Protein 3HTK (pdb70)

Organism: Saccharomyces cerevisiae (s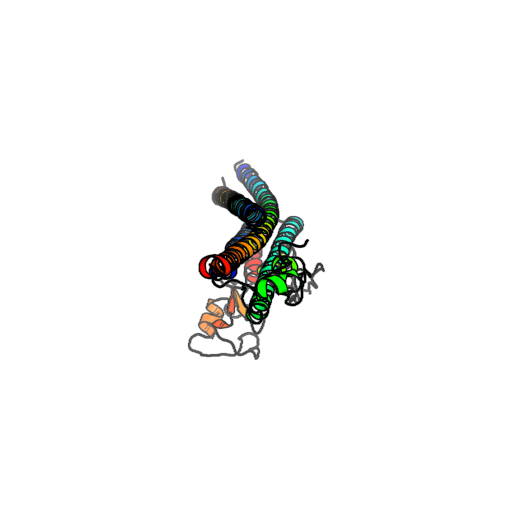train ATCC 204508 / S288c) (NCBI:txid559292)

CATH classification: 1.20.5.170

Radius of gyration: 30.71 Å; Cα contacts (8 Å, |Δi|>4): 413; chains: 3; bounding box: 50×65×96 Å

Secondary structure (DSSP, 8-state):
--SHHHHHHHHHHHHHHHHHHHHHHHHHHHHHHHHHHHHHHHHHHHHHHHHHHHHHHTT-/-TTTHHHHHHHHHHHHHHHHHHHHHHHHHHHHHHHHHHHHHHHHHHHHHHHHHHHHHHHHHHHHHHHHHHTT-/---S-S-----GGGHHHHHH--PPP-HHHHHHHHHHHHHHHHHHHHH----SS-SHHHHHHHHHHHHHHHHHHHHHHHHHHHHHHHHHHHHHHHHTSPPP-TTHHHHHHHTSS----HHHHHHT----S--S-----HHHHHHHHHHHHHH-TTB-----SSTT-SS-----SSB--SB-TTTSSB-SSEEEESSS--EEEHHHHHHHSTT-S-EEPSGGG-S-EE-GGGEEE-HHHHHHHHHHHHHHHHHH--

Solvent-accessible surface area: 22305 Å² total; per-residue (Å²): 95,98,31,60,126,47,17,125,79,9,67,82,84,17,46,110,45,69,110,108,18,62,119,37,34,67,79,1,79,105,14,51,102,103,0,56,89,23,6,100,111,0,62,72,21,15,78,83,2,80,120,46,54,66,75,19,120,163,147,39,129,86,93,99,107,62,124,70,18,40,70,72,6,42,95,19,3,71,123,0,21,108,32,0,54,134,1,1,64,17,0,108,60,0,17,64,14,7,91,69,3,2,28,13,43,8,79,22,5,31,17,24,6,18,20,25,2,3,73,42,3,38,34,77,64,77,100,141,71,84,111,131,204,173,94,67,70,5,148,13,11,10,28,18,100,148,0,27,173,114,15,139,103,14,96,5,76,93,6,72,82,2,10,85,59,0,43,114,15,0,52,85,1,11,74,16,5,12,59,11,16,32,75,35,132,123,16,0,120,145,34,12,58,48,3,26,67,6,4,68,79,1,37,66,28,50,23,89,10,88,22,18,41,96,31,6,120,69,18,28,134,91,5,76,107,54,4,92,88,26,65,138,14,57,38,66,10,4,71,77,6,81,89,36,122,45,105,10,21,62,0,9,64,74,12,137,121,27,100,114,72,131,76,73,76,123,97,79,62,44,75,20,11,33,18,1,42,2,3,21,57,0,14,96,54,15,28,8,25,29,13,109,41,125,78,5,23,65,151,105,124,23,98,70,102,68,64,154,53,126,26,40,0,63,58,50,111,144,83,7,144,34,8,11,42,3,147,95,15,114,47,22,0,11,103,96,2,0,60,85,48,9,119,82,127,129,67,75,70,0,31,79,103,62,34,99,66,74,1,20,60,198,8,17,77,118,5,14,29,17,74,14,16,10,72,2,15,71,44,66,126,70,56,146,173,107,121

Nearest PDB structures (foldseek):
  3htk-assembly1_C  TM=1.004E+00  e=2.007E-47  Saccharomyces cerevisiae
  8i4x-assembly1_C  TM=8.923E-01  e=4.813E-34  Saccharomyces cerevisiae S288C
  8i21-assembly1_C  TM=8.784E-01  e=2.564E-32  Saccharomyces cerevisiae S288C
  7p47-assembly1_A  TM=8.506E-01  e=2.942E-20  Saccharomyces cerevisiae
  7ylm-assembly1_C  TM=6.979E-01  e=1.745E-15  Saccharomyces cerevisiae

Foldseek 3Di:
DVCVVVVVVVVVVVVVVVVVVVVVVVVVVVVVVVVVVVVVVVVVVVVVVVVVVVVCVVPD/DVVVVCVVVVVVVVVVVVVVVVVVVVVVVVVVVVVVVVVVVVVVVVVVVVVVVVVVVVVVVVVVVVVCPVVVD/DLPAFPDAFDDPVCVVVLVPDFDDDCVVVLVVVVVVLVVVVVCCLVPPDDDPPQCLPVLVVSLVVVVVSVQVVLVVVVLRVQLVVLSVVLNVQRVVFDHDDPVSRVCSSVVVTDHDDSVVSNVPTDDDPSPDDLDPDPVQVCSLCVSVCLVPLFFAFDDDPRGVPPDHTPGDDDGHDQAFPQPRHGEDFWWAFQVDGDIGHCVRVVVVCVPHDWAQDPPVSHRDTDDPVRIDTDPSSCSSSVSVVVVVVVVVPD

InterPro domains:
  IPR003395 RecF/RecN/SMC, N-terminal [PF02463] (42-1048)
  IPR027417 P-loop containing nucleoside triphosphate hydrolase [G3DSA:3.40.50.300] (41-247)
  IPR027417 P-loop containing nucleoside triphosphate hydrolase [G3DSA:3.40.50.300] (891-1062)
  IPR027417 P-loop containing nucleoside triphosphate hydrolase [SSF52540] (42-355)
  IPR027417 P-loop containing nucleoside triphosphate hydrolase [SSF52540] (795-1057)

GO terms:
  GO:0005634 nucleus (C, IDA)
  GO:0003684 damaged DNA binding (F, IDA)
  GO:0003697 single-stranded DNA binding (F, IDA)
  GO:0016887 ATP hydrolysis activity (F, IDA)
  GO:0030915 Smc5-Smc6 complex (C, IDA)
  GO:0006281 DNA repair (P, IDA)
  GO:0019789 SUMO transferase activity (F, IDA)
  GO:0051304 chromosome separation (P, IMP)
  GO:0006281 DNA repair (P, IMP)
  GO:0071139 resolution of DNA recombination intermediates (P, IMP)
  GO:0000725 recombinational repair (P, IPI)
  GO:0005515 protein binding (F, IPI)

B-factor: mean 59.6, std 31.64, range [8.42, 195.71]

Sequence (387 aa):
KPFANTKKTLENQVEELTEKCSLKTDEFLKAKEKINEIFEKLNTIRDEVIKKKNQNEYYRDVSQKIKDIDDQIQQLLLKQRHLLSKMASSMKSLKNCQKELISTQILQFEAQNMDVSMNDVIGFFNEREADLKDNPIPKSVPLHPKSGKYFHNLHARDLSNIYQQCYKQIDETINQLVDSTSPSTIGIEEQVADITSTYKLLSTYESESNSFDEHIKDLKKNFKQSSDACPQIDLSTWDKYRTGELTAPKLSELYLNMPTPEPATMVNNTDTLKILKVLPYIWNDPTCVIPDLQNPADEDDLQIEGGKIELTCPITCKPYEAPLISRKCNHVFDRDGIQNYLQGYTTRDCPQAACSQVVSMRDFVRDPIMELRCKIAKMKESQEQDK

Structure (mmCIF, N/CA/C/O backbone):
data_3HTK
#
_entry.id   3HTK
#
_cell.length_a   47.465
_cell.length_b   91.574
_cell.length_c   249.215
_cell.angle_alpha   90.000
_cell.angle_beta   90.000
_cell.angle_gamma   90.000
#
_symmetry.space_group_name_H-M   'C 2 2 21'
#
loop_
_entity.id
_entity.type
_entity.pdbx_description
1 polymer 'Structural maintenance of chromosomes protein 5'
2 polymer 'Structural maintenance of chromosomes protein 5'
3 polymer 'E3 SUMO-protein ligase MMS21'
4 non-polymer 'ZINC ION'
5 water water
#
loop_
_atom_site.group_PDB
_atom_site.id
_atom_site.type_symbol
_atom_site.label_atom_id
_atom_site.label_alt_id
_atom_site.label_comp_id
_atom_site.label_asym_id
_atom_site.label_entity_id
_atom_site.label_seq_id
_atom_site.pdbx_PDB_ins_code
_atom_site.Cartn_x
_atom_site.Cartn_y
_atom_site.Cartn_z
_atom_site.occupancy
_atom_site.B_iso_or_equiv
_atom_site.auth_seq_id
_atom_site.auth_comp_id
_atom_site.auth_asym_id
_atom_site.auth_atom_id
_atom_site.pdbx_PDB_model_num
ATOM 1 N N . LYS A 1 1 ? 6.725 23.125 27.979 1.00 60.28 304 LYS A N 1
ATOM 2 C CA . LYS A 1 1 ? 5.253 23.319 27.819 1.00 61.87 304 LYS A CA 1
ATOM 3 C C . LYS A 1 1 ? 4.566 22.038 27.359 1.00 61.96 304 LYS A C 1
ATOM 4 O O . LYS A 1 1 ? 5.212 21.001 27.191 1.00 62.18 304 LYS A O 1
ATOM 6 N N . PRO A 1 2 ? 3.256 22.125 27.146 1.00 58.95 305 PRO A N 1
ATOM 7 C CA . PRO A 1 2 ? 2.450 20.975 26.737 1.00 59.76 305 PRO A CA 1
ATOM 8 C C . PRO A 1 2 ? 2.765 20.394 25.357 1.00 59.73 305 PRO A C 1
ATOM 9 O O . PRO A 1 2 ? 2.154 19.408 24.946 1.00 60.76 305 PRO A O 1
ATOM 11 N N . PHE A 1 3 ? 3.716 20.990 24.646 1.00 64.91 306 PHE A N 1
ATOM 12 C CA . PHE A 1 3 ? 4.067 20.503 23.319 1.00 65.04 306 PHE A CA 1
ATOM 13 C C . PHE A 1 3 ? 5.376 19.718 23.276 1.00 64.01 306 PHE A C 1
ATOM 14 O O . PHE A 1 3 ? 5.480 18.705 22.584 1.00 64.91 306 PHE A O 1
ATOM 22 N N . ALA A 1 4 ? 6.363 20.198 24.026 1.00 60.32 307 ALA A N 1
ATOM 23 C CA . ALA A 1 4 ? 7.698 19.604 24.104 1.00 58.23 307 ALA A CA 1
ATOM 24 C C . ALA A 1 4 ? 7.857 18.135 23.689 1.00 56.58 307 ALA A C 1
ATOM 25 O O . ALA A 1 4 ? 8.732 17.813 22.879 1.00 52.65 307 ALA A O 1
ATOM 27 N N . ASN A 1 5 ? 7.022 17.256 24.240 1.00 57.19 308 ASN A N 1
ATOM 28 C CA . ASN A 1 5 ? 7.109 15.826 23.945 1.00 55.85 308 ASN A CA 1
ATOM 29 C C . ASN A 1 5 ? 6.619 15.382 22.570 1.00 55.73 308 ASN A C 1
ATOM 30 O O . ASN A 1 5 ? 7.276 14.573 21.910 1.00 54.17 308 ASN A O 1
ATOM 35 N N . THR A 1 6 ? 5.470 15.890 22.139 1.00 65.04 309 THR A N 1
ATOM 36 C CA . THR A 1 6 ? 4.946 15.527 20.823 1.00 64.11 309 THR A CA 1
ATOM 37 C C . THR A 1 6 ? 5.903 16.056 19.765 1.00 62.40 309 THR A C 1
ATOM 38 O O . THR A 1 6 ? 6.330 15.322 18.872 1.00 63.49 309 THR A O 1
ATOM 42 N N . LYS A 1 7 ? 6.241 17.335 19.883 1.00 57.98 310 LYS A N 1
ATOM 43 C CA . LYS A 1 7 ? 7.139 17.974 18.933 1.00 55.55 310 LYS A CA 1
ATOM 44 C C . LYS A 1 7 ? 8.424 17.169 18.778 1.00 54.67 310 LYS A C 1
ATOM 45 O O . LYS A 1 7 ? 8.977 17.065 17.682 1.00 57.34 310 LYS A O 1
ATOM 51 N N . LYS A 1 8 ? 8.899 16.596 19.876 1.00 40.92 311 LYS A N 1
ATOM 52 C CA . LYS A 1 8 ? 10.119 15.809 19.820 1.00 40.64 311 LYS A CA 1
ATOM 53 C C . LYS A 1 8 ? 9.864 14.584 18.940 1.00 36.89 311 LYS A C 1
ATOM 54 O O . LYS A 1 8 ? 10.662 14.261 18.070 1.00 29.58 311 LYS A O 1
ATOM 60 N N . THR A 1 9 ? 8.746 13.908 19.171 1.00 42.64 312 THR A N 1
ATOM 61 C CA . THR A 1 9 ? 8.418 12.734 18.387 1.00 44.70 312 THR A CA 1
ATOM 62 C C . THR A 1 9 ? 8.252 13.114 16.920 1.00 43.96 312 THR A C 1
ATOM 63 O O . THR A 1 9 ? 8.612 12.344 16.039 1.00 45.23 312 THR A O 1
ATOM 67 N N . LEU A 1 10 ? 7.751 14.321 16.668 1.00 43.99 313 LEU A N 1
ATOM 68 C CA . LEU A 1 10 ? 7.547 14.821 15.305 1.00 43.84 313 LEU A CA 1
ATOM 69 C C . LEU A 1 10 ? 8.866 15.087 14.578 1.00 42.62 313 LEU A C 1
ATOM 70 O O . LEU A 1 10 ? 9.021 14.747 13.407 1.00 42.75 313 LEU A O 1
ATOM 75 N N . GLU A 1 11 ? 9.797 15.730 15.273 1.00 42.16 314 GLU A N 1
ATOM 76 C CA . GLU A 1 11 ? 11.107 16.058 14.711 1.00 42.25 314 GLU A CA 1
ATOM 77 C C . GLU A 1 11 ? 11.881 14.803 14.331 1.00 39.63 314 GLU A C 1
ATOM 78 O O . GLU A 1 11 ? 12.680 14.822 13.401 1.00 40.32 314 GLU A O 1
ATOM 84 N N . ASN A 1 12 ? 11.656 13.722 15.067 1.00 36.64 315 ASN A N 1
ATOM 85 C CA . ASN A 1 12 ? 12.362 12.488 14.805 1.00 37.11 315 ASN A CA 1
ATOM 86 C C . ASN A 1 12 ? 11.793 11.778 13.603 1.00 37.83 315 ASN A C 1
ATOM 87 O O . ASN A 1 12 ? 12.545 11.245 12.791 1.00 39.06 315 ASN A O 1
ATOM 92 N N . GLN A 1 13 ? 10.468 11.764 13.491 1.00 41.90 316 GLN A N 1
ATOM 93 C CA . GLN A 1 13 ? 9.812 11.119 12.363 1.00 42.46 316 GLN A CA 1
ATOM 94 C C . GLN A 1 13 ? 10.281 11.791 11.085 1.00 41.35 316 GLN A C 1
ATOM 95 O O . GLN A 1 13 ? 10.563 11.129 10.093 1.00 43.95 316 GLN A O 1
ATOM 101 N N . VAL A 1 14 ? 10.385 13.111 11.115 1.00 40.51 317 VAL A N 1
ATOM 102 C CA . VAL A 1 14 ? 10.839 13.840 9.944 1.00 38.74 317 VAL A CA 1
ATOM 103 C C . VAL A 1 14 ? 12.279 13.438 9.643 1.00 37.09 317 VAL A C 1
ATOM 104 O O . VAL A 1 14 ? 12.673 13.332 8.480 1.00 39.66 317 VAL A O 1
ATOM 108 N N . GLU A 1 15 ? 13.062 13.205 10.692 1.00 30.95 318 GLU A N 1
ATOM 109 C CA . GLU A 1 15 ? 14.454 12.808 10.514 1.00 30.84 318 GLU A CA 1
ATOM 110 C C . GLU A 1 15 ? 14.509 11.428 9.868 1.00 30.72 318 GLU A C 1
ATOM 111 O O . GLU A 1 15 ? 15.320 11.181 8.970 1.00 28.86 318 GLU A O 1
ATOM 113 N N . GLU A 1 16 ? 13.642 10.533 10.331 1.00 30.29 319 GLU A N 1
ATOM 114 C CA . GLU A 1 16 ? 13.585 9.182 9.801 1.00 31.74 319 GLU A CA 1
ATOM 115 C C . GLU A 1 16 ? 13.128 9.178 8.332 1.00 30.52 319 GLU A C 1
ATOM 116 O O . GLU A 1 16 ? 13.705 8.474 7.501 1.00 27.27 319 GLU A O 1
ATOM 122 N N . LEU A 1 17 ? 12.109 9.974 8.014 1.00 29.38 320 LEU A N 1
ATOM 123 C CA . LEU A 1 17 ? 11.624 10.059 6.638 1.00 27.17 320 LEU A CA 1
ATOM 124 C C . LEU A 1 17 ? 12.687 10.649 5.716 1.00 24.13 320 LEU A C 1
ATOM 125 O O . LEU A 1 17 ? 12.791 10.273 4.550 1.00 25.56 320 LEU A O 1
ATOM 130 N N . THR A 1 18 ? 13.500 11.551 6.250 1.00 28.95 321 THR A N 1
ATOM 131 C CA . THR A 1 18 ? 14.541 12.184 5.458 1.00 27.35 321 THR A CA 1
ATOM 132 C C . THR A 1 18 ? 15.620 11.182 5.028 1.00 29.26 321 THR A C 1
ATOM 133 O O . THR A 1 18 ? 16.097 11.224 3.886 1.00 31.78 321 THR A O 1
ATOM 137 N N . GLU A 1 19 ? 15.976 10.270 5.934 1.00 24.06 322 GLU A N 1
ATOM 138 C CA . GLU A 1 19 ? 16.962 9.251 5.651 1.00 28.35 322 GLU A CA 1
ATOM 139 C C . GLU A 1 19 ? 16.339 8.241 4.695 1.00 27.78 322 GLU A C 1
ATOM 140 O O . GLU A 1 19 ? 17.015 7.716 3.816 1.00 28.57 322 GLU A O 1
ATOM 146 N N . LYS A 1 20 ? 15.0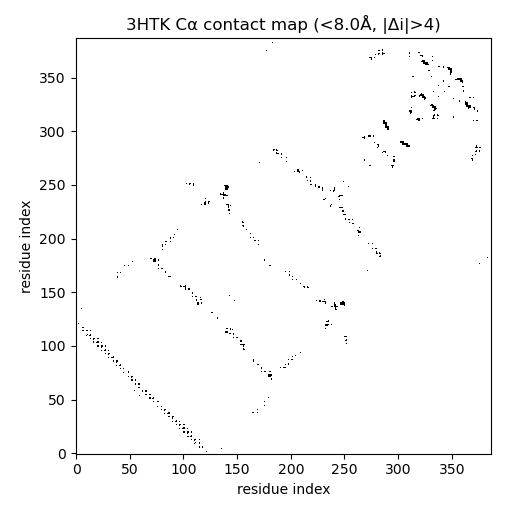44 7.985 4.867 1.00 33.97 323 LYS A N 1
ATOM 147 C CA . LYS A 1 20 ? 14.307 7.069 4.006 1.00 31.13 323 LYS A CA 1
ATOM 148 C C . LYS A 1 20 ? 14.353 7.603 2.571 1.00 32.24 323 LYS A C 1
ATOM 149 O O . LYS A 1 20 ? 14.713 6.870 1.650 1.00 31.88 323 LYS A O 1
ATOM 155 N N . CYS A 1 21 ? 13.993 8.874 2.370 1.00 32.15 324 CYS A N 1
ATOM 156 C CA . CYS A 1 21 ? 14.031 9.457 1.021 1.00 31.36 324 CYS A CA 1
ATOM 157 C C . CYS A 1 21 ? 15.424 9.329 0.403 1.00 31.39 324 CYS A C 1
ATOM 158 O O . CYS A 1 21 ? 15.571 9.049 -0.795 1.00 32.42 324 CYS A O 1
ATOM 161 N N . SER A 1 22 ? 16.441 9.530 1.233 1.00 29.22 325 SER A N 1
ATOM 162 C CA . SER A 1 22 ? 17.828 9.430 0.792 1.00 31.14 325 SER A CA 1
ATOM 163 C C . SER A 1 22 ? 18.112 8.010 0.294 1.00 29.04 325 SER A C 1
ATOM 164 O O . SER A 1 22 ? 18.752 7.825 -0.734 1.00 23.79 325 SER A O 1
ATOM 167 N N . LEU A 1 23 ? 17.614 7.014 1.017 1.00 31.53 326 LEU A N 1
ATOM 168 C CA . LEU A 1 23 ? 17.801 5.621 0.633 1.00 32.91 326 LEU A CA 1
ATOM 169 C C . LEU A 1 23 ? 17.085 5.271 -0.685 1.00 33.76 326 LEU A C 1
ATOM 170 O O . LEU A 1 23 ? 17.666 4.642 -1.573 1.00 33.93 326 LEU A O 1
ATOM 175 N N . LYS A 1 24 ? 15.823 5.665 -0.793 1.00 34.26 327 LYS A N 1
ATOM 176 C CA . LYS A 1 24 ? 15.029 5.411 -1.999 1.00 31.74 327 LYS A CA 1
ATOM 177 C C . LYS A 1 24 ? 15.640 6.146 -3.185 1.00 30.74 327 LYS A C 1
ATOM 178 O O . LYS A 1 24 ? 15.469 5.743 -4.327 1.00 35.90 327 LYS A O 1
ATOM 184 N N . THR A 1 25 ? 16.342 7.239 -2.934 1.00 29.77 328 THR A N 1
ATOM 185 C CA . THR A 1 25 ? 16.939 7.950 -4.055 1.00 26.96 328 THR A CA 1
ATOM 186 C C . THR A 1 25 ? 18.091 7.103 -4.593 1.00 28.97 328 THR A C 1
ATOM 187 O O . THR A 1 25 ? 18.189 6.862 -5.804 1.00 28.43 328 THR A O 1
ATOM 191 N N . ASP A 1 26 ? 18.956 6.643 -3.690 1.00 29.43 329 ASP A N 1
ATOM 192 C CA . ASP A 1 26 ? 20.089 5.814 -4.087 1.00 34.12 329 ASP A CA 1
ATOM 193 C C . ASP A 1 26 ? 19.600 4.498 -4.679 1.00 31.82 329 ASP A C 1
ATOM 194 O O . ASP A 1 26 ? 20.241 3.925 -5.557 1.00 34.19 329 ASP A O 1
ATOM 199 N N . GLU A 1 27 ? 18.474 4.006 -4.187 1.00 27.17 330 GLU A N 1
ATOM 200 C CA . GLU A 1 27 ? 17.936 2.761 -4.698 1.00 26.54 330 GLU A CA 1
ATOM 201 C C . GLU A 1 27 ? 17.450 2.999 -6.138 1.00 27.03 330 GLU A C 1
ATOM 202 O O . GLU A 1 27 ? 17.681 2.177 -7.025 1.00 28.26 330 GLU A O 1
ATOM 208 N N . PHE A 1 28 ? 16.805 4.139 -6.361 1.00 28.90 331 PHE A N 1
ATOM 209 C CA . PHE A 1 28 ? 16.312 4.506 -7.681 1.00 28.61 331 PHE A CA 1
ATOM 210 C C . PHE A 1 28 ? 17.456 4.745 -8.670 1.00 28.79 331 PHE A C 1
ATOM 211 O O . PHE A 1 28 ? 17.390 4.309 -9.813 1.00 32.78 331 PHE A O 1
ATOM 219 N N . LEU A 1 29 ? 18.492 5.457 -8.243 1.00 30.65 332 LEU A N 1
ATOM 220 C CA . LEU A 1 29 ? 19.612 5.716 -9.130 1.00 29.50 332 LEU A CA 1
ATOM 221 C C . LEU A 1 29 ? 20.336 4.414 -9.426 1.00 28.59 332 LEU A C 1
ATOM 222 O O . LEU A 1 29 ? 20.927 4.255 -10.492 1.00 28.23 332 LEU A O 1
ATOM 227 N N . LYS A 1 30 ? 20.281 3.479 -8.481 1.00 33.31 333 LYS A N 1
ATOM 228 C CA . LYS A 1 30 ? 20.926 2.177 -8.658 1.00 33.90 333 LYS A CA 1
ATOM 229 C C . LYS A 1 30 ? 20.197 1.426 -9.771 1.00 32.09 333 LYS A C 1
ATOM 230 O O . LYS A 1 30 ? 20.822 0.870 -10.671 1.00 33.48 333 LYS A O 1
ATOM 236 N N . ALA A 1 31 ? 18.870 1.414 -9.709 1.00 27.11 334 ALA A N 1
ATOM 237 C CA . ALA A 1 31 ? 18.086 0.713 -10.714 1.00 23.08 334 ALA A CA 1
ATOM 238 C C . ALA A 1 31 ? 18.348 1.309 -12.101 1.00 24.46 334 ALA A C 1
ATOM 239 O O . ALA A 1 31 ? 18.446 0.579 -13.082 1.00 27.34 334 ALA A O 1
ATOM 241 N N . LYS A 1 32 ? 18.472 2.631 -12.173 1.00 28.79 335 LYS A N 1
ATOM 242 C CA . LYS A 1 32 ? 18.731 3.318 -13.438 1.00 29.94 335 LYS A CA 1
ATOM 243 C C . LYS A 1 32 ? 20.037 2.768 -14.009 1.00 31.97 335 LYS A C 1
ATOM 244 O O . LYS A 1 32 ? 20.152 2.507 -15.213 1.00 31.01 335 LYS A O 1
ATOM 250 N N . GLU A 1 33 ? 21.020 2.603 -13.131 1.00 30.03 336 GLU A N 1
ATOM 251 C CA . GLU A 1 33 ? 22.308 2.081 -13.530 1.00 34.75 336 GLU A CA 1
ATOM 252 C C . GLU A 1 33 ? 22.227 0.640 -14.026 1.00 33.82 336 GLU A C 1
ATOM 253 O O . GLU A 1 33 ? 22.951 0.260 -14.943 1.00 31.77 336 GLU A O 1
ATOM 259 N N . LYS A 1 34 ? 21.345 -0.158 -13.436 1.00 34.40 337 LYS A N 1
ATOM 260 C CA . LYS A 1 34 ? 21.197 -1.546 -13.854 1.00 33.82 337 LYS A CA 1
ATOM 261 C C . LYS A 1 34 ? 20.717 -1.636 -15.309 1.00 34.14 337 LYS A C 1
ATOM 262 O O . LYS A 1 34 ? 21.240 -2.421 -16.111 1.00 35.15 337 LYS A O 1
ATOM 268 N N . ILE A 1 35 ? 19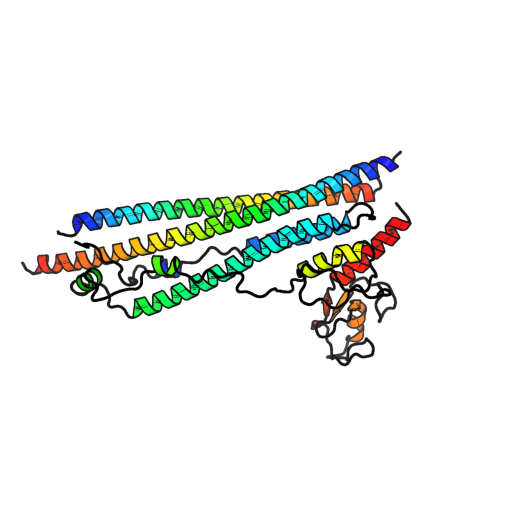.712 -0.835 -15.645 1.00 32.97 338 ILE A N 1
ATOM 269 C CA . ILE A 1 35 ? 19.163 -0.865 -16.985 1.00 31.49 338 ILE A CA 1
ATOM 270 C C . ILE A 1 35 ? 20.199 -0.335 -17.979 1.00 32.20 338 ILE A C 1
ATOM 271 O O . ILE A 1 35 ? 20.296 -0.841 -19.094 1.00 32.45 338 ILE A O 1
ATOM 276 N N . ASN A 1 36 ? 21.001 0.654 -17.577 1.00 38.99 339 ASN A N 1
ATOM 277 C CA . ASN A 1 36 ? 22.031 1.169 -18.478 1.00 38.20 339 ASN A CA 1
ATOM 278 C C . ASN A 1 36 ? 23.076 0.081 -18.752 1.00 38.20 339 ASN A C 1
ATOM 279 O O . ASN A 1 36 ? 23.708 0.068 -19.810 1.00 39.02 339 ASN A O 1
ATOM 284 N N . GLU A 1 37 ? 23.262 -0.839 -17.811 1.00 34.06 340 GLU A N 1
ATOM 285 C CA . GLU A 1 37 ? 24.223 -1.912 -18.034 1.00 34.97 340 GLU A CA 1
ATOM 286 C C . GLU A 1 37 ? 23.667 -2.817 -19.133 1.00 33.85 340 GLU A C 1
ATOM 287 O O . GLU A 1 37 ? 24.421 -3.408 -19.910 1.00 36.54 340 GLU A O 1
ATOM 293 N N . ILE A 1 38 ? 22.342 -2.933 -19.186 1.00 28.09 341 ILE A N 1
ATOM 294 C CA . ILE A 1 38 ? 21.694 -3.761 -20.188 1.00 24.24 341 ILE A CA 1
ATOM 295 C C . ILE A 1 38 ? 21.756 -3.077 -21.570 1.00 25.88 341 ILE A C 1
ATOM 296 O O . ILE A 1 38 ? 21.943 -3.742 -22.586 1.00 24.17 341 ILE A O 1
ATOM 301 N N . PHE A 1 39 ? 21.609 -1.758 -21.614 1.00 30.46 342 PHE A N 1
ATOM 302 C CA . PHE A 1 39 ? 21.731 -1.058 -22.887 1.00 31.55 342 PHE A CA 1
ATOM 303 C C . PHE A 1 39 ? 23.159 -1.350 -23.379 1.00 35.91 342 PHE A C 1
ATOM 304 O O . PHE A 1 39 ? 23.408 -1.555 -24.572 1.00 36.20 342 PHE A O 1
ATOM 312 N N . GLU A 1 40 ? 24.096 -1.368 -22.436 1.00 39.28 343 GLU A N 1
ATOM 313 C CA . GLU A 1 40 ? 25.487 -1.608 -22.767 1.00 42.23 343 GLU A CA 1
ATOM 314 C C . GLU A 1 40 ? 25.746 -3.003 -23.310 1.00 41.13 343 GLU A C 1
ATOM 315 O O . GLU A 1 40 ? 26.458 -3.145 -24.293 1.00 40.70 343 GLU A O 1
ATOM 321 N N . LYS A 1 41 ? 25.189 -4.027 -22.670 1.00 43.59 344 LYS A N 1
ATOM 322 C CA . LYS A 1 41 ? 25.384 -5.394 -23.139 1.00 41.52 344 LYS A CA 1
ATOM 323 C C . LYS A 1 41 ? 24.740 -5.572 -24.510 1.00 42.02 344 LYS A C 1
ATOM 324 O O . LYS A 1 41 ? 25.292 -6.257 -25.371 1.00 42.17 344 LYS A O 1
ATOM 330 N N . LEU A 1 42 ? 23.579 -4.953 -24.714 1.00 36.84 345 LEU A N 1
ATOM 331 C CA . LEU A 1 42 ? 22.896 -5.022 -26.003 1.00 36.28 345 LEU A CA 1
ATOM 332 C C . LEU A 1 42 ? 23.786 -4.402 -27.093 1.00 38.61 345 LEU A C 1
ATOM 333 O O . LEU A 1 42 ? 23.958 -4.979 -28.171 1.00 38.47 345 LEU A O 1
ATOM 338 N N . ASN A 1 43 ? 24.358 -3.233 -26.801 1.00 42.35 346 ASN A N 1
ATOM 339 C CA . ASN A 1 43 ? 25.222 -2.530 -27.746 1.00 42.70 346 ASN A CA 1
ATOM 340 C C . ASN A 1 43 ? 26.459 -3.317 -28.158 1.00 44.45 346 ASN A C 1
ATOM 341 O O . ASN A 1 43 ? 26.803 -3.380 -29.338 1.00 45.45 346 ASN A O 1
ATOM 346 N N . THR A 1 44 ? 27.147 -3.896 -27.187 1.00 43.82 347 THR A N 1
ATOM 347 C CA . THR A 1 44 ? 28.347 -4.647 -27.506 1.00 45.03 347 THR A CA 1
ATOM 348 C C . THR A 1 44 ? 27.990 -5.872 -28.347 1.00 45.46 347 THR A C 1
ATOM 349 O O . THR A 1 44 ? 28.648 -6.139 -29.356 1.00 46.50 347 THR A O 1
ATOM 353 N N . ILE A 1 45 ? 26.953 -6.614 -27.951 1.00 45.66 348 ILE A N 1
ATOM 354 C CA . ILE A 1 45 ? 26.548 -7.783 -28.731 1.00 44.46 348 ILE A CA 1
ATOM 355 C C . ILE A 1 45 ? 26.334 -7.381 -30.200 1.00 43.72 348 ILE A C 1
ATOM 356 O O . ILE A 1 45 ? 26.769 -8.088 -31.108 1.00 43.97 348 ILE A O 1
ATOM 361 N N . ARG A 1 46 ? 25.668 -6.250 -30.429 1.00 39.56 349 ARG A N 1
ATOM 362 C CA . ARG A 1 46 ? 25.415 -5.792 -31.789 1.00 40.87 349 ARG A CA 1
ATOM 363 C C . ARG A 1 46 ? 26.719 -5.586 -32.554 1.00 41.61 349 ARG A C 1
ATOM 364 O O . ARG A 1 46 ? 26.799 -5.875 -33.750 1.00 37.62 349 ARG A O 1
ATOM 372 N N . ASP A 1 47 ? 27.735 -5.080 -31.858 1.00 49.95 350 ASP A N 1
ATOM 373 C CA . ASP A 1 47 ? 29.029 -4.852 -32.474 1.00 50.78 350 ASP A CA 1
ATOM 374 C C . ASP A 1 47 ? 29.619 -6.174 -32.911 1.00 50.25 350 ASP A C 1
ATOM 375 O O . ASP A 1 47 ? 30.223 -6.260 -33.977 1.00 50.68 350 ASP A O 1
ATOM 380 N N . GLU A 1 48 ? 29.444 -7.201 -32.087 1.00 43.45 351 GLU A N 1
ATOM 381 C CA . GLU A 1 48 ? 29.955 -8.521 -32.414 1.00 44.11 351 GLU A CA 1
ATOM 382 C C . GLU A 1 48 ? 29.301 -9.006 -33.696 1.00 45.36 351 GLU A C 1
ATOM 383 O O . GLU A 1 48 ? 29.980 -9.483 -34.599 1.00 45.01 351 GLU A O 1
ATOM 389 N N . VAL A 1 49 ? 27.979 -8.880 -33.775 1.00 51.82 352 VAL A N 1
ATOM 390 C CA . VAL A 1 49 ? 27.251 -9.312 -34.960 1.00 50.68 352 VAL A CA 1
ATOM 391 C C . VAL A 1 49 ? 27.791 -8.594 -36.189 1.00 49.26 352 VAL A C 1
ATOM 392 O O . VAL A 1 49 ? 28.119 -9.222 -37.192 1.00 50.52 352 VAL A O 1
ATOM 396 N N . ILE A 1 50 ? 27.883 -7.275 -36.105 1.00 46.14 353 ILE A N 1
ATOM 397 C CA . ILE A 1 50 ? 28.395 -6.482 -37.210 1.00 45.86 353 ILE A CA 1
ATOM 398 C C . ILE A 1 50 ? 29.767 -6.995 -37.670 1.00 47.05 353 ILE A C 1
ATOM 399 O O . ILE A 1 50 ? 30.059 -7.017 -38.873 1.00 46.13 353 ILE A O 1
ATOM 404 N N . LYS A 1 51 ? 30.601 -7.417 -36.720 1.00 43.56 354 LYS A N 1
ATOM 405 C CA . LYS A 1 51 ? 31.923 -7.911 -37.067 1.00 45.73 354 LYS A CA 1
ATOM 406 C C . LYS A 1 51 ? 31.915 -9.319 -37.634 1.00 46.42 354 LYS A C 1
ATOM 407 O O . LYS A 1 51 ? 32.598 -9.584 -38.625 1.00 47.24 354 LYS A O 1
ATOM 413 N N . LYS A 1 52 ? 31.162 -10.225 -37.018 1.00 49.55 355 LYS A N 1
ATOM 414 C CA . LYS A 1 52 ? 31.089 -11.592 -37.531 1.00 49.74 355 LYS A CA 1
ATOM 415 C C . LYS A 1 52 ? 30.565 -11.516 -38.961 1.00 51.08 355 LYS A C 1
ATOM 416 O O . LYS A 1 52 ? 30.936 -12.314 -39.822 1.00 50.83 355 LYS A O 1
ATOM 422 N N . LYS A 1 53 ? 29.687 -10.545 -39.192 1.00 53.51 356 LYS A N 1
ATOM 423 C CA . LYS A 1 53 ? 29.101 -10.325 -40.501 1.00 55.50 356 LYS A CA 1
ATOM 424 C C . LYS A 1 53 ? 30.221 -9.983 -41.483 1.00 56.61 356 LYS A C 1
ATOM 425 O O . LYS A 1 53 ? 30.532 -10.770 -42.379 1.00 55.95 356 LYS A O 1
ATOM 431 N N . ASN A 1 54 ? 30.825 -8.809 -41.298 1.00 76.73 357 ASN A N 1
ATOM 432 C CA . ASN A 1 54 ? 31.916 -8.345 -42.151 1.00 77.94 357 ASN A CA 1
ATOM 433 C C . ASN A 1 54 ? 32.915 -9.452 -42.464 1.00 78.26 357 ASN A C 1
ATOM 434 O O . ASN A 1 54 ? 33.540 -9.443 -43.525 1.00 78.77 357 ASN A O 1
ATOM 439 N N . GLN A 1 55 ? 33.067 -10.397 -41.540 1.00 48.87 358 GLN A N 1
ATOM 440 C CA . GLN A 1 55 ? 33.975 -11.515 -41.748 1.00 50.30 358 GLN A CA 1
ATOM 441 C C . GLN A 1 55 ? 33.474 -12.402 -42.891 1.00 51.84 358 GLN A C 1
ATOM 442 O O . GLN A 1 55 ? 34.234 -12.758 -43.793 1.00 49.33 358 GLN A O 1
ATOM 448 N N . ASN A 1 56 ? 32.192 -12.754 -42.845 1.00 81.56 359 ASN A N 1
ATOM 449 C CA . ASN A 1 56 ? 31.573 -13.584 -43.877 1.00 82.70 359 ASN A CA 1
ATOM 450 C C . ASN A 1 56 ? 31.451 -12.812 -45.177 1.00 82.66 359 ASN A C 1
ATOM 451 O O . ASN A 1 56 ? 31.438 -13.394 -46.259 1.00 83.40 359 ASN A O 1
ATOM 456 N N . GLU A 1 57 ? 31.340 -11.495 -45.055 1.00 67.02 360 GLU A N 1
ATOM 457 C CA . GLU A 1 57 ? 31.246 -10.618 -46.212 1.00 68.43 360 GLU A CA 1
ATOM 458 C C . GLU A 1 57 ? 32.522 -10.899 -47.010 1.00 68.85 360 GLU A C 1
ATOM 459 O O . GLU A 1 57 ? 32.523 -10.911 -48.244 1.00 68.55 360 GLU A O 1
ATOM 465 N N . TYR A 1 58 ? 33.597 -11.154 -46.269 1.00 60.13 361 TYR A N 1
ATOM 466 C CA . TYR A 1 58 ? 34.911 -11.458 -46.818 1.00 61.60 361 TYR A CA 1
ATOM 467 C C . TYR A 1 58 ? 35.021 -12.951 -47.181 1.00 62.25 361 TYR A C 1
ATOM 468 O O . TYR A 1 58 ? 36.018 -13.388 -47.754 1.00 61.36 361 TYR A O 1
ATOM 477 N N . TYR A 1 59 ? 33.984 -13.716 -46.845 1.00 74.11 362 TYR A N 1
ATOM 478 C CA . TYR A 1 59 ? 33.892 -15.157 -47.125 1.00 76.37 362 TYR A CA 1
ATOM 479 C C . TYR A 1 59 ? 34.697 -16.076 -46.197 1.00 77.02 362 TYR A C 1
ATOM 480 O O . TYR A 1 59 ? 34.883 -17.252 -46.511 1.00 77.82 362 TYR A O 1
ATOM 489 N N . ARG A 1 60 ? 35.165 -15.566 -45.061 1.00 117.69 363 ARG A N 1
ATOM 490 C CA . ARG A 1 60 ? 35.941 -16.399 -44.141 1.00 118.62 363 ARG A CA 1
ATOM 491 C C . ARG A 1 60 ? 36.128 -15.795 -42.749 1.00 119.50 363 ARG A C 1
ATOM 492 O O . ARG A 1 60 ? 35.452 -14.791 -42.435 1.00 100.67 363 ARG A O 1
ATOM 495 N N . ASP B 2 1 ? 36.731 -26.263 -48.530 1.00 108.90 739 ASP B N 1
ATOM 496 C CA . ASP B 2 1 ? 36.228 -26.436 -47.137 1.00 108.80 739 ASP B CA 1
ATOM 497 C C . ASP B 2 1 ? 35.877 -25.086 -46.517 1.00 108.58 739 ASP B C 1
ATOM 498 O O . ASP B 2 1 ? 35.191 -25.021 -45.495 1.00 108.54 739 ASP B O 1
ATOM 500 N N . VAL B 2 2 ? 36.354 -24.013 -47.144 1.00 103.45 740 VAL B N 1
ATOM 501 C CA . VAL B 2 2 ? 36.098 -22.653 -46.672 1.00 102.35 740 VAL B CA 1
ATOM 502 C C . VAL B 2 2 ? 34.593 -22.385 -46.620 1.00 101.33 740 VAL B C 1
ATOM 503 O O . VAL B 2 2 ? 34.146 -21.351 -46.123 1.00 172.91 740 VAL B O 1
ATOM 507 N N . SER B 2 3 ? 33.821 -23.333 -47.142 1.00 110.38 741 SER B N 1
ATOM 508 C CA . SER B 2 3 ? 32.368 -23.237 -47.164 1.00 108.19 741 SER B CA 1
ATOM 509 C C . SER B 2 3 ? 31.798 -23.487 -45.768 1.00 107.22 741 SER B C 1
ATOM 510 O O . SER B 2 3 ? 30.607 -23.285 -45.529 1.00 195.71 741 SER B O 1
ATOM 513 N N . GLN B 2 4 ? 32.659 -23.924 -44.851 1.00 111.50 742 GLN B N 1
ATOM 514 C CA . GLN B 2 4 ? 32.248 -24.212 -43.480 1.00 111.50 742 GLN B CA 1
ATOM 515 C C . GLN B 2 4 ? 32.316 -22.989 -42.564 1.00 111.50 742 GLN B C 1
ATOM 516 O O . GLN B 2 4 ? 31.436 -22.786 -41.726 1.00 184.41 742 GLN B O 1
ATOM 522 N N . LYS B 2 5 ? 33.362 -22.181 -42.718 1.00 78.01 743 LYS B N 1
ATOM 523 C CA . LYS B 2 5 ? 33.523 -20.987 -41.897 1.00 77.63 743 LYS B CA 1
ATOM 524 C C . LYS B 2 5 ? 32.312 -20.070 -42.040 1.00 76.79 743 LYS B C 1
ATOM 525 O O . LYS B 2 5 ? 31.906 -19.409 -41.084 1.00 120.91 743 LYS B O 1
ATOM 531 N N . ILE B 2 6 ? 31.735 -20.039 -43.237 1.00 89.34 744 ILE B N 1
ATOM 532 C CA . ILE B 2 6 ? 30.571 -19.200 -43.501 1.00 88.77 744 ILE B CA 1
ATOM 533 C C . ILE B 2 6 ? 29.327 -19.720 -42.776 1.00 88.05 744 ILE B C 1
ATOM 534 O O . ILE B 2 6 ? 28.334 -19.007 -42.644 1.00 113.76 744 ILE B O 1
ATOM 539 N N . LYS B 2 7 ? 29.391 -20.957 -42.292 1.00 84.62 745 LYS B N 1
ATOM 540 C CA . LYS B 2 7 ? 28.257 -21.550 -41.590 1.00 83.51 745 LYS B CA 1
ATOM 541 C C . LYS B 2 7 ? 28.379 -21.417 -40.072 1.00 82.97 745 LYS B C 1
ATOM 542 O O . LYS B 2 7 ? 27.378 -21.213 -39.380 1.00 119.47 745 LYS B O 1
ATOM 548 N N . ASP B 2 8 ? 29.601 -21.539 -39.553 1.00 79.75 746 ASP B N 1
ATOM 549 C CA . ASP B 2 8 ? 29.830 -21.419 -38.111 1.00 78.34 746 ASP B CA 1
ATOM 550 C C . ASP B 2 8 ? 29.605 -19.976 -37.675 1.00 75.72 746 ASP B C 1
ATOM 551 O O . ASP B 2 8 ? 28.924 -19.707 -36.684 1.00 140.20 746 ASP B O 1
ATOM 556 N N . ILE B 2 9 ? 30.189 -19.056 -38.435 1.00 87.18 747 ILE B N 1
ATOM 557 C CA . ILE B 2 9 ? 30.066 -17.634 -38.169 1.00 84.56 747 ILE B CA 1
ATOM 558 C C . ILE B 2 9 ? 28.624 -17.195 -38.434 1.00 84.47 747 ILE B C 1
ATOM 559 O O . ILE B 2 9 ? 28.159 -16.207 -37.872 1.00 146.21 747 ILE B O 1
ATOM 564 N N . ASP B 2 10 ? 27.922 -17.940 -39.288 1.00 71.43 748 ASP B N 1
ATOM 565 C CA . ASP B 2 10 ? 26.527 -17.641 -39.606 1.00 69.71 748 ASP B CA 1
ATOM 566 C C . ASP B 2 10 ? 25.640 -18.157 -38.467 1.00 69.68 748 ASP B C 1
ATOM 567 O O . ASP B 2 10 ? 24.532 -17.660 -38.253 1.00 95.67 748 ASP B O 1
ATOM 572 N N . ASP B 2 11 ? 26.137 -19.156 -37.743 1.00 79.99 749 ASP B N 1
ATOM 573 C CA . ASP B 2 11 ? 25.413 -19.717 -36.608 1.00 79.67 749 ASP B CA 1
ATOM 574 C C . ASP B 2 11 ? 25.656 -18.835 -35.388 1.00 77.66 749 ASP B C 1
ATOM 575 O O . ASP B 2 11 ? 24.733 -18.540 -34.622 1.00 78.96 749 ASP B O 1
ATOM 580 N N . GLN B 2 12 ? 26.908 -18.425 -35.205 1.00 62.36 750 GLN B N 1
ATOM 581 C CA . GLN B 2 12 ? 27.260 -17.565 -34.084 1.00 58.84 750 GLN B CA 1
ATOM 582 C C . GLN B 2 12 ? 26.381 -16.321 -34.165 1.00 55.42 750 GLN B C 1
ATOM 583 O O . GLN B 2 12 ? 25.861 -15.858 -33.153 1.00 93.34 750 GLN B O 1
ATOM 589 N N . ILE B 2 13 ? 26.207 -15.795 -35.375 1.00 40.73 751 ILE B N 1
ATOM 590 C CA . ILE B 2 13 ? 25.373 -14.616 -35.587 1.00 39.94 751 ILE B CA 1
ATOM 591 C C . ILE B 2 13 ? 23.982 -14.924 -35.045 1.00 38.58 751 ILE B C 1
ATOM 592 O O . ILE B 2 13 ? 23.347 -14.072 -34.436 1.00 36.01 751 ILE B O 1
ATOM 597 N N . GLN B 2 14 ? 23.512 -16.146 -35.283 1.00 46.47 752 GLN B N 1
ATOM 598 C CA . GLN B 2 14 ? 22.182 -16.547 -34.835 1.00 47.23 752 GLN B CA 1
ATOM 599 C C . GLN B 2 14 ? 22.100 -16.674 -33.317 1.00 47.18 752 GLN B C 1
ATOM 600 O O . GLN B 2 14 ? 21.081 -16.326 -32.722 1.00 46.99 752 GLN B O 1
ATOM 606 N N . GLN B 2 15 ? 23.164 -17.171 -32.690 1.00 46.10 753 GLN B N 1
ATOM 607 C CA . GLN B 2 15 ? 23.168 -17.293 -31.234 1.00 46.99 753 GLN B CA 1
ATOM 608 C C . GLN B 2 15 ? 23.167 -15.904 -30.606 1.00 45.21 753 GLN B C 1
ATOM 609 O O . GLN B 2 15 ? 22.572 -15.693 -29.552 1.00 46.02 753 GLN B O 1
ATOM 615 N N . LEU B 2 16 ? 23.841 -14.960 -31.260 1.00 47.10 754 LEU B N 1
ATOM 616 C CA . LEU B 2 16 ? 23.902 -13.589 -30.762 1.00 44.85 754 LEU B CA 1
ATOM 617 C C . LEU B 2 16 ? 22.578 -12.871 -30.952 1.00 45.17 754 LEU B C 1
ATOM 618 O O . LEU B 2 16 ? 22.201 -12.029 -30.138 1.00 45.10 754 LEU B O 1
ATOM 623 N N . LEU B 2 17 ? 21.888 -13.191 -32.042 1.00 47.27 755 LEU B N 1
ATOM 624 C CA . LEU B 2 17 ? 20.605 -12.571 -32.321 1.00 47.91 755 LEU B CA 1
ATOM 625 C C . LEU B 2 17 ? 19.615 -13.055 -31.273 1.00 48.24 755 LEU B C 1
ATOM 626 O O . LEU B 2 17 ? 18.713 -12.321 -30.886 1.00 49.65 755 LEU B O 1
ATOM 631 N N . LEU B 2 18 ? 19.787 -14.294 -30.817 1.00 44.89 756 LEU B N 1
ATOM 632 C CA . LEU B 2 18 ? 18.910 -14.836 -29.789 1.00 42.14 756 LEU B CA 1
ATOM 633 C C . LEU B 2 18 ? 19.199 -14.092 -28.490 1.00 41.34 756 LEU B C 1
ATOM 634 O O . LEU B 2 18 ? 18.280 -13.548 -27.876 1.00 39.79 756 LEU B O 1
ATOM 639 N N . LYS B 2 19 ? 20.474 -14.059 -28.085 1.00 36.55 757 LYS B N 1
ATOM 640 C CA . LYS B 2 19 ? 20.870 -13.364 -26.856 1.00 36.56 757 LYS B CA 1
ATOM 641 C C . LYS B 2 19 ? 20.292 -11.955 -26.791 1.00 33.56 757 LYS B C 1
ATOM 642 O O . LYS B 2 19 ? 19.924 -11.477 -25.727 1.00 31.53 757 LYS B O 1
ATOM 648 N N . GLN B 2 20 ? 20.218 -11.285 -27.931 1.00 33.64 758 GLN B N 1
ATOM 649 C CA . GLN B 2 20 ? 19.652 -9.953 -27.957 1.00 35.45 758 GLN B CA 1
ATOM 650 C C . GLN B 2 20 ? 18.200 -10.009 -27.514 1.00 35.50 758 GLN B C 1
ATOM 651 O O . GLN B 2 20 ? 17.750 -9.191 -26.718 1.00 39.09 758 GLN B O 1
ATOM 657 N N . ARG B 2 21 ? 17.463 -10.978 -28.033 1.00 39.93 759 ARG B N 1
ATOM 658 C CA . ARG B 2 21 ? 16.060 -11.083 -27.681 1.00 38.70 759 ARG B CA 1
ATOM 659 C C . ARG B 2 21 ? 15.883 -11.349 -26.189 1.00 38.45 759 ARG B C 1
ATOM 660 O O . ARG B 2 21 ? 14.953 -10.827 -25.574 1.00 37.96 759 ARG B O 1
ATOM 668 N N . HIS B 2 22 ? 16.790 -12.131 -25.601 1.00 34.46 760 HIS B N 1
ATOM 669 C CA . HIS B 2 22 ? 16.724 -12.423 -24.167 1.00 35.54 760 HIS B CA 1
ATOM 670 C C . HIS B 2 22 ? 16.992 -11.154 -23.338 1.00 32.97 760 HIS B C 1
ATOM 671 O O . HIS B 2 22 ? 16.214 -10.813 -22.450 1.00 31.90 760 HIS B O 1
ATOM 678 N N . LEU B 2 23 ? 18.095 -10.467 -23.634 1.00 40.27 761 LEU B N 1
ATOM 679 C CA . LEU B 2 23 ? 18.466 -9.228 -22.940 1.00 40.26 761 LEU B CA 1
ATOM 680 C C . LEU B 2 23 ? 17.399 -8.144 -23.086 1.00 39.73 761 LEU B C 1
ATOM 681 O O . LEU B 2 23 ? 17.248 -7.273 -22.223 1.00 40.46 761 LEU B O 1
ATOM 686 N N . LEU B 2 24 ? 16.671 -8.189 -24.196 1.00 38.59 762 LEU B N 1
ATOM 687 C CA . LEU B 2 24 ? 15.625 -7.207 -24.450 1.00 35.90 762 LEU B CA 1
ATOM 688 C C . LEU B 2 24 ? 14.504 -7.484 -23.435 1.00 36.14 762 LEU B C 1
ATOM 689 O O . LEU B 2 24 ? 13.852 -6.562 -22.925 1.00 36.45 762 LEU B O 1
ATOM 694 N N . SER B 2 25 ? 14.304 -8.764 -23.140 1.00 25.97 763 SER B N 1
ATOM 695 C CA . SER B 2 25 ? 13.311 -9.179 -22.161 1.00 27.02 763 SER B CA 1
ATOM 696 C C . SER B 2 25 ? 13.743 -8.689 -20.770 1.00 26.76 763 SER B C 1
ATOM 697 O O . SER B 2 25 ? 12.926 -8.174 -20.009 1.00 25.60 763 SER B O 1
ATOM 700 N N . LYS B 2 26 ? 15.026 -8.848 -20.448 1.00 34.82 764 LYS B N 1
ATOM 701 C CA . LYS B 2 26 ? 15.570 -8.394 -19.162 1.00 35.52 764 LYS B CA 1
ATOM 702 C C . LYS B 2 26 ? 15.397 -6.876 -19.034 1.00 33.61 764 LYS B C 1
ATOM 703 O O . LYS B 2 26 ? 14.994 -6.361 -17.992 1.00 32.57 764 LYS B O 1
ATOM 709 N N . MET B 2 27 ? 15.712 -6.172 -20.112 1.00 27.68 765 MET B N 1
ATOM 710 C CA . MET B 2 27 ? 15.590 -4.726 -20.171 1.00 26.28 765 MET B CA 1
ATOM 711 C C . MET B 2 27 ? 14.185 -4.256 -19.761 1.00 26.52 765 MET B C 1
ATOM 712 O O . MET B 2 27 ? 14.039 -3.316 -18.983 1.00 25.65 765 MET B O 1
ATOM 717 N N . ALA B 2 28 ? 13.156 -4.901 -20.302 1.00 25.41 766 ALA B N 1
ATOM 718 C CA . ALA B 2 28 ? 11.770 -4.556 -19.979 1.00 25.38 766 ALA B CA 1
ATOM 719 C C . ALA B 2 28 ? 11.468 -4.848 -18.505 1.00 26.46 766 ALA B C 1
ATOM 720 O O . ALA B 2 28 ? 10.754 -4.093 -17.843 1.00 24.16 766 ALA B O 1
ATOM 722 N N . SER B 2 29 ? 12.008 -5.958 -18.011 1.00 31.06 767 SER B N 1
ATOM 723 C CA . SER B 2 29 ? 11.823 -6.363 -16.624 1.00 31.11 767 SER B CA 1
ATOM 724 C C . SER B 2 29 ? 12.486 -5.310 -15.741 1.00 32.42 767 SER B C 1
ATOM 725 O O . SER B 2 29 ? 11.944 -4.904 -14.708 1.00 32.94 767 SER B O 1
ATOM 728 N N . SER B 2 30 ? 13.668 -4.885 -16.176 1.00 32.03 768 SER B N 1
ATOM 729 C CA . SER B 2 30 ? 14.464 -3.889 -15.482 1.00 30.54 768 SER B CA 1
ATOM 730 C C . SER B 2 30 ? 13.723 -2.566 -15.439 1.00 27.92 768 SER B C 1
ATOM 731 O O . SER B 2 30 ? 13.801 -1.830 -14.454 1.00 30.12 768 SER B O 1
ATOM 734 N N . MET B 2 31 ? 13.014 -2.258 -16.515 1.00 24.83 769 MET B N 1
ATOM 735 C CA . MET B 2 31 ? 12.247 -1.031 -16.582 1.00 27.80 769 MET B CA 1
ATOM 736 C C . MET B 2 31 ? 11.166 -1.065 -15.491 1.00 29.75 769 MET B C 1
ATOM 737 O O . MET B 2 31 ? 11.030 -0.121 -14.697 1.00 27.39 769 MET B O 1
ATOM 742 N N . LYS B 2 32 ? 10.412 -2.163 -15.454 1.00 32.26 770 LYS B N 1
ATOM 743 C CA . LYS B 2 32 ? 9.359 -2.340 -14.466 1.00 30.16 770 LYS B CA 1
ATOM 744 C C . LYS B 2 32 ? 9.888 -2.107 -13.049 1.00 29.93 770 LYS B C 1
ATOM 745 O O . LYS B 2 32 ? 9.229 -1.467 -12.244 1.00 28.63 770 LYS B O 1
ATOM 751 N N . SER B 2 33 ? 11.067 -2.638 -12.749 1.00 31.86 771 SER B N 1
ATOM 752 C CA . SER B 2 33 ? 11.657 -2.460 -11.425 1.00 32.51 771 SER B CA 1
ATOM 753 C C . SER B 2 33 ? 12.005 -0.995 -11.196 1.00 31.28 771 SER B C 1
ATOM 754 O O . SER B 2 33 ? 11.938 -0.498 -10.072 1.00 30.69 771 SER B O 1
ATOM 757 N N . LEU B 2 34 ? 12.382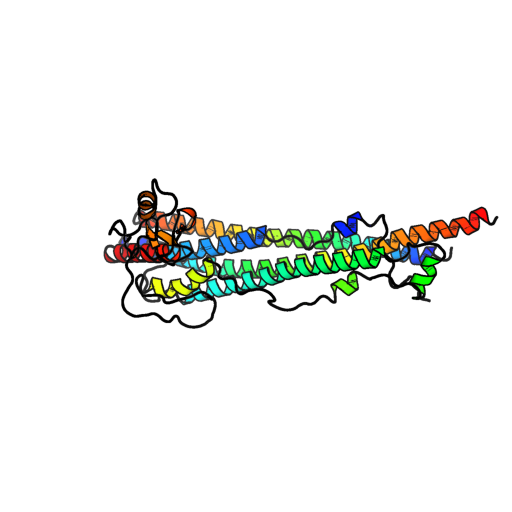 -0.320 -12.274 1.00 32.91 772 LEU B N 1
ATOM 758 C CA . LEU B 2 34 ? 12.747 1.079 -12.200 1.00 33.49 772 LEU B CA 1
ATOM 759 C C . LEU B 2 34 ? 11.485 1.894 -11.886 1.00 33.73 772 LEU B C 1
ATOM 760 O O . LEU B 2 34 ? 11.511 2.763 -11.020 1.00 34.27 772 LEU B O 1
ATOM 765 N N . LYS B 2 35 ? 10.390 1.605 -12.584 1.00 32.71 773 LYS B N 1
ATOM 766 C CA . LYS B 2 35 ? 9.124 2.289 -12.346 1.00 31.90 773 LYS B CA 1
ATOM 767 C C . LYS B 2 35 ? 8.708 2.113 -10.890 1.00 31.38 773 LYS B C 1
ATOM 768 O O . LYS B 2 35 ? 8.146 3.030 -10.303 1.00 37.05 773 LYS B O 1
ATOM 774 N N . ASN B 2 36 ? 8.967 0.938 -10.314 1.00 32.00 774 ASN B N 1
ATOM 775 C CA . ASN B 2 36 ? 8.616 0.690 -8.916 1.00 31.97 774 ASN B CA 1
ATOM 776 C C . ASN B 2 36 ? 9.424 1.564 -7.981 1.00 31.89 774 ASN B C 1
ATOM 777 O O . ASN B 2 36 ? 8.873 2.100 -7.032 1.00 34.27 774 ASN B O 1
ATOM 782 N N . CYS B 2 37 ? 10.726 1.685 -8.230 1.00 29.85 775 CYS B N 1
ATOM 783 C CA . CYS B 2 37 ? 11.578 2.534 -7.403 1.00 28.05 775 CYS B CA 1
ATOM 784 C C . CYS B 2 37 ? 11.109 3.969 -7.533 1.00 26.20 775 CYS B C 1
ATOM 785 O O . CYS B 2 37 ? 11.044 4.701 -6.538 1.00 26.70 775 CYS B O 1
ATOM 788 N N . GLN B 2 38 ? 10.798 4.375 -8.766 1.00 24.21 776 GLN B N 1
ATOM 789 C CA . GLN B 2 38 ? 10.354 5.739 -8.998 1.00 28.47 776 GLN B CA 1
ATOM 790 C C . GLN B 2 38 ? 9.071 5.980 -8.212 1.00 31.67 776 GLN B C 1
ATOM 791 O O . GLN B 2 38 ? 8.919 7.008 -7.569 1.00 33.30 776 GLN B O 1
ATOM 797 N N . LYS B 2 39 ? 8.157 5.019 -8.251 1.00 32.39 777 LYS B N 1
ATOM 798 C CA . LYS B 2 39 ? 6.893 5.150 -7.541 1.00 34.25 777 LYS B CA 1
ATOM 799 C C . LYS B 2 39 ? 7.093 5.212 -6.022 1.00 33.94 777 LYS B C 1
ATOM 800 O O . LYS B 2 39 ? 6.497 6.047 -5.346 1.00 34.60 777 LYS B O 1
ATOM 806 N N . GLU B 2 40 ? 7.941 4.336 -5.498 1.00 33.95 778 GLU B N 1
ATOM 807 C CA . GLU B 2 40 ? 8.236 4.286 -4.072 1.00 34.82 778 GLU B CA 1
ATOM 808 C C . GLU B 2 40 ? 8.954 5.545 -3.566 1.00 32.16 778 GLU B C 1
ATOM 809 O O . GLU B 2 40 ? 8.787 5.941 -2.402 1.00 32.65 778 GLU B O 1
ATOM 815 N N . LEU B 2 41 ? 9.750 6.157 -4.438 1.00 26.02 779 LEU B N 1
ATOM 816 C CA . LEU B 2 41 ? 10.486 7.363 -4.092 1.00 26.97 779 LEU B CA 1
ATOM 817 C C . LEU B 2 41 ? 9.541 8.542 -3.922 1.00 24.26 779 LEU B C 1
ATOM 818 O O . LEU B 2 41 ? 9.639 9.267 -2.928 1.00 25.84 779 LEU B O 1
ATOM 823 N N . ILE B 2 42 ? 8.640 8.743 -4.886 1.00 21.62 780 ILE B N 1
ATOM 824 C CA . ILE B 2 42 ? 7.684 9.842 -4.794 1.00 24.07 780 ILE B CA 1
ATOM 825 C C . ILE B 2 42 ? 6.745 9.671 -3.595 1.00 23.93 780 ILE B C 1
ATOM 826 O O . ILE B 2 42 ? 6.362 10.657 -2.960 1.00 24.35 780 ILE B O 1
ATOM 831 N N . SER B 2 43 ? 6.388 8.427 -3.278 1.00 32.03 781 SER B N 1
ATOM 832 C CA . SER B 2 43 ? 5.516 8.140 -2.134 1.00 32.93 781 SER B CA 1
ATOM 833 C C . SER B 2 43 ? 6.194 8.543 -0.834 1.00 33.27 781 SER B C 1
ATOM 834 O O . SER B 2 43 ? 5.627 9.257 -0.019 1.00 37.57 781 SER B O 1
ATOM 837 N N . THR B 2 44 ? 7.409 8.054 -0.635 1.00 30.97 782 THR B N 1
ATOM 838 C CA . THR B 2 44 ? 8.123 8.351 0.583 1.00 31.83 782 THR B CA 1
ATOM 839 C C . THR B 2 44 ? 8.327 9.863 0.694 1.00 29.51 782 THR B C 1
ATOM 840 O O . THR B 2 44 ? 8.191 10.434 1.778 1.00 30.16 782 THR B O 1
ATOM 844 N N . GLN B 2 45 ? 8.590 10.517 -0.431 1.00 23.37 783 GLN B N 1
ATOM 845 C CA . GLN B 2 45 ? 8.800 11.952 -0.416 1.00 24.04 783 GLN B CA 1
ATOM 846 C C . GLN B 2 45 ? 7.565 12.744 -0.023 1.00 26.39 783 GLN B C 1
ATOM 847 O O . GLN B 2 45 ? 7.694 13.820 0.571 1.00 25.09 783 GLN B O 1
ATOM 853 N N . ILE B 2 46 ? 6.376 12.245 -0.362 1.00 29.84 784 ILE B N 1
ATOM 854 C CA . ILE B 2 46 ? 5.172 12.970 0.010 1.00 29.56 784 ILE B CA 1
ATOM 855 C C . ILE B 2 46 ? 4.931 12.864 1.508 1.00 28.44 784 ILE B C 1
ATOM 856 O O . ILE B 2 46 ? 4.472 13.819 2.127 1.00 27.70 784 ILE B O 1
ATOM 861 N N . LEU B 2 47 ? 5.261 11.720 2.091 1.00 29.66 785 LEU B N 1
ATOM 862 C CA . LEU B 2 47 ? 5.109 11.528 3.536 1.00 30.86 785 LEU B CA 1
ATOM 863 C C . LEU B 2 47 ? 6.047 12.490 4.259 1.00 31.35 785 LEU B C 1
ATOM 864 O O . LEU B 2 47 ? 5.673 13.163 5.213 1.00 34.70 785 LEU B O 1
ATOM 869 N N . GLN B 2 48 ? 7.282 12.524 3.787 1.00 35.99 786 GLN B N 1
ATOM 870 C CA . GLN B 2 48 ? 8.310 13.373 4.350 1.00 33.60 786 GLN B CA 1
ATOM 871 C C . GLN B 2 48 ? 7.865 14.818 4.261 1.00 33.18 786 GLN B C 1
ATOM 872 O O . GLN B 2 48 ? 8.054 15.586 5.202 1.00 36.37 786 GLN B O 1
ATOM 878 N N . PHE B 2 49 ? 7.268 15.191 3.129 1.00 26.09 787 PHE B N 1
ATOM 879 C CA . PHE B 2 49 ? 6.835 16.569 2.949 1.00 23.91 787 PHE B CA 1
ATOM 880 C C . PHE B 2 49 ? 5.750 16.916 3.943 1.00 24.63 787 PHE B C 1
ATOM 881 O O . PHE B 2 49 ? 5.719 18.027 4.472 1.00 24.33 787 PHE B O 1
ATOM 889 N N . GLU B 2 50 ? 4.858 15.968 4.197 1.00 26.60 788 GLU B N 1
ATOM 890 C CA . GLU B 2 50 ? 3.761 16.183 5.134 1.00 28.75 788 GLU B CA 1
ATOM 891 C C . GLU B 2 50 ? 4.331 16.392 6.544 1.00 29.28 788 GLU B C 1
ATOM 892 O O . GLU B 2 50 ? 4.168 17.463 7.153 1.00 31.25 788 GLU B O 1
ATOM 898 N N . ALA B 2 51 ? 5.013 15.367 7.044 1.00 29.56 789 ALA B N 1
ATOM 899 C CA . ALA B 2 51 ? 5.629 15.406 8.370 1.00 29.68 789 ALA B CA 1
ATOM 900 C C . ALA B 2 51 ? 6.445 16.678 8.553 1.00 27.81 789 ALA B C 1
ATOM 901 O O . ALA B 2 51 ? 6.340 17.358 9.563 1.00 28.39 789 ALA B O 1
ATOM 903 N N . GLN B 2 52 ? 7.256 17.007 7.562 1.00 23.66 790 GLN B N 1
ATOM 904 C CA . GLN B 2 52 ? 8.083 18.197 7.641 1.00 25.65 790 GLN B CA 1
ATOM 905 C C . GLN B 2 52 ? 7.242 19.477 7.580 1.00 27.16 790 GLN B C 1
ATOM 906 O O . GLN B 2 52 ? 7.615 20.498 8.157 1.00 23.15 790 GLN B O 1
ATOM 912 N N . ASN B 2 53 ? 6.108 19.433 6.884 1.00 33.61 791 ASN B N 1
ATOM 913 C CA . ASN B 2 53 ? 5.252 20.623 6.791 1.00 31.94 791 ASN B CA 1
ATOM 914 C C . ASN B 2 53 ? 4.516 20.815 8.119 1.00 30.75 791 ASN B C 1
ATOM 915 O O . ASN B 2 53 ? 4.279 21.937 8.542 1.00 34.23 791 ASN B O 1
ATOM 920 N N . MET B 2 54 ? 4.179 19.710 8.774 1.00 23.65 792 MET B N 1
ATOM 921 C CA . MET B 2 54 ? 3.498 19.724 10.068 1.00 26.22 792 MET B CA 1
ATOM 922 C C . MET B 2 54 ? 4.460 20.229 11.150 1.00 30.88 792 MET B C 1
ATOM 923 O O . MET B 2 54 ? 4.050 20.897 12.106 1.00 30.53 792 MET B O 1
ATOM 928 N N . ASP B 2 55 ? 5.736 19.889 10.979 1.00 35.48 793 ASP B N 1
ATOM 929 C CA . ASP B 2 55 ? 6.815 20.275 11.878 1.00 35.08 793 ASP B CA 1
ATOM 930 C C . ASP B 2 55 ? 6.994 21.803 11.959 1.00 33.40 793 ASP B C 1
ATOM 931 O O . ASP B 2 55 ? 7.002 22.370 13.045 1.00 35.73 793 ASP B O 1
ATOM 936 N N . VAL B 2 56 ? 7.147 22.461 10.815 1.00 30.25 794 VAL B N 1
ATOM 937 C CA . VAL B 2 56 ? 7.349 23.900 10.796 1.00 31.28 794 VAL B CA 1
ATOM 938 C C . VAL B 2 56 ? 6.119 24.642 11.275 1.00 33.53 794 VAL B C 1
ATOM 939 O O . VAL B 2 56 ? 6.217 25.790 11.713 1.00 33.94 794 VAL B O 1
ATOM 943 N N . SER B 2 57 ? 4.966 23.981 11.183 1.00 32.99 795 SER B N 1
ATOM 944 C CA . SER B 2 57 ? 3.712 24.546 11.647 1.00 32.34 795 SER B CA 1
ATOM 945 C C . SER B 2 57 ? 3.719 24.473 13.175 1.00 34.99 795 SER B C 1
ATOM 946 O O . SER B 2 57 ? 3.340 25.416 13.869 1.00 38.79 795 SER B O 1
ATOM 949 N N . MET B 2 58 ? 4.151 23.330 13.684 1.00 30.75 796 MET B N 1
ATOM 950 C CA . MET B 2 58 ? 4.250 23.094 15.113 1.00 34.29 796 MET B CA 1
ATOM 951 C C . MET B 2 58 ? 5.189 24.163 15.678 1.00 33.56 796 MET B C 1
ATOM 952 O O . MET B 2 58 ? 4.909 24.755 16.716 1.00 32.62 796 MET B O 1
ATOM 957 N N . ASN B 2 59 ? 6.305 24.409 14.988 1.00 42.38 797 ASN B N 1
ATOM 958 C CA . ASN B 2 59 ? 7.250 25.419 15.443 1.00 44.38 797 ASN B CA 1
ATOM 959 C C . ASN B 2 59 ? 6.535 26.757 15.585 1.00 45.00 797 ASN B C 1
ATOM 960 O O . ASN B 2 59 ? 6.645 27.414 16.625 1.00 45.56 797 ASN B O 1
ATOM 965 N N . ASP B 2 60 ? 5.786 27.147 14.555 1.00 42.73 798 ASP B N 1
ATOM 966 C CA . ASP B 2 60 ? 5.041 28.398 14.600 1.00 42.66 798 ASP B CA 1
ATOM 967 C C . ASP B 2 60 ? 4.147 28.492 15.823 1.00 42.46 798 ASP B C 1
ATOM 968 O O . ASP B 2 60 ? 4.305 29.400 16.638 1.00 44.43 798 ASP B O 1
ATOM 973 N N . VAL B 2 61 ? 3.209 27.557 15.952 1.00 40.92 799 VAL B N 1
ATOM 974 C CA . VAL B 2 61 ? 2.283 27.573 17.081 1.00 39.98 799 VAL B CA 1
ATOM 975 C C . VAL B 2 61 ? 2.986 27.633 18.428 1.00 41.19 799 VAL B C 1
ATOM 976 O O . VAL B 2 61 ? 2.597 28.409 19.295 1.00 42.67 799 VAL B O 1
ATOM 980 N N . ILE B 2 62 ? 4.010 26.807 18.607 1.00 42.74 800 ILE B N 1
ATOM 981 C CA . ILE B 2 62 ? 4.786 26.801 19.843 1.00 41.61 800 ILE B CA 1
ATOM 982 C C . ILE B 2 62 ? 5.356 28.210 20.052 1.00 43.55 800 ILE B C 1
ATOM 983 O O . ILE B 2 62 ? 5.330 28.741 21.161 1.00 42.26 800 ILE B O 1
ATOM 988 N N . GLY B 2 63 ? 5.878 28.805 18.983 1.00 46.56 801 GLY B N 1
ATOM 989 C CA . GLY B 2 63 ? 6.428 30.146 19.090 1.00 49.15 801 GLY B CA 1
ATOM 990 C C . GLY B 2 63 ? 5.373 31.117 19.603 1.00 51.17 801 GLY B C 1
ATOM 991 O O . GLY B 2 63 ? 5.649 31.961 20.454 1.00 52.90 801 GLY B O 1
ATOM 992 N N . PHE B 2 64 ? 4.152 30.994 19.095 1.00 46.78 802 PHE B N 1
ATOM 993 C CA . PHE B 2 64 ? 3.081 31.880 19.523 1.00 49.17 802 PHE B CA 1
ATOM 994 C C . PHE B 2 64 ? 2.675 31.580 20.956 1.00 50.66 802 PHE B C 1
ATOM 995 O O . PHE B 2 64 ? 2.417 32.493 21.738 1.00 49.62 802 PHE B O 1
ATOM 1003 N N . PHE B 2 65 ? 2.624 30.300 21.300 1.00 55.75 803 PHE B N 1
ATOM 1004 C CA . PHE B 2 65 ? 2.261 29.904 22.651 1.00 59.37 803 PHE B CA 1
ATOM 1005 C C . PHE B 2 65 ? 3.183 30.570 23.670 1.00 61.59 803 PHE B C 1
ATOM 1006 O O . PHE B 2 65 ? 2.712 31.164 24.639 1.00 62.57 803 PHE B O 1
ATOM 1014 N N . ASN B 2 66 ? 4.493 30.469 23.444 1.00 85.99 804 ASN B N 1
ATOM 1015 C CA . ASN B 2 66 ? 5.479 31.050 24.356 1.00 87.93 804 ASN B CA 1
ATOM 1016 C C . ASN B 2 66 ? 5.384 32.565 24.496 1.00 89.27 804 ASN B C 1
ATOM 1017 O O . ASN B 2 66 ? 5.978 33.145 25.409 1.00 89.68 804 ASN B O 1
ATOM 1022 N N . GLU B 2 67 ? 4.655 33.208 23.591 1.00 59.57 805 GLU B N 1
ATOM 1023 C CA . GLU B 2 67 ? 4.505 34.653 23.661 1.00 60.43 805 GLU B CA 1
ATOM 1024 C C . GLU B 2 67 ? 3.454 34.985 24.701 1.00 60.71 805 GLU B C 1
ATOM 1025 O O . GLU B 2 67 ? 3.701 35.781 25.602 1.00 58.52 805 GLU B O 1
ATOM 1031 N N . ARG B 2 68 ? 2.288 34.356 24.583 1.00 81.22 806 ARG B N 1
ATOM 1032 C CA . ARG B 2 68 ? 1.196 34.577 25.525 1.00 83.69 806 ARG B CA 1
ATOM 1033 C C . ARG B 2 68 ? 1.633 34.403 26.972 1.00 84.91 806 ARG B C 1
ATOM 1034 O O . ARG B 2 68 ? 0.907 34.783 27.888 1.00 85.96 806 ARG B O 1
ATOM 1042 N N . GLU B 2 69 ? 2.812 33.820 27.174 1.00 108.68 807 GLU B N 1
ATOM 1043 C CA . GLU B 2 69 ? 3.334 33.596 28.518 1.00 110.92 807 GLU B CA 1
ATOM 1044 C C . GLU B 2 69 ? 4.380 34.640 28.903 1.00 111.28 807 GLU B C 1
ATOM 1045 O O . GLU B 2 69 ? 4.269 35.284 29.946 1.00 111.59 807 GLU B O 1
ATOM 1051 N N . ALA B 2 70 ? 5.390 34.804 28.054 1.00 91.34 808 ALA B N 1
ATOM 1052 C CA . ALA B 2 70 ? 6.467 35.757 28.306 1.00 92.16 808 ALA B CA 1
ATOM 1053 C C . ALA B 2 70 ? 6.002 37.212 28.370 1.00 93.42 808 ALA B C 1
ATOM 1054 O O . ALA B 2 70 ? 6.745 38.084 28.827 1.00 93.08 808 ALA B O 1
ATOM 1056 N N . ASP B 2 71 ? 4.783 37.478 27.909 1.00 155.53 809 ASP B N 1
ATOM 1057 C CA . ASP B 2 71 ? 4.252 38.838 27.935 1.00 155.53 809 ASP B CA 1
ATOM 1058 C C . ASP B 2 71 ? 3.182 38.947 29.018 1.00 155.53 809 ASP B C 1
ATOM 1059 O O . ASP B 2 71 ? 2.987 40.009 29.610 1.00 156.42 809 ASP B O 1
ATOM 1064 N N . LEU B 2 72 ? 2.492 37.837 29.265 1.00 115.15 810 LEU B N 1
ATOM 1065 C CA . LEU B 2 72 ? 1.436 37.776 30.270 1.00 113.73 810 LEU B CA 1
ATOM 1066 C C . LEU B 2 72 ? 1.980 38.185 31.633 1.00 114.26 810 LEU B C 1
ATOM 1067 O O . LEU B 2 72 ? 1.239 38.660 32.495 1.00 113.29 810 LEU B O 1
ATOM 1072 N N . LYS B 2 73 ? 3.281 38.001 31.818 1.00 158.14 811 LYS B N 1
ATOM 1073 C CA . LYS B 2 73 ? 3.926 38.342 33.076 1.00 158.66 811 LYS B CA 1
ATOM 1074 C C . LYS B 2 73 ? 4.880 39.526 32.919 1.00 159.29 811 LYS B C 1
ATOM 1075 O O . LYS B 2 73 ? 4.641 40.556 33.587 1.00 130.30 811 LYS B O 1
ATOM 1082 N N . ASP C 3 5 ? -5.865 14.117 24.089 1.00 132.58 5 ASP C N 1
ATOM 1083 C CA . ASP C 3 5 ? -6.356 13.302 22.939 1.00 132.77 5 ASP C CA 1
ATOM 1084 C C . ASP C 3 5 ? -6.125 14.067 21.639 1.00 131.57 5 ASP C C 1
ATOM 1085 O O . ASP C 3 5 ? -6.252 15.292 21.606 1.00 131.28 5 ASP C O 1
ATOM 1090 N N . ASN C 3 6 ? -5.793 13.341 20.572 1.00 98.42 6 ASN C N 1
ATOM 1091 C CA . ASN C 3 6 ? -5.534 13.955 19.270 1.00 98.42 6 ASN C CA 1
ATOM 1092 C C . ASN C 3 6 ? -4.667 15.199 19.433 1.00 98.42 6 ASN C C 1
ATOM 1093 O O . ASN C 3 6 ? -5.051 16.284 19.008 1.00 169.14 6 ASN C O 1
ATOM 1098 N N . PRO C 3 7 ? -3.483 15.056 20.052 1.00 85.64 7 PRO C N 1
ATOM 1099 C CA . PRO C 3 7 ? -2.584 16.200 20.256 1.00 82.54 7 PRO C CA 1
ATOM 1100 C C . PRO C 3 7 ? -2.153 16.884 18.959 1.00 79.32 7 PRO C C 1
ATOM 1101 O O . PRO C 3 7 ? -1.841 18.077 18.951 1.00 80.05 7 PRO C O 1
ATOM 1105 N N . ILE C 3 8 ? -2.138 16.120 17.871 1.00 64.45 8 ILE C N 1
ATOM 1106 C CA . ILE C 3 8 ? -1.748 16.630 16.559 1.00 59.63 8 ILE C CA 1
ATOM 1107 C C . ILE C 3 8 ? -2.912 16.521 15.570 1.00 55.76 8 ILE C C 1
ATOM 1108 O O . ILE C 3 8 ? -3.545 15.463 15.452 1.00 55.35 8 ILE C O 1
ATOM 1113 N N . PRO C 3 9 ? -3.200 17.612 14.835 1.00 40.70 9 PRO C N 1
ATOM 1114 C CA . PRO C 3 9 ? -4.297 17.600 13.865 1.00 37.80 9 PRO C CA 1
ATOM 1115 C C . PRO C 3 9 ? -4.123 16.563 12.750 1.00 36.35 9 PRO C C 1
ATOM 1116 O O . PRO C 3 9 ? -3.002 16.138 12.451 1.00 31.40 9 PRO C O 1
ATOM 1120 N N . LYS C 3 10 ? -5.243 16.161 12.146 1.00 39.93 10 LYS C N 1
ATOM 1121 C CA . LYS C 3 10 ? -5.230 15.182 11.057 1.00 42.30 10 LYS C CA 1
ATOM 1122 C C . LYS C 3 10 ? -4.424 15.732 9.876 1.00 40.99 10 LYS C C 1
ATOM 1123 O O . LYS C 3 10 ? -3.805 14.976 9.113 1.00 40.85 10 LYS C O 1
ATOM 1129 N N . SER C 3 11 ? -4.442 17.057 9.742 1.00 35.16 11 SER C N 1
ATOM 1130 C CA . SER C 3 11 ? -3.723 17.747 8.681 1.00 32.44 11 SER C CA 1
ATOM 1131 C C . SER C 3 11 ? -3.735 19.259 8.910 1.00 30.62 11 SER C C 1
ATOM 1132 O O . SER C 3 11 ? -4.519 19.790 9.707 1.00 28.08 11 SER C O 1
ATOM 1135 N N . VAL C 3 12 ? -2.826 19.938 8.233 1.00 30.14 12 VAL C N 1
ATOM 1136 C CA . VAL C 3 12 ? -2.729 21.380 8.302 1.00 25.26 12 VAL C CA 1
ATOM 1137 C C . VAL C 3 12 ? -2.445 21.806 6.876 1.00 22.55 12 VAL C C 1
ATOM 1138 O O . VAL C 3 12 ? -2.044 20.980 6.050 1.00 18.68 12 VAL C O 1
ATOM 1142 N N . PRO C 3 13 ? -2.684 23.082 6.551 1.00 26.07 13 PRO C N 1
ATOM 1143 C CA . PRO C 3 13 ? -2.435 23.569 5.190 1.00 26.98 13 PRO C CA 1
ATOM 1144 C C . PRO C 3 13 ? -0.965 23.662 4.827 1.00 26.91 13 PRO C C 1
ATOM 1145 O O . PRO C 3 13 ? -0.096 23.444 5.671 1.00 31.14 13 PRO C O 1
ATOM 1149 N N . LEU C 3 14 ? -0.696 23.991 3.566 1.00 26.76 14 LEU C N 1
ATOM 1150 C CA . LEU C 3 14 ? 0.674 24.143 3.077 1.00 30.74 14 LEU C CA 1
ATOM 1151 C C . LEU C 3 14 ? 1.304 25.387 3.686 1.00 32.05 14 LEU C C 1
ATOM 1152 O O . LEU C 3 14 ? 0.844 26.503 3.459 1.00 34.32 14 LEU C O 1
ATOM 1157 N N . HIS C 3 15 ? 2.366 25.186 4.452 1.00 37.41 15 HIS C N 1
ATOM 1158 C CA . HIS C 3 15 ? 3.067 26.281 5.101 1.00 36.83 15 HIS C CA 1
ATOM 1159 C C . HIS C 3 15 ? 3.978 26.972 4.096 1.00 36.44 15 HIS C C 1
ATOM 1160 O O . HIS C 3 15 ? 4.581 26.321 3.248 1.00 37.45 15 HIS C O 1
ATOM 1167 N N . PRO C 3 16 ? 4.077 28.309 4.176 1.00 40.97 16 PRO C N 1
ATOM 1168 C CA . PRO C 3 16 ? 4.908 29.141 3.296 1.00 41.37 16 PRO C CA 1
ATOM 1169 C C . PRO C 3 16 ? 6.357 28.667 3.177 1.00 41.78 16 PRO C C 1
ATOM 1170 O O . PRO C 3 16 ? 6.991 28.858 2.135 1.00 44.45 16 PRO C O 1
ATOM 1174 N N . LYS C 3 17 ? 6.885 28.060 4.240 1.00 35.95 17 LYS C N 1
ATOM 1175 C CA . LYS C 3 17 ? 8.267 27.585 4.225 1.00 37.73 17 LYS C CA 1
ATOM 1176 C C . LYS C 3 17 ? 8.417 26.243 3.527 1.00 37.17 17 LYS C C 1
ATOM 1177 O O . LYS C 3 17 ? 9.524 25.824 3.192 1.00 35.42 17 LYS C O 1
ATOM 1183 N N . SER C 3 18 ? 7.293 25.573 3.315 1.00 30.37 18 SER C N 1
ATOM 1184 C CA . SER C 3 18 ? 7.274 24.278 2.656 1.00 27.79 18 SER C CA 1
ATOM 1185 C C . SER C 3 18 ? 6.954 24.462 1.179 1.00 24.67 18 SER C C 1
ATOM 1186 O O . SER C 3 18 ? 6.760 23.492 0.470 1.00 26.01 18 SER C O 1
ATOM 1189 N N . GLY C 3 19 ? 6.903 25.712 0.727 1.00 26.66 19 GLY C N 1
ATOM 1190 C CA . GLY C 3 19 ? 6.577 25.995 -0.663 1.00 27.75 19 GLY C CA 1
ATOM 1191 C C . GLY C 3 19 ? 7.486 25.332 -1.679 1.00 33.15 19 GLY C C 1
ATOM 1192 O O . GLY C 3 19 ? 7.016 24.762 -2.672 1.00 33.40 19 GLY C O 1
ATOM 1193 N N . LYS C 3 20 ? 8.793 25.402 -1.443 1.00 37.84 20 LYS C N 1
ATOM 1194 C CA . LYS C 3 20 ? 9.736 24.801 -2.366 1.00 38.59 20 LYS C CA 1
ATOM 1195 C C . LYS C 3 20 ? 9.693 23.281 -2.371 1.00 35.21 20 LYS C C 1
ATOM 1196 O O . LYS C 3 20 ? 9.848 22.669 -3.426 1.00 35.72 20 LYS C O 1
ATOM 1202 N N . TYR C 3 21 ? 9.483 22.664 -1.212 1.00 33.56 21 TYR C N 1
ATOM 1203 C CA . TYR C 3 21 ? 9.426 21.206 -1.149 1.00 32.33 21 TYR C CA 1
ATOM 1204 C C . TYR C 3 21 ? 8.232 20.690 -1.959 1.00 31.96 21 TYR C C 1
ATOM 1205 O O . TYR C 3 21 ? 8.349 19.740 -2.744 1.00 33.43 21 TYR C O 1
ATOM 1214 N N . PHE C 3 22 ? 7.076 21.307 -1.746 1.00 30.49 22 PHE C N 1
ATOM 1215 C CA . PHE C 3 22 ? 5.863 20.920 -2.453 1.00 27.70 22 PHE C CA 1
ATOM 1216 C C . PHE C 3 22 ? 6.054 21.069 -3.968 1.00 28.23 22 PHE C C 1
ATOM 1217 O O . PHE C 3 22 ? 5.694 20.192 -4.746 1.00 26.89 22 PHE C O 1
ATOM 1225 N N . HIS C 3 23 ? 6.623 22.201 -4.357 1.00 25.93 23 HIS C N 1
ATOM 1226 C CA . HIS C 3 23 ? 6.859 22.535 -5.747 1.00 25.88 23 HIS C CA 1
ATOM 1227 C C . HIS C 3 23 ? 7.687 21.471 -6.462 1.00 28.36 23 HIS C C 1
ATOM 1228 O O . HIS C 3 23 ? 7.371 21.079 -7.587 1.00 29.58 23 HIS C O 1
ATOM 1235 N N . ASN C 3 24 ? 8.739 21.003 -5.796 1.00 26.46 24 ASN C N 1
ATOM 1236 C CA . ASN C 3 24 ? 9.631 20.002 -6.353 1.00 25.83 24 ASN C CA 1
ATOM 1237 C C . ASN C 3 24 ? 9.081 18.574 -6.430 1.00 23.62 24 ASN C C 1
ATOM 1238 O O . ASN C 3 24 ? 9.696 17.710 -7.053 1.00 23.24 24 ASN C O 1
ATOM 1243 N N . LEU C 3 25 ? 7.929 18.318 -5.825 1.00 22.39 25 LEU C N 1
ATOM 1244 C CA . LEU C 3 25 ? 7.361 16.972 -5.873 1.00 22.55 25 LEU C CA 1
ATOM 1245 C C . LEU C 3 25 ? 6.959 16.583 -7.296 1.00 25.38 25 LEU C C 1
ATOM 1246 O O . LEU C 3 25 ? 6.189 17.282 -7.969 1.00 21.80 25 LEU C O 1
ATOM 1251 N N . HIS C 3 26 ? 7.507 15.468 -7.762 1.00 31.06 26 HIS C N 1
ATOM 1252 C CA . HIS C 3 26 ? 7.214 14.972 -9.102 1.00 34.95 26 HIS C CA 1
ATOM 1253 C C . HIS C 3 26 ? 7.775 13.576 -9.199 1.00 35.90 26 HIS C C 1
ATOM 1254 O O . HIS C 3 26 ? 8.683 13.210 -8.446 1.00 40.49 26 HIS C O 1
ATOM 1261 N N . ALA C 3 27 ? 7.215 12.783 -10.104 1.00 31.07 27 ALA C N 1
ATOM 1262 C CA . ALA C 3 27 ? 7.702 11.434 -10.305 1.00 32.81 27 ALA C CA 1
ATOM 1263 C C . ALA C 3 27 ? 8.895 11.585 -11.239 1.00 31.51 27 ALA C C 1
ATOM 1264 O O . ALA C 3 27 ? 8.852 12.340 -12.202 1.00 32.43 27 ALA C O 1
ATOM 1266 N N . ARG C 3 28 ? 9.967 10.880 -10.935 1.00 40.46 28 ARG C N 1
ATOM 1267 C CA . ARG C 3 28 ? 11.191 10.941 -11.723 1.00 42.05 28 ARG C CA 1
ATOM 1268 C C . ARG C 3 28 ? 10.976 10.684 -13.222 1.00 41.91 28 ARG C C 1
ATOM 1269 O O . ARG C 3 28 ? 10.436 9.646 -13.618 1.00 41.83 28 ARG C O 1
ATOM 1277 N N . ASP C 3 29 ? 11.411 11.628 -14.053 1.00 41.70 29 ASP C N 1
ATOM 1278 C CA . ASP C 3 29 ? 11.267 11.511 -15.506 1.00 40.63 29 ASP C CA 1
ATOM 1279 C C . ASP C 3 29 ? 11.949 10.238 -16.033 1.00 40.01 29 ASP C C 1
ATOM 1280 O O . ASP C 3 29 ? 13.080 9.931 -15.666 1.00 39.63 29 ASP C O 1
ATOM 1285 N N . LEU C 3 30 ? 11.256 9.497 -16.891 1.00 40.10 30 LEU C N 1
ATOM 1286 C CA . LEU C 3 30 ? 11.835 8.286 -17.460 1.00 40.21 30 LEU C CA 1
ATOM 1287 C C . LEU C 3 30 ? 11.854 8.355 -18.987 1.00 40.82 30 LEU C C 1
ATOM 1288 O O . LEU C 3 30 ? 12.236 7.400 -19.656 1.00 45.02 30 LEU C O 1
ATOM 1293 N N . SER C 3 31 ? 11.449 9.503 -19.522 1.00 46.85 31 SER C N 1
ATOM 1294 C CA . SER C 3 31 ? 11.398 9.740 -20.967 1.00 46.27 31 SER C CA 1
ATOM 1295 C C . SER C 3 31 ? 12.666 9.337 -21.699 1.00 46.41 31 SER C C 1
ATOM 1296 O O . SER C 3 31 ? 12.615 8.740 -22.781 1.00 47.48 31 SER C O 1
ATOM 1299 N N . ASN C 3 32 ? 13.806 9.680 -21.113 1.00 38.41 32 ASN C N 1
ATOM 1300 C CA . ASN C 3 32 ? 15.083 9.369 -21.724 1.00 35.61 32 ASN C CA 1
ATOM 1301 C C . ASN C 3 32 ? 15.364 7.870 -21.740 1.00 33.09 32 ASN C C 1
ATOM 1302 O O . ASN C 3 32 ? 15.963 7.351 -22.685 1.00 32.06 32 ASN C O 1
ATOM 1307 N N . ILE C 3 33 ? 14.946 7.175 -20.689 1.00 26.08 33 ILE C N 1
ATOM 1308 C CA . ILE C 3 33 ? 15.182 5.745 -20.608 1.00 26.25 33 ILE C CA 1
ATOM 1309 C C . ILE C 3 33 ? 14.249 4.971 -21.532 1.00 27.48 33 ILE C C 1
ATOM 1310 O O . ILE C 3 33 ? 14.675 4.045 -22.217 1.00 26.22 33 ILE C O 1
ATOM 1315 N N . TYR C 3 34 ? 12.979 5.366 -21.559 1.00 35.98 34 TYR C N 1
ATOM 1316 C CA . TYR C 3 34 ? 11.994 4.728 -22.430 1.00 34.81 34 TYR C CA 1
ATOM 1317 C C . TYR C 3 34 ? 12.455 4.859 -23.878 1.00 35.94 34 TYR C C 1
ATOM 1318 O O . TYR C 3 34 ? 12.358 3.919 -24.669 1.00 38.01 34 TYR C O 1
ATOM 1327 N N . GLN C 3 35 ? 12.964 6.044 -24.202 1.00 40.42 35 GLN C N 1
ATOM 1328 C CA . GLN C 3 35 ? 13.462 6.370 -25.535 1.00 40.76 35 GLN C CA 1
ATOM 1329 C C . GLN C 3 35 ? 14.543 5.391 -25.963 1.00 40.61 35 GLN C C 1
ATOM 1330 O O . GLN C 3 35 ? 14.506 4.870 -27.081 1.00 43.16 35 GLN C O 1
ATOM 1336 N N . GLN C 3 36 ? 15.503 5.150 -25.075 1.00 31.17 36 GLN C N 1
ATOM 1337 C CA . GLN C 3 36 ? 16.590 4.220 -25.341 1.00 32.12 36 GLN C CA 1
ATOM 1338 C C . GLN C 3 36 ? 16.070 2.787 -25.432 1.00 30.09 36 GLN C C 1
ATOM 1339 O O . GLN C 3 36 ? 16.616 1.966 -26.181 1.00 30.77 36 GLN C O 1
ATOM 1345 N N . CYS C 3 37 ? 15.033 2.472 -24.654 1.00 24.52 37 CYS C N 1
ATOM 1346 C CA . CYS C 3 37 ? 14.475 1.127 -24.704 1.00 25.27 37 CYS C CA 1
ATOM 1347 C C . CYS C 3 37 ? 13.895 0.892 -26.091 1.00 21.42 37 CYS C C 1
ATOM 1348 O O . CYS C 3 37 ? 14.071 -0.168 -26.669 1.00 17.84 37 CYS C O 1
ATOM 1351 N N . TYR C 3 38 ? 13.187 1.885 -26.614 1.00 29.46 38 TYR C N 1
ATOM 1352 C CA . TYR C 3 38 ? 12.592 1.754 -27.938 1.00 32.46 38 TYR C CA 1
ATOM 1353 C C . TYR C 3 38 ? 13.682 1.703 -29.008 1.00 34.07 38 TYR C C 1
ATOM 1354 O O . TYR C 3 38 ? 13.578 0.939 -29.967 1.00 36.71 38 TYR C O 1
ATOM 1363 N N . LYS C 3 39 ? 14.728 2.508 -28.837 1.00 36.46 39 LYS C N 1
ATOM 1364 C CA . LYS C 3 39 ? 15.828 2.510 -29.790 1.00 35.94 39 LYS C CA 1
ATOM 1365 C C . LYS C 3 39 ? 16.511 1.155 -29.759 1.00 34.01 39 LYS C C 1
ATOM 1366 O O . LYS C 3 39 ? 16.874 0.619 -30.810 1.00 35.27 39 LYS C O 1
ATOM 1372 N N . GLN C 3 40 ? 16.688 0.599 -28.561 1.00 27.76 40 GLN C N 1
ATOM 1373 C CA . GLN C 3 40 ? 17.315 -0.709 -28.442 1.00 28.52 40 GLN C CA 1
ATOM 1374 C C . GLN C 3 40 ? 16.427 -1.724 -29.176 1.00 29.46 40 GLN C C 1
ATOM 1375 O O . GLN C 3 40 ? 16.919 -2.606 -29.888 1.00 27.11 40 GLN C O 1
ATOM 1381 N N . ILE C 3 41 ? 15.115 -1.585 -29.006 1.00 37.51 41 ILE C N 1
ATOM 1382 C CA . ILE C 3 41 ? 14.162 -2.462 -29.684 1.00 36.55 41 ILE C CA 1
ATOM 1383 C C . ILE C 3 41 ? 14.375 -2.379 -31.215 1.00 40.24 41 ILE C C 1
ATOM 1384 O O . ILE C 3 41 ? 14.549 -3.398 -31.894 1.00 40.93 41 ILE C O 1
ATOM 1389 N N . ASP C 3 42 ? 14.353 -1.159 -31.748 1.00 36.89 42 ASP C N 1
ATOM 1390 C CA . ASP C 3 42 ? 14.537 -0.955 -33.179 1.00 39.73 42 ASP C CA 1
ATOM 1391 C C . ASP C 3 42 ? 15.792 -1.621 -33.717 1.00 39.49 42 ASP C C 1
ATOM 1392 O O . ASP C 3 42 ? 15.721 -2.469 -34.605 1.00 41.51 42 ASP C O 1
ATOM 1397 N N . GLU C 3 43 ? 16.936 -1.234 -33.171 1.00 36.14 43 GLU C N 1
ATOM 1398 C CA . GLU C 3 43 ? 18.209 -1.797 -33.586 1.00 37.10 43 GLU C CA 1
ATOM 1399 C C . GLU C 3 43 ? 18.235 -3.317 -33.560 1.00 35.83 43 GLU C C 1
ATOM 1400 O O . GLU C 3 43 ? 19.128 -3.933 -34.144 1.00 34.46 43 GLU C O 1
ATOM 1406 N N . THR C 3 44 ? 17.264 -3.928 -32.887 1.00 41.43 44 THR C N 1
ATOM 1407 C CA . THR C 3 44 ? 17.216 -5.383 -32.810 1.00 42.99 44 THR C CA 1
ATOM 1408 C C . THR C 3 44 ? 16.488 -5.976 -34.011 1.00 42.61 44 THR C C 1
ATOM 1409 O O . THR C 3 44 ? 16.852 -7.055 -34.484 1.00 42.77 44 THR C O 1
ATOM 1413 N N . ILE C 3 45 ? 15.467 -5.287 -34.514 1.00 38.73 45 ILE C N 1
ATOM 1414 C CA . ILE C 3 45 ? 14.761 -5.801 -35.676 1.00 39.56 45 ILE C CA 1
ATOM 1415 C C . ILE C 3 45 ? 15.683 -5.620 -36.886 1.00 39.27 45 ILE C C 1
ATOM 1416 O O . ILE C 3 45 ? 15.743 -6.477 -37.770 1.00 34.79 45 ILE C O 1
ATOM 1421 N N . ASN C 3 46 ? 16.431 -4.519 -36.909 1.00 52.87 46 ASN C N 1
ATOM 1422 C CA . ASN C 3 46 ? 17.338 -4.275 -38.021 1.00 54.03 46 ASN C CA 1
ATOM 1423 C C . ASN C 3 46 ? 18.309 -5.437 -38.153 1.00 52.81 46 ASN C C 1
ATOM 1424 O O . ASN C 3 46 ? 18.336 -6.102 -39.185 1.00 56.66 46 ASN C O 1
ATOM 1429 N N . GLN C 3 47 ? 19.091 -5.702 -37.112 1.00 33.66 47 GLN C N 1
ATOM 1430 C CA . GLN C 3 47 ? 20.037 -6.807 -37.169 1.00 34.09 47 GLN C CA 1
ATOM 1431 C C . GLN C 3 47 ? 19.349 -8.143 -37.387 1.00 34.08 47 GLN C C 1
ATOM 1432 O O . GLN C 3 47 ? 19.930 -9.070 -37.956 1.00 31.50 47 GLN C O 1
ATOM 1438 N N . LEU C 3 48 ? 18.119 -8.252 -36.901 1.00 39.53 48 LEU C N 1
ATOM 1439 C CA . LEU C 3 48 ? 17.350 -9.477 -37.053 1.00 41.87 48 LEU C CA 1
ATOM 1440 C C . LEU C 3 48 ? 17.088 -9.665 -38.545 1.00 41.18 48 LEU C C 1
ATOM 1441 O O . LEU C 3 48 ? 17.431 -10.688 -39.120 1.00 41.82 48 LEU C O 1
ATOM 1446 N N . VAL C 3 49 ? 16.493 -8.654 -39.166 1.00 43.08 49 VAL C N 1
ATOM 1447 C CA . VAL C 3 49 ? 16.194 -8.692 -40.588 1.00 46.59 49 VAL C CA 1
ATOM 1448 C C . VAL C 3 49 ? 17.460 -8.843 -41.419 1.00 47.36 49 VAL C C 1
ATOM 1449 O O . VAL C 3 49 ? 17.531 -9.677 -42.321 1.00 48.88 49 VAL C O 1
ATOM 1453 N N . ASP C 3 50 ? 18.460 -8.042 -41.085 1.00 49.29 50 ASP C N 1
ATOM 1454 C CA . ASP C 3 50 ? 19.728 -8.026 -41.798 1.00 51.23 50 ASP C CA 1
ATOM 1455 C C . ASP C 3 50 ? 20.681 -9.205 -41.569 1.00 50.72 50 ASP C C 1
ATOM 1456 O O . ASP C 3 50 ? 21.593 -9.417 -42.367 1.00 52.18 50 ASP C O 1
ATOM 1461 N N . SER C 3 51 ? 20.469 -9.989 -40.514 1.00 45.53 51 SER C N 1
ATOM 1462 C CA . SER C 3 51 ? 21.367 -11.107 -40.235 1.00 43.17 51 SER C CA 1
ATOM 1463 C C . SER C 3 51 ? 20.722 -12.465 -39.940 1.00 44.26 51 SER C C 1
ATOM 1464 O O . SER C 3 51 ? 21.402 -13.398 -39.486 1.00 40.01 51 SER C O 1
ATOM 1467 N N . THR C 3 52 ? 19.424 -12.598 -40.191 1.00 50.19 52 THR C N 1
ATOM 1468 C CA . THR C 3 52 ? 18.784 -13.882 -39.947 1.00 51.81 52 THR C CA 1
ATOM 1469 C C . THR C 3 52 ? 19.147 -14.866 -41.054 1.00 56.18 52 THR C C 1
ATOM 1470 O O . THR C 3 52 ? 19.118 -14.527 -42.236 1.00 55.59 52 THR C O 1
ATOM 1474 N N . SER C 3 53 ? 19.506 -16.080 -40.644 1.00 63.17 53 SER C N 1
ATOM 1475 C CA . SER C 3 53 ? 19.883 -17.156 -41.553 1.00 67.99 53 SER C CA 1
ATOM 1476 C C . SER C 3 53 ? 18.728 -17.467 -42.512 1.00 71.14 53 SER C C 1
ATOM 1477 O O . SER C 3 53 ? 17.559 -17.380 -42.134 1.00 72.92 53 SER C O 1
ATOM 1480 N N . PRO C 3 54 ? 19.047 -17.847 -43.764 1.00 75.08 54 PRO C N 1
ATOM 1481 C CA . PRO C 3 54 ? 18.069 -18.178 -44.807 1.00 76.40 54 PRO C CA 1
ATOM 1482 C C . PRO C 3 54 ? 16.684 -18.604 -44.316 1.00 77.98 54 PRO C C 1
ATOM 1483 O O . PRO C 3 54 ? 16.548 -19.461 -43.441 1.00 77.84 54 PRO C O 1
ATOM 1487 N N . SER C 3 55 ? 15.669 -17.985 -44.914 1.00 115.10 55 SER C N 1
ATOM 1488 C CA . SER C 3 55 ? 14.256 -18.202 -44.598 1.00 117.28 55 SER C CA 1
ATOM 1489 C C . SER C 3 55 ? 13.845 -19.633 -44.964 1.00 118.43 55 SER C C 1
ATOM 1490 O O . SER C 3 55 ? 14.682 -20.481 -45.271 1.00 118.78 55 SER C O 1
ATOM 1493 N N . THR C 3 56 ? 12.536 -19.880 -44.906 1.00 106.46 56 THR C N 1
ATOM 1494 C CA . THR C 3 56 ? 11.865 -21.176 -44.812 1.00 107.34 56 THR C CA 1
ATOM 1495 C C . THR C 3 56 ? 11.560 -21.515 -43.353 1.00 106.96 56 THR C C 1
ATOM 1496 O O . THR C 3 56 ? 11.753 -22.643 -42.893 1.00 108.16 56 THR C O 1
ATOM 1500 N N . ILE C 3 57 ? 11.076 -20.517 -42.621 1.00 139.39 57 ILE C N 1
ATOM 1501 C CA . ILE C 3 57 ? 10.685 -20.707 -41.230 1.00 137.43 57 ILE C CA 1
ATOM 1502 C C . ILE C 3 57 ? 9.797 -19.566 -40.745 1.00 134.44 57 ILE C C 1
ATOM 1503 O O . ILE C 3 57 ? 9.528 -19.440 -39.551 1.00 135.43 57 ILE C O 1
ATOM 1508 N N . GLY C 3 58 ? 9.344 -18.737 -41.681 1.00 130.64 58 GLY C N 1
ATOM 1509 C CA . GLY C 3 58 ? 9.627 -17.315 -41.641 1.00 126.00 58 GLY C CA 1
ATOM 1510 C C . GLY C 3 58 ? 10.418 -16.915 -40.411 1.00 122.02 58 GLY C C 1
ATOM 1511 O O . GLY C 3 58 ? 11.367 -17.596 -40.022 1.00 122.28 58 GLY C O 1
ATOM 1512 N N . ILE C 3 59 ? 10.024 -15.805 -39.795 1.00 53.47 59 ILE C N 1
ATOM 1513 C CA . ILE C 3 59 ? 10.620 -15.374 -38.537 1.00 48.57 59 ILE C CA 1
ATOM 1514 C C . ILE C 3 59 ? 9.554 -15.151 -37.469 1.00 49.62 59 ILE C C 1
ATOM 1515 O O . ILE C 3 59 ? 9.712 -14.308 -36.587 1.00 50.30 59 ILE C O 1
ATOM 1520 N N . GLU C 3 60 ? 8.469 -15.914 -37.556 1.00 47.79 60 GLU C N 1
ATOM 1521 C CA . GLU C 3 60 ? 7.260 -15.616 -36.797 1.00 49.22 60 GLU C CA 1
ATOM 1522 C C . GLU C 3 60 ? 7.523 -15.675 -35.296 1.00 48.20 60 GLU C C 1
ATOM 1523 O O . GLU C 3 60 ? 6.911 -14.941 -34.519 1.00 47.12 60 GLU C O 1
ATOM 1529 N N . GLU C 3 61 ? 8.436 -16.553 -34.894 1.00 52.51 61 GLU C N 1
ATOM 1530 C CA . GLU C 3 61 ? 8.812 -16.679 -33.493 1.00 52.48 61 GLU C CA 1
ATOM 1531 C C . GLU C 3 61 ? 9.495 -15.401 -33.001 1.00 49.43 61 GLU C C 1
ATOM 1532 O O . GLU C 3 61 ? 8.976 -14.699 -32.128 1.00 51.84 61 GLU C O 1
ATOM 1538 N N . GLN C 3 62 ? 10.663 -15.118 -33.572 1.00 34.74 62 GLN C N 1
ATOM 1539 C CA . GLN C 3 62 ? 11.447 -13.930 -33.254 1.00 30.66 62 GLN C CA 1
ATOM 1540 C C . GLN C 3 62 ? 10.566 -12.694 -33.132 1.00 27.25 62 GLN C C 1
ATOM 1541 O O . GLN C 3 62 ? 10.677 -11.942 -32.174 1.00 26.69 62 GLN C O 1
ATOM 1547 N N . VAL C 3 63 ? 9.704 -12.482 -34.125 1.00 34.26 63 VAL C N 1
ATOM 1548 C CA . VAL C 3 63 ? 8.797 -11.340 -34.142 1.00 35.25 63 VAL C CA 1
ATOM 1549 C C . VAL C 3 63 ? 7.824 -11.393 -32.978 1.00 36.09 63 VAL C C 1
ATOM 1550 O O . VAL C 3 63 ? 7.506 -10.368 -32.389 1.00 38.53 63 VAL C O 1
ATOM 1554 N N . ALA C 3 64 ? 7.336 -12.583 -32.650 1.00 36.89 64 ALA C N 1
ATOM 1555 C CA . ALA C 3 64 ? 6.398 -12.722 -31.536 1.00 34.76 64 ALA C CA 1
ATOM 1556 C C . ALA C 3 64 ? 7.070 -12.288 -30.228 1.00 36.00 64 ALA C C 1
ATOM 1557 O O . ALA C 3 64 ? 6.482 -11.551 -29.442 1.00 37.66 64 ALA C O 1
ATOM 1559 N N . ASP C 3 65 ? 8.303 -12.739 -30.010 1.00 32.35 65 ASP C N 1
ATOM 1560 C CA . ASP C 3 65 ? 9.035 -12.398 -28.797 1.00 32.89 65 ASP C CA 1
ATOM 1561 C C . ASP C 3 65 ? 9.270 -10.890 -28.696 1.00 33.21 65 ASP C C 1
ATOM 1562 O O . ASP C 3 65 ? 8.943 -10.270 -27.692 1.00 31.07 65 ASP C O 1
ATOM 1567 N N . ILE C 3 66 ? 9.816 -10.301 -29.752 1.00 36.63 66 ILE C N 1
ATOM 1568 C CA . ILE C 3 66 ? 10.085 -8.875 -29.774 1.00 34.54 66 ILE C CA 1
ATOM 1569 C C . ILE C 3 66 ? 8.825 -8.051 -29.549 1.00 36.55 66 ILE C C 1
ATOM 1570 O O . ILE C 3 66 ? 8.838 -7.092 -28.789 1.00 37.00 66 ILE C O 1
ATOM 1575 N N . THR C 3 67 ? 7.738 -8.416 -30.214 1.00 39.72 67 THR C N 1
ATOM 1576 C CA . THR C 3 67 ? 6.485 -7.679 -30.069 1.00 42.10 67 THR C CA 1
ATOM 1577 C C . THR C 3 67 ? 5.938 -7.816 -28.653 1.00 41.30 67 THR C C 1
ATOM 1578 O O . THR C 3 67 ? 5.258 -6.919 -28.148 1.00 42.05 67 THR C O 1
ATOM 1582 N N . SER C 3 68 ? 6.240 -8.945 -28.022 1.00 38.43 68 SER C N 1
ATOM 1583 C CA . SER C 3 68 ? 5.800 -9.200 -26.658 1.00 39.92 68 SER C CA 1
ATOM 1584 C C . SER C 3 68 ? 6.466 -8.216 -25.691 1.00 40.21 68 SER C C 1
ATOM 1585 O O . SER C 3 68 ? 5.796 -7.667 -24.815 1.00 39.78 68 SER C O 1
ATOM 1588 N N . THR C 3 69 ? 7.771 -7.974 -25.846 1.00 38.07 69 THR C N 1
ATOM 1589 C CA . THR C 3 69 ? 8.426 -7.035 -24.942 1.00 37.17 69 THR C CA 1
ATOM 1590 C C . THR C 3 69 ? 8.121 -5.611 -25.382 1.00 35.96 69 THR C C 1
ATOM 1591 O O . THR C 3 69 ? 8.002 -4.715 -24.558 1.00 34.04 69 THR C O 1
ATOM 1595 N N . TYR C 3 70 ? 7.985 -5.395 -26.683 1.00 45.70 70 TYR C N 1
ATOM 1596 C CA . TYR C 3 70 ? 7.671 -4.059 -27.151 1.00 46.34 70 TYR C CA 1
ATOM 1597 C C . TYR C 3 70 ? 6.364 -3.591 -26.517 1.00 47.73 70 TYR C C 1
ATOM 1598 O O . TYR C 3 70 ? 6.279 -2.476 -26.006 1.00 50.63 70 TYR C O 1
ATOM 1607 N N . LYS C 3 71 ? 5.340 -4.434 -26.565 1.00 40.42 71 LYS C N 1
ATOM 1608 C CA . LYS C 3 71 ? 4.046 -4.074 -25.985 1.00 39.01 71 LYS C CA 1
ATOM 1609 C C . LYS C 3 71 ? 4.131 -3.895 -24.465 1.00 37.53 71 LYS C C 1
ATOM 1610 O O . LYS C 3 71 ? 3.437 -3.059 -23.891 1.00 34.50 71 LYS C O 1
ATOM 1616 N N . LEU C 3 72 ? 4.980 -4.693 -23.825 1.00 32.32 72 LEU C N 1
ATOM 1617 C CA . LEU C 3 72 ? 5.172 -4.618 -22.388 1.00 33.78 72 LEU C CA 1
ATOM 1618 C C . LEU C 3 72 ? 5.696 -3.203 -22.099 1.00 33.84 72 LEU C C 1
ATOM 1619 O O . LEU C 3 72 ? 5.064 -2.408 -21.395 1.00 36.84 72 LEU C O 1
ATOM 1624 N N . LEU C 3 73 ? 6.841 -2.883 -22.685 1.00 38.00 73 LEU C N 1
ATOM 1625 C CA . LEU C 3 73 ? 7.456 -1.577 -22.522 1.00 34.65 73 LEU C CA 1
ATOM 1626 C C . LEU C 3 73 ? 6.438 -0.476 -22.766 1.00 33.63 73 LEU C C 1
ATOM 1627 O O . LEU C 3 73 ? 6.372 0.492 -22.006 1.00 32.41 73 LEU C O 1
ATOM 1632 N N . SER C 3 74 ? 5.650 -0.623 -23.831 1.00 30.56 74 SER C N 1
ATOM 1633 C CA . SER C 3 74 ? 4.642 0.379 -24.175 1.00 31.30 74 SER C CA 1
ATOM 1634 C C . SER C 3 74 ? 3.533 0.452 -23.122 1.00 30.73 74 SER C C 1
ATOM 1635 O O . SER C 3 74 ? 2.976 1.513 -22.876 1.00 29.72 74 SER C O 1
ATOM 1638 N N . THR C 3 75 ? 3.212 -0.678 -22.507 1.00 36.46 75 THR C N 1
ATOM 1639 C CA . THR C 3 75 ? 2.204 -0.718 -21.448 1.00 39.42 75 THR C CA 1
ATOM 1640 C C . THR C 3 75 ? 2.767 0.069 -20.254 1.00 38.63 75 THR C C 1
ATOM 1641 O O . THR C 3 75 ? 2.057 0.852 -19.612 1.00 37.69 75 THR C O 1
ATOM 1645 N N . TYR C 3 76 ? 4.053 -0.154 -19.971 1.00 37.67 76 TYR C N 1
ATOM 1646 C CA . TYR C 3 76 ? 4.737 0.517 -18.874 1.00 33.68 76 TYR C CA 1
ATOM 1647 C C . TYR C 3 76 ? 4.747 2.006 -19.092 1.00 30.69 76 TYR C C 1
ATOM 1648 O O . TYR C 3 76 ? 4.437 2.776 -18.177 1.00 30.79 76 TYR C O 1
ATOM 1657 N N . GLU C 3 77 ? 5.108 2.416 -20.307 1.00 30.95 77 GLU C N 1
ATOM 1658 C CA . GLU C 3 77 ? 5.179 3.834 -20.612 1.00 32.65 77 GLU C CA 1
ATOM 1659 C C . GLU C 3 77 ? 3.863 4.549 -20.367 1.00 33.98 77 GLU C C 1
ATOM 1660 O O . GLU C 3 77 ? 3.839 5.600 -19.748 1.00 37.99 77 GLU C O 1
ATOM 1666 N N . SER C 3 78 ? 2.769 3.978 -20.854 1.00 38.40 78 SER C N 1
ATOM 1667 C CA . SER C 3 78 ? 1.450 4.584 -20.685 1.00 37.78 78 SER C CA 1
ATOM 1668 C C . SER C 3 78 ? 1.100 4.782 -19.221 1.00 35.74 78 SER C C 1
ATOM 1669 O O . SER C 3 78 ? 0.478 5.768 -18.866 1.00 34.15 78 SER C O 1
ATOM 1672 N N . GLU C 3 79 ? 1.495 3.832 -18.383 1.00 35.44 79 GLU C N 1
ATOM 1673 C CA . GLU C 3 79 ? 1.248 3.922 -16.949 1.00 37.57 79 GLU C CA 1
ATOM 1674 C C . GLU C 3 79 ? 2.058 5.089 -16.377 1.00 37.49 79 GLU C C 1
ATOM 1675 O O . GLU C 3 79 ? 1.570 5.842 -15.531 1.00 38.31 79 GLU C O 1
ATOM 1681 N N . SER C 3 80 ? 3.296 5.231 -16.849 1.00 40.70 80 SER C N 1
ATOM 1682 C CA . SER C 3 80 ? 4.159 6.309 -16.397 1.00 38.47 80 SER C CA 1
ATOM 1683 C C . SER C 3 80 ? 3.561 7.637 -16.787 1.00 37.52 80 SER C C 1
ATOM 1684 O O . SER C 3 80 ? 3.464 8.532 -15.957 1.00 38.28 80 SER C O 1
ATOM 1687 N N . ASN C 3 81 ? 3.156 7.774 -18.047 1.00 34.36 81 ASN C N 1
ATOM 1688 C CA . ASN C 3 81 ? 2.566 9.027 -18.490 1.00 35.84 81 ASN C CA 1
ATOM 1689 C C . ASN C 3 81 ? 1.323 9.327 -17.673 1.00 36.79 81 ASN C C 1
ATOM 1690 O O . ASN C 3 81 ? 1.077 10.468 -17.288 1.00 39.53 81 ASN C O 1
ATOM 1695 N N . SER C 3 82 ? 0.545 8.294 -17.393 1.00 37.31 82 SER C N 1
ATOM 1696 C CA . SER C 3 82 ? -0.668 8.464 -16.616 1.00 36.27 82 SER C CA 1
ATOM 1697 C C . SER C 3 82 ? -0.320 8.909 -15.194 1.00 35.44 82 SER C C 1
ATOM 1698 O O . SER C 3 82 ? -0.994 9.767 -14.617 1.00 34.69 82 SER C O 1
ATOM 1701 N N . PHE C 3 83 ? 0.755 8.335 -14.653 1.00 34.99 83 PHE C N 1
ATOM 1702 C CA . PHE C 3 83 ? 1.214 8.631 -13.297 1.00 34.25 83 PHE C CA 1
ATOM 1703 C C . PHE C 3 83 ? 1.514 10.116 -13.140 1.00 35.22 83 PHE C C 1
ATOM 1704 O O . PHE C 3 83 ? 1.068 10.739 -12.179 1.00 30.64 83 PHE C O 1
ATOM 1712 N N . ASP C 3 84 ? 2.259 10.681 -14.087 1.00 38.59 84 ASP C N 1
ATOM 1713 C CA . ASP C 3 84 ? 2.585 12.104 -14.056 1.00 40.95 84 ASP C CA 1
ATOM 1714 C C . ASP C 3 84 ? 1.319 12.954 -14.086 1.00 41.16 84 ASP C C 1
ATOM 1715 O O . ASP C 3 84 ? 1.150 13.861 -13.271 1.00 41.26 84 ASP C O 1
ATOM 1720 N N . GLU C 3 85 ? 0.440 12.661 -15.040 1.00 40.02 85 GLU C N 1
ATOM 1721 C CA . GLU C 3 85 ? -0.820 13.387 -15.170 1.00 38.75 85 GLU C CA 1
ATOM 1722 C C . GLU C 3 85 ? -1.562 13.418 -13.825 1.00 35.17 85 GLU C C 1
ATOM 1723 O O . GLU C 3 85 ? -2.017 14.468 -13.387 1.00 32.28 85 GLU C O 1
ATOM 1729 N N . HIS C 3 86 ? -1.669 12.267 -13.169 1.00 33.97 86 HIS C N 1
ATOM 1730 C CA . HIS C 3 86 ? -2.356 12.188 -11.885 1.00 33.66 86 HIS C CA 1
ATOM 1731 C C . HIS C 3 86 ? -1.645 12.976 -10.784 1.00 31.58 86 HIS C C 1
ATOM 1732 O O . HIS C 3 86 ? -2.298 13.668 -9.990 1.00 27.09 86 HIS C O 1
ATOM 1739 N N . ILE C 3 87 ? -0.316 12.866 -10.727 1.00 31.16 87 ILE C N 1
ATOM 1740 C CA . ILE C 3 87 ? 0.450 13.585 -9.716 1.00 30.49 87 ILE C CA 1
ATOM 1741 C C . ILE C 3 87 ? 0.191 15.078 -9.901 1.00 29.38 87 ILE C C 1
ATOM 1742 O O . ILE C 3 87 ? -0.215 15.762 -8.957 1.00 28.91 87 ILE C O 1
ATOM 1747 N N . LYS C 3 88 ? 0.404 15.576 -11.118 1.00 30.10 88 LYS C N 1
ATOM 1748 C CA . LYS C 3 88 ? 0.199 16.993 -11.419 1.00 34.88 88 LYS C CA 1
ATOM 1749 C C . LYS C 3 88 ? -1.191 17.498 -11.052 1.00 36.23 88 LYS C C 1
ATOM 1750 O O . LYS C 3 88 ? -1.319 18.559 -10.439 1.00 40.79 88 LYS C O 1
ATOM 1756 N N . ASP C 3 89 ? -2.228 16.751 -11.426 1.00 32.19 89 ASP C N 1
ATOM 1757 C CA . ASP C 3 89 ? -3.594 17.157 -11.107 1.00 32.00 89 ASP C CA 1
ATOM 1758 C C . ASP C 3 89 ? -3.825 17.204 -9.604 1.00 28.86 89 ASP C C 1
ATOM 1759 O O . ASP C 3 89 ? -4.280 18.224 -9.060 1.00 24.68 89 ASP C O 1
ATOM 1764 N N . LEU C 3 90 ? -3.510 16.089 -8.949 1.00 25.37 90 LEU C N 1
ATOM 1765 C CA . LEU C 3 90 ? -3.663 15.961 -7.511 1.00 28.53 90 LEU C CA 1
ATOM 1766 C C . LEU C 3 90 ? -2.929 17.081 -6.777 1.00 27.54 90 LEU C C 1
ATOM 1767 O O . LEU C 3 90 ? -3.403 17.566 -5.754 1.00 27.60 90 LEU C O 1
ATOM 1772 N N . LYS C 3 91 ? -1.778 17.490 -7.302 1.00 32.36 91 LYS C N 1
ATOM 1773 C CA . LYS C 3 91 ? -1.011 18.568 -6.689 1.00 31.71 91 LYS C CA 1
ATOM 1774 C C . LYS C 3 91 ? -1.706 19.904 -6.912 1.00 28.15 91 LYS C C 1
ATOM 1775 O O . LYS C 3 91 ? -1.844 20.693 -5.983 1.00 31.51 91 LYS C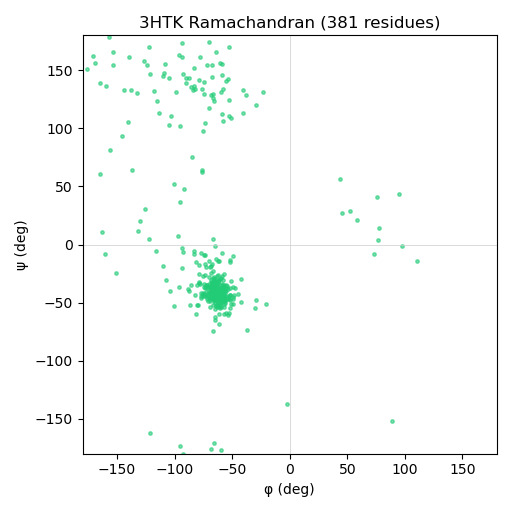 O 1
ATOM 1781 N N . LYS C 3 92 ? -2.136 20.158 -8.147 1.00 21.65 92 LYS C N 1
ATOM 1782 C CA . LYS C 3 92 ? -2.839 21.391 -8.467 1.00 25.32 92 LYS C CA 1
ATOM 1783 C C . LYS C 3 92 ? -4.095 21.522 -7.602 1.00 25.22 92 LYS C C 1
ATOM 1784 O O . LYS C 3 92 ? -4.405 22.610 -7.119 1.00 22.95 92 LYS C O 1
ATOM 1790 N N . ASN C 3 93 ? -4.809 20.418 -7.406 1.00 31.49 93 ASN C N 1
ATOM 1791 C CA . ASN C 3 93 ? -6.023 20.428 -6.583 1.00 34.34 93 ASN C CA 1
ATOM 1792 C C . ASN C 3 93 ? -5.700 20.683 -5.107 1.00 34.26 93 ASN C C 1
ATOM 1793 O O . ASN C 3 93 ? -6.447 21.371 -4.402 1.00 34.75 93 ASN C O 1
ATOM 1798 N N . PHE C 3 94 ? -4.587 20.106 -4.650 1.00 37.85 94 PHE C N 1
ATOM 1799 C CA . PHE C 3 94 ? -4.130 20.247 -3.271 1.00 34.11 94 PHE C CA 1
ATOM 1800 C C . PHE C 3 94 ? -3.806 21.708 -2.980 1.00 33.71 94 PHE C C 1
ATOM 1801 O O . PHE C 3 94 ? -4.290 22.290 -2.007 1.00 34.30 94 PHE C O 1
ATOM 1809 N N . LYS C 3 95 ? -2.977 22.288 -3.837 1.00 30.98 95 LYS C N 1
ATOM 1810 C CA . LYS C 3 95 ? -2.545 23.668 -3.676 1.00 31.11 95 LYS C CA 1
ATOM 1811 C C . LYS C 3 95 ? -3.718 24.642 -3.592 1.00 31.19 95 LYS C C 1
ATOM 1812 O O . LYS C 3 95 ? -3.732 25.530 -2.740 1.00 30.36 95 LYS C O 1
ATOM 1818 N N . GLN C 3 96 ? -4.706 24.472 -4.462 1.00 30.89 96 GLN C N 1
ATOM 1819 C CA . GLN C 3 96 ? -5.877 25.350 -4.453 1.00 33.33 96 GLN C CA 1
ATOM 1820 C C . GLN C 3 96 ? -6.708 25.151 -3.193 1.00 30.78 96 GLN C C 1
ATOM 1821 O O . GLN C 3 96 ? -7.237 26.098 -2.630 1.00 30.34 96 GLN C O 1
ATOM 1827 N N . SER C 3 97 ? -6.837 23.905 -2.777 1.00 25.38 97 SER C N 1
ATOM 1828 C CA . SER C 3 97 ? -7.592 23.571 -1.586 1.00 25.77 97 SER C CA 1
ATOM 1829 C C . SER C 3 97 ? -6.819 24.075 -0.358 1.00 26.41 97 SER C C 1
ATOM 1830 O O . SER C 3 97 ? -7.403 24.627 0.582 1.00 27.86 97 SER C O 1
ATOM 1833 N N . SER C 3 98 ? -5.497 23.891 -0.374 1.00 28.47 98 SER C N 1
ATOM 1834 C CA . SER C 3 98 ? -4.659 24.364 0.724 1.00 25.29 98 SER C CA 1
ATOM 1835 C C . SER C 3 98 ? -4.672 25.897 0.830 1.00 23.91 98 SER C C 1
ATOM 1836 O O . SER C 3 98 ? -4.686 26.448 1.929 1.00 22.58 98 SER C O 1
ATOM 1839 N N . ASP C 3 99 ? -4.689 26.584 -0.309 1.00 26.90 99 ASP C N 1
ATOM 1840 C CA . ASP C 3 99 ? -4.684 28.044 -0.304 1.00 31.88 99 ASP C CA 1
ATOM 1841 C C . ASP C 3 99 ? -5.935 28.723 0.244 1.00 31.88 99 ASP C C 1
ATOM 1842 O O . ASP C 3 99 ? -5.898 29.910 0.548 1.00 31.23 99 ASP C O 1
ATOM 1847 N N . ALA C 3 100 ? -7.037 27.987 0.358 1.00 37.40 100 ALA C N 1
ATOM 1848 C CA . ALA C 3 100 ? -8.282 28.546 0.885 1.00 36.41 100 ALA C CA 1
ATOM 1849 C C . ALA C 3 100 ? -8.382 28.288 2.390 1.00 37.76 100 ALA C C 1
ATOM 1850 O O . ALA C 3 100 ? -9.341 28.696 3.055 1.00 37.46 100 ALA C O 1
ATOM 1852 N N . CYS C 3 101 ? -7.399 27.584 2.927 1.00 32.64 101 CYS C N 1
ATOM 1853 C CA . CYS C 3 101 ? -7.402 27.278 4.345 1.00 28.59 101 CYS C CA 1
ATOM 1854 C C . CYS C 3 101 ? -6.676 28.361 5.128 1.00 27.26 101 CYS C C 1
ATOM 1855 O O . CYS C 3 101 ? -5.694 28.938 4.643 1.00 24.35 101 CYS C O 1
ATOM 1858 N N . PRO C 3 102 ? -7.174 28.677 6.337 1.00 27.29 102 PRO C N 1
ATOM 1859 C CA . PRO C 3 102 ? -6.548 29.695 7.180 1.00 25.85 102 PRO C CA 1
ATOM 1860 C C . PRO C 3 102 ? -5.180 29.206 7.648 1.00 29.46 102 PRO C C 1
ATOM 1861 O O . PRO C 3 102 ? -5.001 28.013 7.888 1.00 28.22 102 PRO C O 1
ATOM 1865 N N . GLN C 3 103 ? -4.216 30.118 7.755 1.00 31.12 103 GLN C N 1
ATOM 1866 C CA . GLN C 3 103 ? -2.876 29.757 8.207 1.00 34.62 103 GLN C CA 1
ATOM 1867 C C . GLN C 3 103 ? -2.987 29.273 9.635 1.00 37.36 103 GLN C C 1
ATOM 1868 O O . GLN C 3 103 ? -3.989 29.502 10.312 1.00 36.81 103 GLN C O 1
ATOM 1874 N N . ILE C 3 104 ? -1.926 28.633 10.099 1.00 39.95 104 ILE C N 1
ATOM 1875 C CA . ILE C 3 104 ? -1.893 28.107 11.443 1.00 42.31 104 ILE C CA 1
ATOM 1876 C C . ILE C 3 104 ? -1.513 29.191 12.449 1.00 42.57 104 ILE C C 1
ATOM 1877 O O . ILE C 3 104 ? -0.584 29.965 12.219 1.00 40.65 104 ILE C O 1
ATOM 1882 N N . ASP C 3 105 ? -2.260 29.262 13.546 1.00 42.39 105 ASP C N 1
ATOM 1883 C CA . ASP C 3 105 ? -1.976 30.211 14.617 1.00 45.35 105 ASP C CA 1
ATOM 1884 C C . ASP C 3 105 ? -2.592 29.685 15.916 1.00 47.50 105 ASP C C 1
ATOM 1885 O O . ASP C 3 105 ? -3.212 28.617 15.920 1.00 47.01 105 ASP C O 1
ATOM 1890 N N . LEU C 3 106 ? -2.417 30.409 17.016 1.00 58.55 106 LEU C N 1
ATOM 1891 C CA . LEU C 3 106 ? -2.942 29.958 18.305 1.00 60.81 106 LEU C CA 1
ATOM 1892 C C . LEU C 3 106 ? -4.398 29.488 18.307 1.00 62.14 106 LEU C C 1
ATOM 1893 O O . LEU C 3 106 ? -4.735 28.523 19.000 1.00 65.25 106 LEU C O 1
ATOM 1898 N N . SER C 3 107 ? -5.260 30.147 17.537 1.00 53.91 107 SER C N 1
ATOM 1899 C CA . SER C 3 107 ? -6.668 29.745 17.477 1.00 53.11 107 SER C CA 1
ATOM 1900 C C . SER C 3 107 ? -6.873 28.649 16.431 1.00 50.76 107 SER C C 1
ATOM 1901 O O . SER C 3 107 ? -7.456 27.603 16.704 1.00 50.38 107 SER C O 1
ATOM 1904 N N . THR C 3 108 ? -6.386 28.923 15.227 1.00 46.94 108 THR C N 1
ATOM 1905 C CA . THR C 3 108 ? -6.472 28.016 14.095 1.00 44.43 108 THR C CA 1
ATOM 1906 C C . THR C 3 108 ? -5.954 26.606 14.405 1.00 42.72 108 THR C C 1
ATOM 1907 O O . THR C 3 108 ? -6.575 25.618 14.020 1.00 41.26 108 THR C O 1
ATOM 1911 N N . TRP C 3 109 ? -4.827 26.506 15.104 1.00 46.48 109 TRP C N 1
ATOM 1912 C CA . TRP C 3 109 ? -4.272 25.194 15.430 1.00 45.28 109 TRP C CA 1
ATOM 1913 C C . TRP C 3 109 ? -5.232 24.263 16.168 1.00 42.82 109 TRP C C 1
ATOM 1914 O O . TRP C 3 109 ? -5.221 23.052 15.931 1.00 43.99 109 TRP C O 1
ATOM 1925 N N . ASP C 3 110 ? -6.047 24.806 17.071 1.00 37.74 110 ASP C N 1
ATOM 1926 C CA . ASP C 3 110 ? -7.002 23.970 17.802 1.00 37.07 110 ASP C CA 1
ATOM 1927 C C . ASP C 3 110 ? -8.121 23.520 16.883 1.00 34.18 110 ASP C C 1
ATOM 1928 O O . ASP C 3 110 ? -8.609 22.392 16.998 1.00 29.06 110 ASP C O 1
ATOM 1933 N N . LYS C 3 111 ? -8.534 24.413 15.985 1.00 34.81 111 LYS C N 1
ATOM 1934 C CA . LYS C 3 111 ? -9.590 24.095 15.030 1.00 37.12 111 LYS C CA 1
ATOM 1935 C C . LYS C 3 111 ? -9.156 22.960 14.087 1.00 34.96 111 LYS C C 1
ATOM 1936 O O . LYS C 3 111 ? -9.931 22.032 13.838 1.00 34.51 111 LYS C O 1
ATOM 1942 N N . TYR C 3 112 ? -7.927 23.018 13.569 1.00 31.72 112 TYR C N 1
ATOM 1943 C CA . TYR C 3 112 ? -7.468 21.944 12.689 1.00 32.75 112 TYR C CA 1
ATOM 1944 C C . TYR C 3 112 ? -7.371 20.620 13.445 1.00 34.45 112 TYR C C 1
ATOM 1945 O O . TYR C 3 112 ? -7.556 19.555 12.866 1.00 31.35 112 TYR C O 1
ATOM 1954 N N . ARG C 3 113 ? -7.100 20.698 14.745 1.00 36.56 113 ARG C N 1
ATOM 1955 C CA . ARG C 3 113 ? -6.985 19.507 15.574 1.00 42.17 113 ARG C CA 1
ATOM 1956 C C . ARG C 3 113 ? -8.351 18.910 15.893 1.00 43.77 113 ARG C C 1
ATOM 1957 O O . ARG C 3 113 ? -8.542 17.693 15.856 1.00 43.34 113 ARG C O 1
ATOM 1965 N N . THR C 3 114 ? -9.298 19.790 16.202 1.00 57.06 114 THR C N 1
ATOM 1966 C CA . THR C 3 114 ? -10.669 19.414 16.538 1.00 57.85 114 THR C CA 1
ATOM 1967 C C . THR C 3 114 ? -11.503 19.005 15.310 1.00 57.27 114 THR C C 1
ATOM 1968 O O . THR C 3 114 ? -12.451 18.221 15.417 1.00 59.63 114 THR C O 1
ATOM 1972 N N . GLY C 3 115 ? -11.149 19.535 14.143 1.00 46.60 115 GLY C N 1
ATOM 1973 C CA . GLY C 3 115 ? -11.896 19.220 12.935 1.00 44.84 115 GLY C CA 1
ATOM 1974 C C . GLY C 3 115 ? -12.696 20.396 12.390 1.00 44.81 115 GLY C C 1
ATOM 1975 O O . GLY C 3 115 ? -13.154 20.360 11.244 1.00 42.47 115 GLY C O 1
ATOM 1976 N N . GLU C 3 116 ? -12.868 21.440 13.198 1.00 54.75 116 GLU C N 1
ATOM 1977 C CA . GLU C 3 116 ? -13.624 22.616 12.763 1.00 57.50 116 GLU C CA 1
ATOM 1978 C C . GLU C 3 116 ? -13.089 23.030 11.411 1.00 56.49 116 GLU C C 1
ATOM 1979 O O . GLU C 3 116 ? -13.852 23.221 10.470 1.00 61.18 116 GLU C O 1
ATOM 1985 N N . LEU C 3 117 ? -11.774 23.180 11.318 1.00 49.22 117 LEU C N 1
ATOM 1986 C CA . LEU C 3 117 ? -11.147 23.510 10.047 1.00 44.36 117 LEU C CA 1
ATOM 1987 C C . LEU C 3 117 ? -10.517 22.204 9.589 1.00 43.37 117 LEU C C 1
ATOM 1988 O O . LEU C 3 117 ? -10.043 21.415 10.417 1.00 44.79 117 LEU C O 1
ATOM 1993 N N . THR C 3 118 ? -10.555 21.956 8.283 1.00 37.15 118 THR C N 1
ATOM 1994 C CA . THR C 3 118 ? -9.963 20.757 7.706 1.00 37.17 118 THR C CA 1
ATOM 1995 C C . THR C 3 118 ? -9.150 21.187 6.520 1.00 34.85 118 THR C C 1
ATOM 1996 O O . THR C 3 118 ? -9.623 21.930 5.662 1.00 37.01 118 THR C O 1
ATOM 2000 N N . ALA C 3 119 ? -7.916 20.713 6.487 1.00 37.05 119 ALA C N 1
ATOM 2001 C CA . ALA C 3 119 ? -6.997 21.016 5.410 1.00 33.76 119 ALA C CA 1
ATOM 2002 C C . ALA C 3 119 ? -6.835 19.739 4.583 1.00 31.91 119 ALA C C 1
ATOM 2003 O O . ALA C 3 119 ? -7.060 18.635 5.074 1.00 30.88 119 ALA C O 1
ATOM 2005 N N . PRO C 3 120 ? -6.463 19.882 3.308 1.00 28.47 120 PRO C N 1
ATOM 2006 C CA . PRO C 3 120 ? -6.294 18.683 2.484 1.00 29.15 120 PRO C CA 1
ATOM 2007 C C . PRO C 3 120 ? -5.010 17.916 2.837 1.00 31.96 120 PRO C C 1
ATOM 2008 O O . PRO C 3 120 ? -3.969 18.517 3.083 1.00 32.59 120 PRO C O 1
ATOM 2012 N N . LYS C 3 121 ? -5.098 16.588 2.855 1.00 33.90 121 LYS C N 1
ATOM 2013 C CA . LYS C 3 121 ? -3.962 15.719 3.178 1.00 32.54 121 LYS C CA 1
ATOM 2014 C C . LYS C 3 121 ? -3.427 15.067 1.883 1.00 33.52 121 LYS C C 1
ATOM 2015 O O . LYS C 3 121 ? -4.019 14.116 1.369 1.00 32.13 121 LYS C O 1
ATOM 2021 N N . LEU C 3 122 ? -2.308 15.580 1.366 1.00 33.95 122 LEU C N 1
ATOM 2022 C CA . LEU C 3 122 ? -1.723 15.084 0.116 1.00 34.11 122 LEU C CA 1
ATOM 2023 C C . LEU C 3 122 ? -1.426 13.580 0.072 1.00 36.11 122 LEU C C 1
ATOM 2024 O O . LEU C 3 122 ? -1.652 12.938 -0.954 1.00 36.09 122 LEU C O 1
ATOM 2029 N N . SER C 3 123 ? -0.933 13.012 1.171 1.00 33.49 123 SER C N 1
ATOM 2030 C CA . SER C 3 123 ? -0.626 11.588 1.194 1.00 35.50 123 SER C CA 1
ATOM 2031 C C . SER C 3 123 ? -1.863 10.728 0.902 1.00 37.51 123 SER C C 1
ATOM 2032 O O . SER C 3 123 ? -1.756 9.715 0.203 1.00 37.75 123 SER C O 1
ATOM 2035 N N . GLU C 3 124 ? -3.022 11.134 1.428 1.00 33.70 124 GLU C N 1
ATOM 2036 C CA . GLU C 3 124 ? -4.274 10.402 1.216 1.00 37.35 124 GLU C CA 1
ATOM 2037 C C . GLU C 3 124 ? -4.786 10.617 -0.200 1.00 35.02 124 GLU C C 1
ATOM 2038 O O . GLU C 3 124 ? -5.248 9.676 -0.856 1.00 35.70 124 GLU C O 1
ATOM 2044 N N . LEU C 3 125 ? -4.707 11.859 -0.665 1.00 34.14 125 LEU C N 1
ATOM 2045 C CA . LEU C 3 125 ? -5.135 12.196 -2.013 1.00 33.66 125 LEU C CA 1
ATOM 2046 C C . LEU C 3 125 ? -4.263 11.422 -3.003 1.00 35.03 125 LEU C C 1
ATOM 2047 O O . LEU C 3 125 ? -4.710 11.066 -4.085 1.00 35.87 125 LEU C O 1
ATOM 2052 N N . TYR C 3 126 ? -3.014 11.159 -2.620 1.00 44.84 126 TYR C N 1
ATOM 2053 C CA . TYR C 3 126 ? -2.075 10.413 -3.468 1.00 44.45 126 TYR C CA 1
ATOM 2054 C C . TYR C 3 126 ? -2.438 8.930 -3.540 1.00 44.13 126 TYR C C 1
ATOM 2055 O O . TYR C 3 126 ? -2.426 8.328 -4.618 1.00 45.55 126 TYR C O 1
ATOM 2064 N N . LEU C 3 127 ? -2.743 8.338 -2.390 1.00 40.48 127 LEU C N 1
ATOM 2065 C CA . LEU C 3 127 ? -3.113 6.927 -2.356 1.00 42.35 127 LEU C CA 1
ATOM 2066 C C . LEU C 3 127 ? -4.429 6.685 -3.086 1.00 46.01 127 LEU C C 1
ATOM 2067 O O . LEU C 3 127 ? -4.644 5.632 -3.678 1.00 48.17 127 LEU C O 1
ATOM 2072 N N . ASN C 3 128 ? -5.309 7.675 -3.045 1.00 43.27 128 ASN C N 1
ATOM 2073 C CA . ASN C 3 128 ? -6.617 7.541 -3.656 1.00 47.26 128 ASN C CA 1
ATOM 2074 C C . ASN C 3 128 ? -6.724 8.206 -5.010 1.00 51.01 128 ASN C C 1
ATOM 2075 O O . ASN C 3 128 ? -7.623 9.001 -5.252 1.00 53.61 128 ASN C O 1
ATOM 2080 N N . MET C 3 129 ? -5.789 7.884 -5.892 1.00 56.80 129 MET C N 1
ATOM 2081 C CA . MET C 3 129 ? -5.819 8.433 -7.233 1.00 62.20 129 MET C CA 1
ATOM 2082 C C . MET C 3 129 ? -6.565 7.425 -8.098 1.00 65.76 129 MET C C 1
ATOM 2083 O O . MET C 3 129 ? -6.699 6.262 -7.717 1.00 64.97 129 MET C O 1
ATOM 2088 N N . PRO C 3 130 ? -7.051 7.858 -9.275 1.00 80.29 130 PRO C N 1
ATOM 2089 C CA . PRO C 3 130 ? -7.796 7.027 -10.229 1.00 84.95 130 PRO C CA 1
ATOM 2090 C C . PRO C 3 130 ? -7.305 5.581 -10.350 1.00 87.34 130 PRO C C 1
ATOM 2091 O O . PRO C 3 130 ? -7.962 4.650 -9.878 1.00 88.58 130 PRO C O 1
ATOM 2095 N N . THR C 3 131 ? -6.156 5.407 -10.996 1.00 137.91 131 THR C N 1
ATOM 2096 C CA . THR C 3 131 ? -5.549 4.093 -11.192 1.00 139.02 131 THR C CA 1
ATOM 2097 C C . THR C 3 131 ? -6.216 3.221 -12.269 1.00 144.03 131 THR C C 1
ATOM 2098 O O . THR C 3 131 ? -6.396 2.018 -12.076 1.00 144.40 131 THR C O 1
ATOM 2102 N N . PRO C 3 132 ? -6.605 3.818 -13.412 1.00 173.86 132 PRO C N 1
ATOM 2103 C CA . PRO C 3 132 ? -7.236 3.015 -14.465 1.00 177.20 132 PRO C CA 1
ATOM 2104 C C . PRO C 3 132 ? -6.172 2.550 -15.463 1.00 178.69 132 PRO C C 1
ATOM 2105 O O . PRO C 3 132 ? -5.015 2.961 -15.374 1.00 179.08 132 PRO C O 1
ATOM 2109 N N . GLU C 3 133 ? -6.559 1.700 -16.411 1.00 151.73 133 GLU C N 1
ATOM 2110 C CA . GLU C 3 133 ? -5.611 1.198 -17.404 1.00 152.99 133 GLU C CA 1
ATOM 2111 C C . GLU C 3 133 ? -6.321 0.658 -18.644 1.00 155.45 133 GLU C C 1
ATOM 2112 O O . GLU C 3 133 ? -7.322 -0.049 -18.534 1.00 155.05 133 GLU C O 1
ATOM 2118 N N . PRO C 3 134 ? -5.807 0.985 -19.844 1.00 190.33 134 PRO C N 1
ATOM 2119 C CA . PRO C 3 134 ? -4.621 1.815 -20.093 1.00 190.33 134 PRO C CA 1
ATOM 2120 C C . PRO C 3 134 ? -4.880 3.314 -19.936 1.00 190.33 134 PRO C C 1
ATOM 2121 O O . PRO C 3 134 ? -3.999 4.063 -19.507 1.00 190.33 134 PRO C O 1
ATOM 2125 N N . ALA C 3 135 ? -6.091 3.738 -20.296 1.00 190.87 135 ALA C N 1
ATOM 2126 C CA . ALA C 3 135 ? -6.507 5.137 -20.208 1.00 190.87 135 ALA C CA 1
ATOM 2127 C C . ALA C 3 135 ? -5.935 6.005 -21.327 1.00 190.87 135 ALA C C 1
ATOM 2128 O O . ALA C 3 135 ? -6.140 7.219 -21.342 1.00 190.87 135 ALA C O 1
ATOM 2130 N N . THR C 3 136 ? -5.223 5.384 -22.265 1.00 194.29 136 THR C N 1
ATOM 2131 C CA . THR C 3 136 ? -4.631 6.116 -23.382 1.00 194.29 136 THR C CA 1
ATOM 2132 C C . THR C 3 136 ? -5.133 5.585 -24.725 1.00 194.29 136 THR C C 1
ATOM 2133 O O . THR C 3 136 ? -6.150 4.894 -24.790 1.00 194.29 136 THR C O 1
ATOM 2137 N N . MET C 3 137 ? -4.414 5.915 -25.794 1.00 186.93 137 MET C N 1
ATOM 2138 C CA . MET C 3 137 ? -4.786 5.480 -27.135 1.00 186.93 137 MET C CA 1
ATOM 2139 C C . MET C 3 137 ? -3.814 4.429 -27.668 1.00 186.93 137 MET C C 1
ATOM 2140 O O . MET C 3 137 ? -2.624 4.453 -27.350 1.00 186.93 137 MET C O 1
ATOM 2145 N N . VAL C 3 138 ? -4.330 3.508 -28.476 1.00 149.01 138 VAL C N 1
ATOM 2146 C CA . VAL C 3 138 ? -3.508 2.457 -29.065 1.00 147.12 138 VAL C CA 1
ATOM 2147 C C . VAL C 3 138 ? -2.691 3.064 -30.208 1.00 145.97 138 VAL C C 1
ATOM 2148 O O . VAL C 3 138 ? -2.830 2.682 -31.371 1.00 146.44 138 VAL C O 1
ATOM 2152 N N . ASN C 3 139 ? -1.840 4.023 -29.853 1.00 158.55 139 ASN C N 1
ATOM 2153 C CA . ASN C 3 139 ? -0.992 4.719 -30.814 1.00 155.83 139 ASN C CA 1
ATOM 2154 C C . ASN C 3 139 ? -0.399 3.793 -31.870 1.00 153.85 139 ASN C C 1
ATOM 2155 O O . ASN C 3 139 ? 0.121 2.720 -31.556 1.00 153.62 139 ASN C O 1
ATOM 2160 N N . ASN C 3 140 ? -0.487 4.221 -33.125 1.00 145.63 140 ASN C N 1
ATOM 2161 C CA . ASN C 3 140 ? 0.044 3.456 -34.246 1.00 141.88 140 ASN C CA 1
ATOM 2162 C C . ASN C 3 140 ? 1.526 3.779 -34.415 1.00 140.63 140 ASN C C 1
ATOM 2163 O O . ASN C 3 140 ? 1.919 4.509 -35.327 1.00 140.15 140 ASN C O 1
ATOM 2168 N N . THR C 3 141 ? 2.344 3.233 -33.521 1.00 107.91 141 THR C N 1
ATOM 2169 C CA . THR C 3 141 ? 3.783 3.461 -33.555 1.00 103.59 141 THR C CA 1
ATOM 2170 C C . THR C 3 141 ? 4.417 2.805 -34.771 1.00 99.00 141 THR C C 1
ATOM 2171 O O . THR C 3 141 ? 4.215 1.618 -35.028 1.00 99.49 141 THR C O 1
ATOM 2175 N N . ASP C 3 142 ? 5.190 3.590 -35.512 1.00 68.66 142 ASP C N 1
ATOM 2176 C CA . ASP C 3 142 ? 5.867 3.115 -36.714 1.00 63.24 142 ASP C CA 1
ATOM 2177 C C . ASP C 3 142 ? 6.531 1.748 -36.503 1.00 57.93 142 ASP C C 1
ATOM 2178 O O . ASP C 3 142 ? 6.446 0.865 -37.364 1.00 54.32 142 ASP C O 1
ATOM 2183 N N . THR C 3 143 ? 7.178 1.577 -35.351 1.00 58.27 143 THR C N 1
ATOM 2184 C CA . THR C 3 143 ? 7.864 0.328 -35.029 1.00 52.57 143 THR C CA 1
ATOM 2185 C C . THR C 3 143 ? 6.922 -0.857 -34.798 1.00 50.58 143 THR C C 1
ATOM 2186 O O . THR C 3 143 ? 7.341 -2.014 -34.873 1.00 50.18 143 THR C O 1
ATOM 2190 N N . LEU C 3 144 ? 5.648 -0.581 -34.540 1.00 50.33 144 LEU C N 1
ATOM 2191 C CA . LEU C 3 144 ? 4.680 -1.657 -34.327 1.00 48.31 144 LEU C CA 1
ATOM 2192 C C . LEU C 3 144 ? 4.195 -2.230 -35.674 1.00 50.43 144 LEU C C 1
ATOM 2193 O O . LEU C 3 144 ? 3.928 -3.430 -35.797 1.00 49.32 144 LEU C O 1
ATOM 2198 N N . LYS C 3 145 ? 4.080 -1.359 -36.675 1.00 59.19 145 LYS C N 1
ATOM 2199 C CA . LYS C 3 145 ? 3.635 -1.757 -38.009 1.00 60.48 145 LYS C CA 1
ATOM 2200 C C . LYS C 3 145 ? 4.660 -2.689 -38.653 1.00 59.88 145 LYS C C 1
ATOM 2201 O O . LYS C 3 145 ? 4.300 -3.690 -39.277 1.00 60.89 145 LYS C O 1
ATOM 2207 N N . ILE C 3 146 ? 5.937 -2.347 -38.495 1.00 47.47 146 ILE C N 1
ATOM 2208 C CA . ILE C 3 146 ? 7.028 -3.149 -39.026 1.00 45.62 146 ILE C CA 1
ATOM 2209 C C . ILE C 3 146 ? 6.969 -4.544 -38.425 1.00 43.56 146 ILE C C 1
ATOM 2210 O O . ILE C 3 146 ? 7.198 -5.530 -39.114 1.00 42.92 146 ILE C O 1
ATOM 2215 N N . LEU C 3 147 ? 6.665 -4.632 -37.135 1.00 47.45 147 LEU C N 1
ATOM 2216 C CA . LEU C 3 147 ? 6.588 -5.931 -36.472 1.00 47.00 147 LEU C CA 1
ATOM 2217 C C . LEU C 3 147 ? 5.408 -6.730 -37.005 1.00 46.63 147 LEU C C 1
ATOM 2218 O O . LEU C 3 147 ? 5.533 -7.916 -37.307 1.00 45.80 147 LEU C O 1
ATOM 2223 N N . LYS C 3 148 ? 4.265 -6.063 -37.127 1.00 41.57 148 LYS C N 1
ATOM 2224 C CA . LYS C 3 148 ? 3.048 -6.690 -37.621 1.00 42.30 148 LYS C CA 1
ATOM 2225 C C . LYS C 3 148 ? 3.249 -7.282 -39.015 1.00 41.93 148 LYS C C 1
ATOM 2226 O O . LYS C 3 148 ? 2.901 -8.430 -39.270 1.00 36.37 148 LYS C O 1
ATOM 2232 N N . VAL C 3 149 ? 3.826 -6.474 -39.899 1.00 52.28 149 VAL C N 1
ATOM 2233 C CA . VAL C 3 149 ? 4.066 -6.846 -41.278 1.00 52.74 149 VAL C CA 1
ATOM 2234 C C . VAL C 3 149 ? 5.248 -7.775 -41.499 1.00 54.03 149 VAL C C 1
ATOM 2235 O O . VAL C 3 149 ? 5.150 -8.759 -42.234 1.00 56.60 149 VAL C O 1
ATOM 2239 N N . LEU C 3 150 ? 6.362 -7.453 -40.857 1.00 49.48 150 LEU C N 1
ATOM 2240 C CA . LEU C 3 150 ? 7.597 -8.208 -40.998 1.00 47.40 150 LEU C CA 1
ATOM 2241 C C . LEU C 3 150 ? 7.511 -9.701 -41.290 1.00 48.31 150 LEU C C 1
ATOM 2242 O O . LEU C 3 150 ? 8.099 -10.186 -42.261 1.00 46.91 150 LEU C O 1
ATOM 2247 N N . PRO C 3 151 ? 6.788 -10.460 -40.468 1.00 44.61 151 PRO C N 1
ATOM 2248 C CA . PRO C 3 151 ? 6.757 -11.888 -40.802 1.00 44.84 151 PRO C CA 1
ATOM 2249 C C . PRO C 3 151 ? 6.184 -12.194 -42.189 1.00 46.92 151 PRO C C 1
ATOM 2250 O O . PRO C 3 151 ? 6.643 -13.113 -42.868 1.00 47.27 151 PRO C O 1
ATOM 2254 N N . TYR C 3 152 ? 5.204 -11.403 -42.614 1.00 56.89 152 TYR C N 1
ATOM 2255 C CA . TYR C 3 152 ? 4.556 -11.577 -43.911 1.00 58.81 152 TYR C CA 1
ATOM 2256 C C . TYR C 3 152 ? 5.449 -11.197 -45.094 1.00 57.71 152 TYR C C 1
ATOM 2257 O O . TYR C 3 152 ? 5.493 -11.905 -46.097 1.00 58.46 152 TYR C O 1
ATOM 2266 N N . ILE C 3 153 ? 6.151 -10.074 -44.976 1.00 46.95 153 ILE C N 1
ATOM 2267 C CA . ILE C 3 153 ? 7.037 -9.614 -46.034 1.00 44.40 153 ILE C CA 1
ATOM 2268 C C . ILE C 3 153 ? 8.314 -10.443 -46.117 1.00 44.04 153 ILE C C 1
ATOM 2269 O O . ILE C 3 153 ? 8.919 -10.551 -47.180 1.00 41.89 153 ILE C O 1
ATOM 2274 N N . TRP C 3 154 ? 8.723 -11.038 -45.002 1.00 54.23 154 TRP C N 1
ATOM 2275 C CA . TRP C 3 154 ? 9.923 -11.869 -44.992 1.00 55.33 154 TRP C CA 1
ATOM 2276 C C . TRP C 3 154 ? 9.737 -13.029 -45.966 1.00 58.93 154 TRP C C 1
ATOM 2277 O O . TRP C 3 154 ? 10.550 -13.230 -46.869 1.00 60.75 154 TRP C O 1
ATOM 2288 N N . ASN C 3 155 ? 8.659 -13.787 -45.793 1.00 63.80 155 ASN C N 1
ATOM 2289 C CA . ASN C 3 155 ? 8.410 -14.916 -46.671 1.00 65.35 155 ASN C CA 1
ATOM 2290 C C . ASN C 3 155 ? 7.954 -14.489 -48.071 1.00 64.38 155 ASN C C 1
ATOM 2291 O O . ASN C 3 155 ? 8.050 -15.275 -49.014 1.00 66.24 155 ASN C O 1
ATOM 2296 N N . ASP C 3 156 ? 7.474 -13.254 -48.214 1.00 52.82 156 ASP C N 1
ATOM 2297 C CA . ASP C 3 156 ? 7.034 -12.763 -49.522 1.00 51.94 156 ASP C CA 1
ATOM 2298 C C . ASP C 3 156 ? 7.082 -11.233 -49.613 1.00 49.08 156 ASP C C 1
ATOM 2299 O O . ASP C 3 156 ? 6.062 -10.559 -49.475 1.00 49.82 156 ASP C O 1
ATOM 2304 N N . PRO C 3 157 ? 8.268 -10.669 -49.876 1.00 43.17 157 PRO C N 1
ATOM 2305 C CA . PRO C 3 157 ? 8.438 -9.213 -49.979 1.00 43.84 157 PRO C CA 1
ATOM 2306 C C . PRO C 3 157 ? 7.464 -8.435 -50.860 1.00 43.83 157 PRO C C 1
ATOM 2307 O O . PRO C 3 157 ? 7.459 -7.204 -50.831 1.00 42.05 157 PRO C O 1
ATOM 2311 N N . THR C 3 158 ? 6.639 -9.135 -51.634 1.00 59.00 158 THR C N 1
ATOM 2312 C CA . THR C 3 158 ? 5.670 -8.460 -52.502 1.00 61.38 158 THR C CA 1
ATOM 2313 C C . THR C 3 158 ? 4.227 -8.631 -52.045 1.00 64.09 158 THR C C 1
ATOM 2314 O O . THR C 3 158 ? 3.359 -7.869 -52.463 1.00 66.07 158 THR C O 1
ATOM 2318 N N . CYS C 3 159 ? 3.970 -9.623 -51.195 1.00 58.55 159 CYS C N 1
ATOM 2319 C CA . CYS C 3 159 ? 2.611 -9.876 -50.721 1.00 60.73 159 CYS C CA 1
ATOM 2320 C C . CYS C 3 159 ? 1.870 -8.566 -50.491 1.00 62.33 159 CYS C C 1
ATOM 2321 O O . CYS C 3 159 ? 2.370 -7.659 -49.823 1.00 62.88 159 CYS C O 1
ATOM 2324 N N . VAL C 3 160 ? 0.676 -8.470 -51.063 1.00 84.80 160 VAL C N 1
ATOM 2325 C CA . VAL C 3 160 ? -0.141 -7.268 -50.948 1.00 86.40 160 VAL C CA 1
ATOM 2326 C C . VAL C 3 160 ? -0.756 -7.120 -49.557 1.00 88.91 160 VAL C C 1
ATOM 2327 O O . VAL C 3 160 ? -1.711 -7.820 -49.217 1.00 89.69 160 VAL C O 1
ATOM 2331 N N . ILE C 3 161 ? -0.207 -6.209 -48.757 1.00 80.93 161 ILE C N 1
ATOM 2332 C CA . ILE C 3 161 ? -0.727 -5.961 -47.416 1.00 83.50 161 ILE C CA 1
ATOM 2333 C C . ILE C 3 161 ? -1.894 -4.985 -47.552 1.00 86.13 161 ILE C C 1
ATOM 2334 O O . ILE C 3 161 ? -1.783 -3.969 -48.238 1.00 86.30 161 ILE C O 1
ATOM 2339 N N . PRO C 3 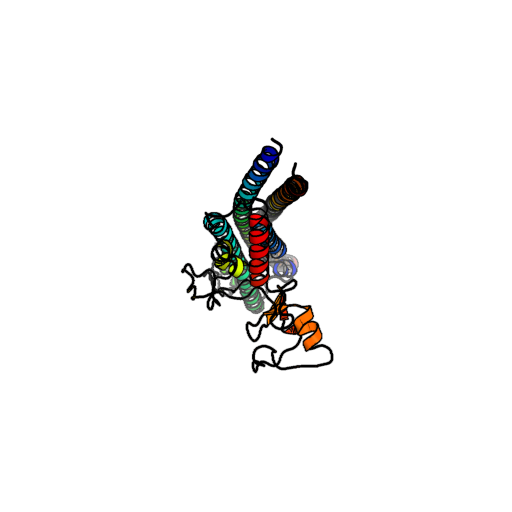162 ? -3.029 -5.282 -46.899 1.00 60.73 162 PRO C N 1
ATOM 2340 C CA . PRO C 3 162 ? -4.221 -4.429 -46.951 1.00 61.85 162 PRO C CA 1
ATOM 2341 C C . PRO C 3 162 ? -4.131 -3.545 -45.706 1.00 63.92 162 PRO C C 1
ATOM 2342 O O . PRO C 3 162 ? -3.135 -3.561 -44.980 1.00 60.94 162 PRO C O 1
ATOM 2346 N N . ASP C 3 163 ? -5.183 -2.769 -45.473 1.00 152.60 163 ASP C N 1
ATOM 2347 C CA . ASP C 3 163 ? -5.216 -1.557 -44.667 1.00 155.55 163 ASP C CA 1
ATOM 2348 C C . ASP C 3 163 ? -4.972 -1.884 -43.198 1.00 157.64 163 ASP C C 1
ATOM 2349 O O . ASP C 3 163 ? -5.612 -2.771 -42.633 1.00 158.19 163 ASP C O 1
ATOM 2354 N N . LEU C 3 164 ? -4.032 -1.173 -42.585 1.00 172.44 164 LEU C N 1
ATOM 2355 C CA . LEU C 3 164 ? -3.722 -1.388 -41.179 1.00 174.02 164 LEU C CA 1
ATOM 2356 C C . LEU C 3 164 ? -3.469 -0.051 -40.492 1.00 175.42 164 LEU C C 1
ATOM 2357 O O . LEU C 3 164 ? -2.435 0.587 -40.693 1.00 176.05 164 LEU C O 1
ATOM 2362 N N . GLN C 3 165 ? -4.441 0.377 -39.694 1.00 150.81 165 GLN C N 1
ATOM 2363 C CA . GLN C 3 165 ? -4.344 1.641 -38.977 1.00 152.39 165 GLN C CA 1
ATOM 2364 C C . GLN C 3 165 ? -4.331 1.392 -37.475 1.00 152.66 165 GLN C C 1
ATOM 2365 O O . GLN C 3 165 ? -4.157 2.317 -36.681 1.00 152.67 165 GLN C O 1
ATOM 2371 N N . ASN C 3 166 ? -4.521 0.13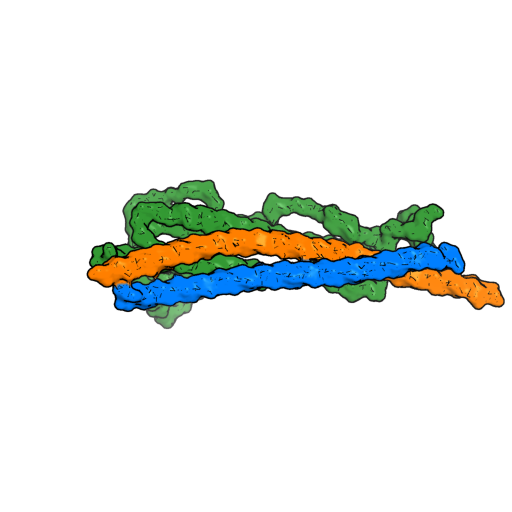3 -37.092 1.00 140.28 166 ASN C N 1
ATOM 2372 C CA . ASN C 3 166 ? -4.530 -0.251 -35.687 1.00 139.91 166 ASN C CA 1
ATOM 2373 C C . ASN C 3 166 ? -3.755 -1.546 -35.463 1.00 139.70 166 ASN C C 1
ATOM 2374 O O . ASN C 3 166 ? -4.325 -2.561 -35.061 1.00 139.60 166 ASN C O 1
ATOM 2379 N N . PRO C 3 167 ? -2.437 -1.528 -35.721 1.00 106.06 167 PRO C N 1
ATOM 2380 C CA . PRO C 3 167 ? -1.621 -2.729 -35.530 1.00 105.74 167 PRO C CA 1
ATOM 2381 C C . PRO C 3 167 ? -1.688 -3.194 -34.082 1.00 105.34 167 PRO C C 1
ATOM 2382 O O . PRO C 3 167 ? -2.414 -2.612 -33.275 1.00 105.19 167 PRO C O 1
ATOM 2386 N N . ALA C 3 168 ? -0.931 -4.237 -33.756 1.00 101.19 168 ALA C N 1
ATOM 2387 C CA . ALA C 3 168 ? -0.923 -4.792 -32.405 1.00 100.36 168 ALA C CA 1
ATOM 2388 C C . ALA C 3 168 ? -2.226 -5.545 -32.178 1.00 99.44 168 ALA C C 1
ATOM 2389 O O . ALA C 3 168 ? -2.405 -6.215 -31.159 1.00 98.94 168 ALA C O 1
ATOM 2391 N N . ASP C 3 169 ? -3.137 -5.415 -33.137 1.00 110.66 169 ASP C N 1
ATOM 2392 C CA . ASP C 3 169 ? -4.420 -6.094 -33.069 1.00 109.48 169 ASP C CA 1
ATOM 2393 C C . ASP C 3 169 ? -4.146 -7.553 -33.405 1.00 108.62 169 ASP C C 1
ATOM 2394 O O . ASP C 3 169 ? -4.041 -7.917 -34.575 1.00 108.98 169 ASP C O 1
ATOM 2399 N N . GLU C 3 170 ? -4.013 -8.377 -32.371 1.00 104.60 170 GLU C N 1
ATOM 2400 C CA . GLU C 3 170 ? -3.735 -9.799 -32.541 1.00 103.57 170 GLU C CA 1
ATOM 2401 C C . GLU C 3 170 ? -4.906 -10.020 -33.498 1.00 102.32 170 GLU C C 1
ATOM 2402 O O . GLU C 3 170 ? -6.072 -9.957 -33.103 1.00 102.85 170 GLU C O 1
ATOM 2408 N N . ASP C 3 171 ? -4.572 -10.277 -34.762 1.00 99.66 171 ASP C N 1
ATOM 2409 C CA . ASP C 3 171 ? -5.443 -10.831 -35.798 1.00 96.95 171 ASP C CA 1
ATOM 2410 C C . ASP C 3 171 ? -4.488 -10.982 -36.975 1.00 94.86 171 ASP C C 1
ATOM 2411 O O . ASP C 3 171 ? -3.527 -10.223 -37.102 1.00 124.66 171 ASP C O 1
ATOM 2416 N N . ASP C 3 172 ? -4.761 -11.959 -37.834 1.00 83.39 172 ASP C N 1
ATOM 2417 C CA . ASP C 3 172 ? -4.085 -12.108 -39.118 1.00 80.80 172 ASP C CA 1
ATOM 2418 C C . ASP C 3 172 ? -4.416 -10.985 -40.096 1.00 79.77 172 ASP C C 1
ATOM 2419 O O . ASP C 3 172 ? -5.472 -10.356 -40.004 1.00 79.44 172 ASP C O 1
ATOM 2424 N N . LEU C 3 173 ? -3.506 -10.736 -41.034 1.00 84.31 173 LEU C N 1
ATOM 2425 C CA . LEU C 3 173 ? -3.709 -9.687 -42.025 1.00 83.06 173 LEU C CA 1
ATOM 2426 C C . LEU C 3 173 ? -4.460 -10.174 -43.257 1.00 84.79 173 LEU C C 1
ATOM 2427 O O . LEU C 3 173 ? -4.268 -11.303 -43.720 1.00 84.87 173 LEU C O 1
ATOM 2432 N N . GLN C 3 174 ? -5.313 -9.300 -43.783 1.00 164.85 174 GLN C N 1
ATOM 2433 C CA . GLN C 3 174 ? -6.116 -9.599 -44.959 1.00 164.85 174 GLN C CA 1
ATOM 2434 C C . GLN C 3 174 ? -5.243 -9.520 -46.207 1.00 164.85 174 GLN C C 1
ATOM 2435 O O . GLN C 3 174 ? -5.457 -8.673 -47.074 1.00 164.85 174 GLN C O 1
ATOM 2441 N N . ILE C 3 175 ? -4.256 -10.406 -46.289 1.00 79.00 175 ILE C N 1
ATOM 2442 C CA . ILE C 3 175 ? -3.340 -10.442 -47.426 1.00 78.49 175 ILE C CA 1
ATOM 2443 C C . ILE C 3 175 ? -4.087 -10.643 -48.744 1.00 78.71 175 ILE C C 1
ATOM 2444 O O . ILE C 3 175 ? -4.564 -11.739 -49.042 1.00 79.40 175 ILE C O 1
ATOM 2449 N N . GLU C 3 176 ? -4.185 -9.576 -49.532 1.00 85.21 176 GLU C N 1
ATOM 2450 C CA . GLU C 3 176 ? -4.870 -9.634 -50.818 1.00 85.18 176 GLU C CA 1
ATOM 2451 C C . GLU C 3 176 ? -4.083 -10.494 -51.801 1.00 84.33 176 GLU C C 1
ATOM 2452 O O . GLU C 3 176 ? -3.061 -11.084 -51.448 1.00 85.24 176 GLU C O 1
ATOM 2458 N N . GLY C 3 177 ? -4.565 -10.563 -53.035 1.00 84.20 177 GLY C N 1
ATOM 2459 C CA . GLY C 3 177 ? -3.889 -11.358 -54.041 1.00 81.96 177 GLY C CA 1
ATOM 2460 C C . GLY C 3 177 ? -2.960 -10.527 -54.900 1.00 80.79 177 GLY C C 1
ATOM 2461 O O . GLY C 3 177 ? -3.060 -9.300 -54.937 1.00 80.01 177 GLY C O 1
ATOM 2462 N N . GLY C 3 178 ? -2.052 -11.202 -55.597 1.00 95.79 178 GLY C N 1
ATOM 2463 C CA . GLY C 3 178 ? -1.113 -10.503 -56.452 1.00 94.93 178 GLY C CA 1
ATOM 2464 C C . GLY C 3 178 ? 0.138 -10.095 -55.699 1.00 94.19 178 GLY C C 1
ATOM 2465 O O . GLY C 3 178 ? 0.532 -10.746 -54.728 1.00 94.65 178 GLY C O 1
ATOM 2466 N N . LYS C 3 179 ? 0.763 -9.011 -56.142 1.00 72.75 179 LYS C N 1
ATOM 2467 C CA . LYS C 3 179 ? 1.973 -8.532 -55.498 1.00 70.49 179 LYS C CA 1
ATOM 2468 C C . LYS C 3 179 ? 2.323 -7.106 -55.905 1.00 68.37 179 LYS C C 1
ATOM 2469 O O . LYS C 3 179 ? 2.193 -6.731 -57.071 1.00 68.17 179 LYS C O 1
ATOM 2475 N N . ILE C 3 180 ? 2.758 -6.316 -54.923 1.00 59.79 180 ILE C N 1
ATOM 2476 C CA . ILE C 3 180 ? 3.133 -4.924 -55.145 1.00 56.34 180 ILE C CA 1
ATOM 2477 C C . ILE C 3 180 ? 4.512 -4.827 -55.771 1.00 53.15 180 ILE C C 1
ATOM 2478 O O . ILE C 3 180 ? 5.300 -5.773 -55.719 1.00 51.86 180 ILE C O 1
ATOM 2483 N N . GLU C 3 181 ? 4.802 -3.676 -56.362 1.00 51.01 181 GLU C N 1
ATOM 2484 C CA . GLU C 3 181 ? 6.080 -3.477 -57.026 1.00 50.46 181 GLU C CA 1
ATOM 2485 C C . GLU C 3 181 ? 7.133 -2.729 -56.222 1.00 49.52 181 GLU C C 1
ATOM 2486 O O . GLU C 3 181 ? 6.882 -1.667 -55.646 1.00 45.33 181 GLU C O 1
ATOM 2492 N N . LEU C 3 182 ? 8.326 -3.306 -56.196 1.00 59.91 182 LEU C N 1
ATOM 2493 C CA . LEU C 3 182 ? 9.443 -2.718 -55.488 1.00 62.41 182 LEU C CA 1
ATOM 2494 C C . LEU C 3 182 ? 10.195 -1.840 -56.469 1.00 63.50 182 LEU C C 1
ATOM 2495 O O . LEU C 3 182 ? 11.421 -1.908 -56.582 1.00 63.81 182 LEU C O 1
ATOM 2500 N N . THR C 3 183 ? 9.437 -1.012 -57.181 1.00 58.59 183 THR C N 1
ATOM 2501 C CA . THR C 3 183 ? 10.000 -0.105 -58.166 1.00 59.07 183 THR C CA 1
ATOM 2502 C C . THR C 3 183 ? 9.241 1.219 -58.169 1.00 58.85 183 THR C C 1
ATOM 2503 O O . THR C 3 183 ? 8.010 1.247 -58.184 1.00 56.05 183 THR C O 1
ATOM 2507 N N . CYS C 3 184 ? 9.992 2.314 -58.151 1.00 66.91 184 CYS C N 1
ATOM 2508 C CA . CYS C 3 184 ? 9.408 3.647 -58.134 1.00 68.06 184 CYS C CA 1
ATOM 2509 C C . CYS C 3 184 ? 8.652 3.997 -59.413 1.00 69.90 184 CYS C C 1
ATOM 2510 O O . CYS C 3 184 ? 9.194 3.920 -60.514 1.00 71.12 184 CYS C O 1
ATOM 2513 N N . PRO C 3 185 ? 7.383 4.402 -59.276 1.00 73.95 185 PRO C N 1
ATOM 2514 C CA . PRO C 3 185 ? 6.529 4.770 -60.407 1.00 74.84 185 PRO C CA 1
ATOM 2515 C C . PRO C 3 185 ? 6.960 6.035 -61.150 1.00 75.61 185 PRO C C 1
ATOM 2516 O O . PRO C 3 185 ? 6.262 6.491 -62.058 1.00 75.77 185 PRO C O 1
ATOM 2520 N N . ILE C 3 186 ? 8.098 6.602 -60.7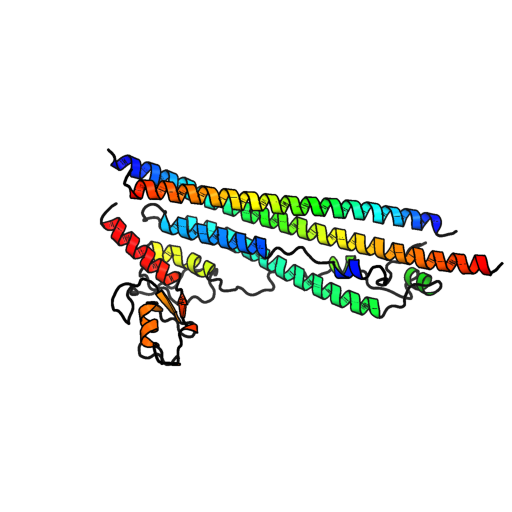62 1.00 120.91 186 ILE C N 1
ATOM 2521 C CA . ILE C 3 186 ? 8.607 7.806 -61.412 1.00 123.17 186 ILE C CA 1
ATOM 2522 C C . ILE C 3 186 ? 10.074 7.623 -61.790 1.00 125.09 186 ILE C C 1
ATOM 2523 O O . ILE C 3 186 ? 10.806 8.591 -61.990 1.00 127.13 186 ILE C O 1
ATOM 2528 N N . THR C 3 187 ? 10.501 6.369 -61.878 1.00 70.67 187 THR C N 1
ATOM 2529 C CA . THR C 3 187 ? 11.870 6.044 -62.251 1.00 71.98 187 THR C CA 1
ATOM 2530 C C . THR C 3 187 ? 11.832 4.693 -62.942 1.00 72.73 187 THR C C 1
ATOM 2531 O O . THR C 3 187 ? 12.700 4.367 -63.749 1.00 73.71 187 THR C O 1
ATOM 2535 N N . CYS C 3 188 ? 10.805 3.914 -62.617 1.00 80.84 188 CYS C N 1
ATOM 2536 C CA . CYS C 3 188 ? 10.621 2.589 -63.191 1.00 81.34 188 CYS C CA 1
ATOM 2537 C C . CYS C 3 188 ? 11.834 1.715 -62.903 1.00 81.50 188 CYS C C 1
ATOM 2538 O O . CYS C 3 188 ? 12.089 0.718 -63.586 1.00 81.80 188 CYS C O 1
ATOM 2541 N N . LYS C 3 189 ? 12.575 2.116 -61.873 1.00 87.16 189 LYS C N 1
ATOM 2542 C CA . LYS C 3 189 ? 13.758 1.403 -61.407 1.00 87.13 189 LYS C CA 1
ATOM 2543 C C . LYS C 3 189 ? 13.486 1.046 -59.948 1.00 86.10 189 LYS C C 1
ATOM 2544 O O . LYS C 3 189 ? 12.805 1.791 -59.240 1.00 86.16 189 LYS C O 1
ATOM 2550 N N . PRO C 3 190 ? 14.004 -0.100 -59.479 1.00 72.66 190 PRO C N 1
ATOM 2551 C CA . PRO C 3 190 ? 13.772 -0.487 -58.084 1.00 71.57 190 PRO C CA 1
ATOM 2552 C C . PRO C 3 190 ? 14.181 0.633 -57.132 1.00 70.83 190 PRO C C 1
ATOM 2553 O O . PRO C 3 190 ? 15.172 1.321 -57.372 1.00 70.68 190 PRO C O 1
ATOM 2557 N N . TYR C 3 191 ? 13.413 0.815 -56.060 1.00 83.58 191 TYR C N 1
ATOM 2558 C CA . TYR C 3 191 ? 13.681 1.868 -55.081 1.00 82.77 191 TYR C CA 1
ATOM 2559 C C . TYR C 3 191 ? 15.096 1.881 -54.526 1.00 83.56 191 TYR C C 1
ATOM 2560 O O . TYR C 3 191 ? 15.877 0.956 -54.738 1.00 83.79 191 TYR C O 1
ATOM 2569 N N . GLU C 3 192 ? 15.398 2.949 -53.795 1.00 99.12 192 GLU C N 1
ATOM 2570 C CA . GLU C 3 192 ? 16.692 3.136 -53.156 1.00 99.63 192 GLU C CA 1
ATOM 2571 C C . GLU C 3 192 ? 16.573 4.166 -52.038 1.00 98.48 192 GLU C C 1
ATOM 2572 O O . GLU C 3 192 ? 17.507 4.377 -51.263 1.00 98.85 192 GLU C O 1
ATOM 2578 N N . ALA C 3 193 ? 15.407 4.798 -51.964 1.00 59.15 193 ALA C N 1
ATOM 2579 C CA . ALA C 3 193 ? 15.121 5.800 -50.948 1.00 56.01 193 ALA C CA 1
ATOM 2580 C C . ALA C 3 193 ? 13.615 6.004 -50.949 1.00 54.07 193 ALA C C 1
ATOM 2581 O O . ALA C 3 193 ? 13.124 7.105 -51.197 1.00 50.73 193 ALA C O 1
ATOM 2583 N N . PRO C 3 194 ? 12.858 4.929 -50.670 1.00 73.63 194 PRO C N 1
ATOM 2584 C CA . PRO C 3 194 ? 11.396 5.010 -50.649 1.00 73.31 194 PRO C CA 1
ATOM 2585 C C . PRO C 3 194 ? 10.857 6.083 -49.717 1.00 72.88 194 PRO C C 1
ATOM 2586 O O . PRO C 3 194 ? 11.387 6.307 -48.627 1.00 74.70 194 PRO C O 1
ATOM 2590 N N . LEU C 3 195 ? 9.806 6.752 -50.170 1.00 48.69 195 LEU C N 1
ATOM 2591 C CA . LEU C 3 195 ? 9.162 7.803 -49.406 1.00 48.76 195 LEU C CA 1
ATOM 2592 C C . LEU C 3 195 ? 7.666 7.619 -49.569 1.00 48.64 195 LEU C C 1
ATOM 2593 O O . LEU C 3 195 ? 7.169 7.423 -50.674 1.00 47.42 195 LEU C O 1
ATOM 2598 N N . ILE C 3 196 ? 6.949 7.685 -48.460 1.00 53.79 196 ILE C N 1
ATOM 2599 C CA . ILE C 3 196 ? 5.515 7.500 -48.476 1.00 54.86 196 ILE C CA 1
ATOM 2600 C C . ILE C 3 196 ? 4.828 8.820 -48.172 1.00 57.34 196 ILE C C 1
ATOM 2601 O O . ILE C 3 196 ? 5.339 9.627 -47.396 1.00 57.32 196 ILE C O 1
ATOM 2606 N N . SER C 3 197 ? 3.683 9.048 -48.807 1.00 60.58 197 SER C N 1
ATOM 2607 C CA . SER C 3 197 ? 2.926 10.269 -48.578 1.00 63.27 197 SER C CA 1
ATOM 2608 C C . SER C 3 197 ? 2.071 10.087 -47.328 1.00 65.22 197 SER C C 1
ATOM 2609 O O . SER C 3 197 ? 1.690 8.962 -46.993 1.00 64.81 197 SER C O 1
ATOM 2612 N N . ARG C 3 198 ? 1.770 11.188 -46.643 1.00 74.70 198 ARG C N 1
ATOM 2613 C CA . ARG C 3 198 ? 0.972 11.136 -45.418 1.00 77.33 198 ARG C CA 1
ATOM 2614 C C . ARG C 3 198 ? -0.532 11.236 -45.665 1.00 77.62 198 ARG C C 1
ATOM 2615 O O . ARG C 3 198 ? -1.321 10.567 -44.995 1.00 77.91 198 ARG C O 1
ATOM 2623 N N . LYS C 3 199 ? -0.922 12.075 -46.621 1.00 96.22 199 LYS C N 1
ATOM 2624 C CA . LYS C 3 199 ? -2.333 12.271 -46.950 1.00 95.43 199 LYS C CA 1
ATOM 2625 C C . LYS C 3 199 ? -2.879 11.206 -47.906 1.00 94.53 199 LYS C C 1
ATOM 2626 O O . LYS C 3 199 ? -4.083 11.131 -48.157 1.00 95.12 199 LYS C O 1
ATOM 2632 N N . CYS C 3 200 ? -1.974 10.385 -48.427 1.00 90.34 200 CYS C N 1
ATOM 2633 C CA . CYS C 3 200 ? -2.308 9.284 -49.331 1.00 88.04 200 CYS C CA 1
ATOM 2634 C C . CYS C 3 200 ? -1.162 8.309 -49.093 1.00 86.35 200 CYS C C 1
ATOM 2635 O O . CYS C 3 200 ? -0.079 8.727 -48.693 1.00 85.75 200 CYS C O 1
ATOM 2638 N N . ASN C 3 201 ? -1.374 7.023 -49.325 1.00 57.79 201 ASN C N 1
ATOM 2639 C CA . ASN C 3 201 ? -0.302 6.076 -49.049 1.00 56.15 201 ASN C CA 1
ATOM 2640 C C . ASN C 3 201 ? 0.576 5.699 -50.234 1.00 53.93 201 ASN C C 1
ATOM 2641 O O . ASN C 3 201 ? 1.038 4.561 -50.350 1.00 50.66 201 ASN C O 1
ATOM 2646 N N . HIS C 3 202 ? 0.835 6.676 -51.094 1.00 60.01 202 HIS C N 1
ATOM 2647 C CA . HIS C 3 202 ? 1.653 6.450 -52.272 1.00 61.11 202 HIS C CA 1
ATOM 2648 C C . HIS C 3 202 ? 3.142 6.596 -51.964 1.00 62.47 202 HIS C C 1
ATOM 2649 O O . HIS C 3 202 ? 3.566 7.529 -51.271 1.00 63.44 202 HIS C O 1
ATOM 2656 N N . VAL C 3 203 ? 3.929 5.653 -52.475 1.00 55.14 203 VAL C N 1
ATOM 2657 C CA . VAL C 3 203 ? 5.369 5.626 -52.237 1.00 56.07 203 VAL C CA 1
ATOM 2658 C C . VAL C 3 203 ? 6.195 5.826 -53.506 1.00 56.85 203 VAL C C 1
ATOM 2659 O O . VAL C 3 203 ? 6.064 5.065 -54.469 1.00 55.67 203 VAL C O 1
ATOM 2663 N N . PHE C 3 204 ? 7.055 6.840 -53.494 1.00 69.87 204 PHE C N 1
ATOM 2664 C CA . PHE C 3 204 ? 7.917 7.135 -54.635 1.00 70.97 204 PHE C CA 1
ATOM 2665 C C . PHE C 3 204 ? 9.352 7.193 -54.132 1.00 71.88 204 PHE C C 1
ATOM 2666 O O . PHE C 3 204 ? 9.578 7.400 -52.945 1.00 73.21 204 PHE C O 1
ATOM 2674 N N . ASP C 3 205 ? 10.323 6.999 -55.018 1.00 62.70 205 ASP C N 1
ATOM 2675 C CA . ASP C 3 205 ? 11.716 7.059 -54.596 1.00 64.34 205 ASP C CA 1
ATOM 2676 C C . ASP C 3 205 ? 12.018 8.532 -54.325 1.00 64.89 205 ASP C C 1
ATOM 2677 O O . ASP C 3 205 ? 11.366 9.409 -54.886 1.00 63.49 205 ASP C O 1
ATOM 2682 N N . ARG C 3 206 ? 12.994 8.808 -53.466 1.00 69.04 206 ARG C N 1
ATOM 2683 C CA . ARG C 3 206 ? 13.308 10.192 -53.127 1.00 70.21 206 ARG C CA 1
ATOM 2684 C C . ARG C 3 206 ? 13.532 11.093 -54.330 1.00 69.85 206 ARG C C 1
ATOM 2685 O O . ARG C 3 206 ? 12.884 12.133 -54.455 1.00 69.66 206 ARG C O 1
ATOM 2693 N N . ASP C 3 207 ? 14.447 10.698 -55.213 1.00 67.05 207 ASP C N 1
ATOM 2694 C CA . ASP C 3 207 ? 14.739 11.488 -56.406 1.00 66.77 207 ASP C CA 1
ATOM 2695 C C . ASP C 3 207 ? 13.524 11.573 -57.325 1.00 65.20 207 ASP C C 1
ATOM 2696 O O . ASP C 3 207 ? 13.497 12.368 -58.264 1.00 64.66 207 ASP C O 1
ATOM 2701 N N . GLY C 3 208 ? 12.520 10.747 -57.047 1.00 60.97 208 GLY C N 1
ATOM 2702 C CA . GLY C 3 208 ? 11.304 10.772 -57.838 1.00 59.80 208 GLY C CA 1
ATOM 2703 C C . GLY C 3 208 ? 10.583 12.090 -57.618 1.00 59.24 208 GLY C C 1
ATOM 2704 O O . GLY C 3 208 ? 10.616 12.966 -58.485 1.00 56.87 208 GLY C O 1
ATOM 2705 N N . ILE C 3 209 ? 9.943 12.233 -56.454 1.00 72.54 209 ILE C N 1
ATOM 2706 C CA . ILE C 3 209 ? 9.212 13.453 -56.101 1.00 73.45 209 ILE C CA 1
ATOM 2707 C C . ILE C 3 209 ? 10.151 14.632 -55.856 1.00 75.16 209 ILE C C 1
ATOM 2708 O O . ILE C 3 209 ? 9.728 15.791 -55.890 1.00 74.45 209 ILE C O 1
ATOM 2713 N N . GLN C 3 210 ? 11.422 14.333 -55.605 1.00 76.53 210 GLN C N 1
ATOM 2714 C CA . GLN C 3 210 ? 12.417 15.376 -55.367 1.00 79.03 210 GLN C CA 1
ATOM 2715 C C . GLN C 3 210 ? 12.484 16.248 -56.616 1.00 80.32 210 GLN C C 1
ATOM 2716 O O . GLN C 3 210 ? 12.551 17.477 -56.532 1.00 80.92 210 GLN C O 1
ATOM 2722 N N . ASN C 3 211 ? 12.449 15.593 -57.775 1.00 92.19 211 ASN C N 1
ATOM 2723 C CA . ASN C 3 211 ? 12.516 16.276 -59.064 1.00 93.07 211 ASN C CA 1
ATOM 2724 C C . ASN C 3 211 ? 11.137 16.570 -59.637 1.00 92.53 211 ASN C C 1
ATOM 2725 O O . ASN C 3 211 ? 10.987 17.436 -60.498 1.00 92.48 211 ASN C O 1
ATOM 2730 N N . TYR C 3 212 ? 10.134 15.841 -59.163 1.00 83.02 212 TYR C N 1
ATOM 2731 C CA . TYR C 3 212 ? 8.765 16.037 -59.620 1.00 82.78 212 TYR C CA 1
ATOM 2732 C C . TYR C 3 212 ? 8.226 17.341 -59.038 1.00 82.98 212 TYR C C 1
ATOM 2733 O O . TYR C 3 212 ? 7.536 18.100 -59.723 1.00 82.69 212 TYR C O 1
ATOM 2742 N N . LEU C 3 213 ? 8.543 17.595 -57.771 1.00 71.84 213 LEU C N 1
ATOM 2743 C CA . LEU C 3 213 ? 8.101 18.814 -57.101 1.00 72.96 213 LEU C CA 1
ATOM 2744 C C . LEU C 3 213 ? 9.152 19.913 -57.224 1.00 74.05 213 LEU C C 1
ATOM 2745 O O . LEU C 3 213 ? 8.918 21.053 -56.825 1.00 73.92 213 LEU C O 1
ATOM 2750 N N . GLN C 3 214 ? 10.306 19.560 -57.784 1.00 109.19 214 GLN C N 1
ATOM 2751 C CA . GLN C 3 214 ? 11.405 20.505 -57.954 1.00 111.06 214 GLN C CA 1
ATOM 2752 C C . GLN C 3 214 ? 10.990 21.706 -58.793 1.00 111.87 214 GLN C C 1
ATOM 2753 O O . GLN C 3 214 ? 10.732 21.582 -59.991 1.00 131.50 214 GLN C O 1
ATOM 2759 N N . GLY C 3 215 ? 10.930 22.868 -58.151 1.00 97.30 215 GLY C N 1
ATOM 2760 C CA . GLY C 3 215 ? 10.546 24.080 -58.848 1.00 97.20 215 GLY C CA 1
ATOM 2761 C C . GLY C 3 215 ? 9.080 24.425 -58.671 1.00 97.58 215 GLY C C 1
ATOM 2762 O O . GLY C 3 215 ? 8.613 25.440 -59.188 1.00 97.87 215 GLY C O 1
ATOM 2763 N N . TYR C 3 216 ? 8.351 23.584 -57.942 1.00 85.75 216 TYR C N 1
ATOM 2764 C CA . TYR C 3 216 ? 6.929 23.815 -57.708 1.00 85.26 216 TYR C CA 1
ATOM 2765 C C . TYR C 3 216 ? 6.593 23.852 -56.220 1.00 83.96 216 TYR C C 1
ATOM 2766 O O . TYR C 3 216 ? 7.285 23.249 -55.396 1.00 84.02 216 TYR C O 1
ATOM 2775 N N . THR C 3 217 ? 5.510 24.551 -55.893 1.00 74.47 217 THR C N 1
ATOM 2776 C CA . THR C 3 217 ? 5.047 24.673 -54.516 1.00 72.34 217 THR C CA 1
ATOM 2777 C C . THR C 3 217 ? 4.236 23.449 -54.086 1.00 71.83 217 THR C C 1
ATOM 2778 O O . THR C 3 217 ? 4.607 22.753 -53.139 1.00 71.50 217 THR C O 1
ATOM 2782 N N . THR C 3 218 ? 3.134 23.188 -54.783 1.00 128.43 218 THR C N 1
ATOM 2783 C CA . THR C 3 218 ? 2.276 22.053 -54.453 1.00 128.43 218 THR C CA 1
ATOM 2784 C C . THR C 3 218 ? 1.621 21.398 -55.668 1.00 128.60 218 THR C C 1
ATOM 2785 O O . THR C 3 218 ? 0.546 21.814 -56.107 1.00 129.00 218 THR C O 1
ATOM 2789 N N . ARG C 3 219 ? 2.269 20.366 -56.201 1.00 84.69 219 ARG C N 1
ATOM 2790 C CA . ARG C 3 219 ? 1.733 19.645 -57.350 1.00 83.95 219 ARG C CA 1
ATOM 2791 C C . ARG C 3 219 ? 0.910 18.451 -56.883 1.00 82.35 219 ARG C C 1
ATOM 2792 O O . ARG C 3 219 ? 1.214 17.843 -55.857 1.00 82.43 219 ARG C O 1
ATOM 2800 N N . ASP C 3 220 ? -0.134 18.122 -57.639 1.00 68.85 220 ASP C N 1
ATOM 2801 C CA . ASP C 3 220 ? -0.985 16.986 -57.309 1.00 66.27 220 ASP C CA 1
ATOM 2802 C C . ASP C 3 220 ? -0.121 15.732 -57.281 1.00 64.81 220 ASP C C 1
ATOM 2803 O O . ASP C 3 220 ? 0.930 15.679 -57.924 1.00 61.96 220 ASP C O 1
ATOM 2808 N N . CYS C 3 221 ? -0.567 14.728 -56.533 1.00 85.22 221 CYS C N 1
ATOM 2809 C CA . CYS C 3 221 ? 0.168 13.475 -56.419 1.00 85.13 221 CYS C CA 1
ATOM 2810 C C . CYS C 3 221 ? 0.332 12.801 -57.782 1.00 86.01 221 CYS C C 1
ATOM 2811 O O . CYS C 3 221 ? -0.633 12.657 -58.527 1.00 86.24 221 CYS C O 1
ATOM 2814 N N . PRO C 3 222 ? 1.563 12.371 -58.115 1.00 80.22 222 PRO C N 1
ATOM 2815 C CA . PRO C 3 222 ? 1.894 11.709 -59.385 1.00 81.12 222 PRO C CA 1
ATOM 2816 C C . PRO C 3 222 ? 0.983 10.536 -59.750 1.00 82.00 222 PRO C C 1
ATOM 2817 O O . PRO C 3 222 ? 0.452 10.470 -60.862 1.00 80.66 222 PRO C O 1
ATOM 2821 N N . GLN C 3 223 ? 0.824 9.612 -58.807 1.00 100.22 223 GLN C N 1
ATOM 2822 C CA . GLN C 3 223 ? 0.000 8.423 -58.996 1.00 101.85 223 GLN C CA 1
ATOM 2823 C C . GLN C 3 223 ? -1.387 8.794 -59.513 1.00 103.25 223 GLN C C 1
ATOM 2824 O O . GLN C 3 223 ? -2.197 9.352 -58.776 1.00 103.71 223 GLN C O 1
ATOM 2830 N N . ALA C 3 224 ? -1.661 8.477 -60.777 1.00 110.42 224 ALA C N 1
ATOM 2831 C CA . ALA C 3 224 ? -2.953 8.796 -61.381 1.00 109.36 224 ALA C CA 1
ATOM 2832 C C . ALA C 3 224 ? -3.315 10.228 -61.015 1.00 109.81 224 ALA C C 1
ATOM 2833 O O . ALA C 3 224 ? -4.494 10.584 -60.946 1.00 109.33 224 ALA C O 1
ATOM 2835 N N . ALA C 3 225 ? -2.285 11.039 -60.777 1.00 100.39 225 ALA C N 1
ATOM 2836 C CA . ALA C 3 225 ? -2.455 12.434 -60.397 1.00 99.59 225 ALA C CA 1
ATOM 2837 C C . ALA C 3 225 ? -3.395 12.523 -59.206 1.00 99.87 225 ALA C C 1
ATOM 2838 O O . ALA C 3 225 ? -4.097 13.521 -59.032 1.00 100.19 225 ALA C O 1
ATOM 2840 N N . CYS C 3 226 ? -3.402 11.461 -58.401 1.00 99.86 226 CYS C N 1
ATOM 2841 C CA . CYS C 3 226 ? -4.237 11.367 -57.208 1.00 99.56 226 CYS C CA 1
ATOM 2842 C C . CYS C 3 226 ? -4.483 12.755 -56.649 1.00 99.22 226 CYS C C 1
ATOM 2843 O O . CYS C 3 226 ? -3.545 13.471 -56.292 1.00 99.87 226 CYS C O 1
ATOM 2846 N N . SER C 3 227 ? -5.756 13.122 -56.588 1.00 84.77 227 SER C N 1
ATOM 2847 C CA . SER C 3 227 ? -6.188 14.424 -56.104 1.00 82.62 227 SER C CA 1
ATOM 2848 C C . SER C 3 227 ? -5.297 15.101 -55.056 1.00 81.65 227 SER C C 1
ATOM 2849 O O . SER C 3 227 ? -4.968 16.278 -55.198 1.00 81.09 227 SER C O 1
ATOM 2852 N N . GLN C 3 228 ? -4.904 14.365 -54.018 1.00 74.68 228 GLN C N 1
ATOM 2853 C CA . GLN C 3 228 ? -4.070 14.923 -52.949 1.00 74.71 228 GLN C CA 1
ATOM 2854 C C . GLN C 3 228 ? -2.960 15.856 -53.415 1.00 73.97 228 GLN C C 1
ATOM 2855 O O . GLN C 3 228 ? -2.019 15.427 -54.082 1.00 74.96 228 GLN C O 1
ATOM 2861 N N . VAL C 3 229 ? -3.070 17.134 -53.062 1.00 64.29 229 VAL C N 1
ATOM 2862 C CA . VAL C 3 229 ? -2.039 18.100 -53.422 1.00 63.47 229 VAL C CA 1
ATOM 2863 C C . VAL C 3 229 ? -0.880 17.792 -52.484 1.00 62.49 229 VAL C C 1
ATOM 2864 O O . VAL C 3 229 ? -1.072 17.695 -51.274 1.00 62.22 229 VAL C O 1
ATOM 2868 N N . VAL C 3 230 ? 0.321 17.627 -53.027 1.00 69.81 230 VAL C N 1
ATOM 2869 C CA . VAL C 3 230 ? 1.458 17.279 -52.181 1.00 68.52 230 VAL C CA 1
ATOM 2870 C C . VAL C 3 230 ? 2.648 18.239 -52.210 1.00 67.68 230 VAL C C 1
ATOM 2871 O O . VAL C 3 230 ? 2.720 19.155 -53.029 1.00 68.22 230 VAL C O 1
ATOM 2875 N N . SER C 3 231 ? 3.573 18.011 -51.282 1.00 55.26 231 SER C N 1
ATOM 2876 C CA . SER C 3 231 ? 4.792 18.794 -51.147 1.00 53.42 231 SER C CA 1
ATOM 2877 C C . SER C 3 231 ? 5.805 17.864 -50.492 1.00 52.24 231 SER C C 1
ATOM 2878 O O . SER C 3 231 ? 5.431 16.811 -49.971 1.00 49.67 231 SER C O 1
ATOM 2881 N N . MET C 3 232 ? 7.079 18.240 -50.518 1.00 59.43 232 MET C N 1
ATOM 2882 C CA . MET C 3 232 ? 8.116 17.405 -49.926 1.00 60.47 232 MET C CA 1
ATOM 2883 C C . MET C 3 232 ? 7.867 17.063 -48.463 1.00 60.30 232 MET C C 1
ATOM 2884 O O . MET C 3 232 ? 8.186 15.960 -48.027 1.00 60.12 232 MET C O 1
ATOM 2889 N N . ARG C 3 233 ? 7.278 17.994 -47.716 1.00 101.34 233 ARG C N 1
ATOM 2890 C CA . ARG C 3 233 ? 7.008 17.773 -46.296 1.00 101.57 233 ARG C CA 1
ATOM 2891 C C . ARG C 3 233 ? 6.049 16.613 -46.047 1.00 101.94 233 ARG C C 1
ATOM 2892 O O . ARG C 3 233 ? 6.083 15.988 -44.983 1.00 102.99 233 ARG C O 1
ATOM 2900 N N . ASP C 3 234 ? 5.197 16.329 -47.027 1.00 55.85 234 ASP C N 1
ATOM 2901 C CA . ASP C 3 234 ? 4.226 15.249 -46.897 1.00 54.80 234 ASP C CA 1
ATOM 2902 C C . ASP C 3 234 ? 4.858 13.872 -47.092 1.00 54.81 234 ASP C C 1
ATOM 2903 O O . ASP C 3 234 ? 4.208 12.857 -46.874 1.00 53.69 234 ASP C O 1
ATOM 2908 N N . PHE C 3 235 ? 6.124 13.833 -47.494 1.00 85.13 235 PHE C N 1
ATOM 2909 C CA . PHE C 3 235 ? 6.790 12.554 -47.720 1.00 86.39 235 PHE C CA 1
ATOM 2910 C C . PHE C 3 235 ? 7.763 12.118 -46.628 1.00 87.97 235 PHE C C 1
ATOM 2911 O O . PHE C 3 235 ? 8.835 12.701 -46.445 1.00 89.07 235 PHE C O 1
ATOM 2919 N N . VAL C 3 236 ? 7.371 11.073 -45.911 1.00 66.25 236 VAL C N 1
ATOM 2920 C CA . VAL C 3 236 ? 8.176 10.507 -44.839 1.00 67.05 236 VAL C CA 1
ATOM 2921 C C . VAL C 3 236 ? 9.004 9.399 -45.472 1.00 67.95 236 VAL C C 1
ATOM 2922 O O . VAL C 3 236 ? 8.905 9.155 -46.676 1.00 67.20 236 VAL C O 1
ATOM 2926 N N . ARG C 3 237 ? 9.824 8.735 -44.667 1.00 65.20 237 ARG C N 1
ATOM 2927 C CA . ARG C 3 237 ? 10.623 7.636 -45.170 1.00 65.52 237 ARG C CA 1
ATOM 2928 C C . ARG C 3 237 ? 9.745 6.405 -44.966 1.00 66.16 237 ARG C C 1
ATOM 2929 O O . ARG C 3 237 ? 9.066 6.283 -43.945 1.00 66.58 237 ARG C O 1
ATOM 2937 N N . ASP C 3 238 ? 9.736 5.504 -45.942 1.00 72.73 238 ASP C N 1
ATOM 2938 C CA . ASP C 3 238 ? 8.916 4.307 -45.837 1.00 72.31 238 ASP C CA 1
ATOM 2939 C C . ASP C 3 238 ? 9.716 3.130 -45.289 1.00 71.14 238 ASP C C 1
ATOM 2940 O O . ASP C 3 238 ? 10.498 2.506 -46.011 1.00 71.38 238 ASP C O 1
ATOM 2945 N N . PRO C 3 239 ? 9.536 2.817 -43.995 1.00 69.36 239 PRO C N 1
ATOM 2946 C CA . PRO C 3 239 ? 10.256 1.699 -43.377 1.00 67.90 239 PRO C CA 1
ATOM 2947 C C . PRO C 3 239 ? 9.766 0.375 -43.954 1.00 65.73 239 PRO C C 1
ATOM 2948 O O . PRO C 3 239 ? 10.555 -0.525 -44.233 1.00 66.06 239 PRO C O 1
ATOM 2952 N N . ILE C 3 240 ? 8.450 0.284 -44.136 1.00 68.36 240 ILE C N 1
ATOM 2953 C CA . ILE C 3 240 ? 7.802 -0.902 -44.686 1.00 64.66 240 ILE C CA 1
ATOM 2954 C C . ILE C 3 240 ? 8.289 -1.215 -46.103 1.00 63.94 240 ILE C C 1
ATOM 2955 O O . ILE C 3 240 ? 8.647 -2.357 -46.404 1.00 64.61 240 ILE C O 1
ATOM 2960 N N . MET C 3 241 ? 8.291 -0.204 -46.969 1.00 54.71 241 MET C N 1
ATOM 2961 C CA . MET C 3 241 ? 8.736 -0.376 -48.348 1.00 53.84 241 MET C CA 1
ATOM 2962 C C . MET C 3 241 ? 10.236 -0.655 -48.391 1.00 51.32 241 MET C C 1
ATOM 2963 O O . MET C 3 241 ? 10.714 -1.448 -49.208 1.00 51.73 241 MET C O 1
ATOM 2968 N N . GLU C 3 242 ? 10.975 -0.002 -47.506 1.00 43.95 242 GLU C N 1
ATOM 2969 C CA . GLU C 3 242 ? 12.414 -0.187 -47.436 1.00 43.74 242 GLU C CA 1
ATOM 2970 C C . GLU C 3 242 ? 12.669 -1.618 -46.979 1.00 42.21 242 GLU C C 1
ATOM 2971 O O . GLU C 3 242 ? 13.646 -2.251 -47.377 1.00 39.51 242 GLU C O 1
ATOM 2977 N N . LEU C 3 243 ? 11.770 -2.126 -46.142 1.00 51.47 243 LEU C N 1
ATOM 2978 C CA . LEU C 3 243 ? 11.881 -3.487 -45.637 1.00 53.43 243 LEU C CA 1
ATOM 2979 C C . LEU C 3 243 ? 11.662 -4.442 -46.810 1.00 53.33 243 LEU C C 1
ATOM 2980 O O . LEU C 3 243 ? 12.413 -5.409 -46.990 1.00 53.19 243 LEU C O 1
ATOM 2985 N N . ARG C 3 244 ? 10.626 -4.157 -47.603 1.00 52.38 244 ARG C N 1
ATOM 2986 C CA . ARG C 3 244 ? 10.283 -4.968 -48.774 1.00 50.11 244 ARG C CA 1
ATOM 2987 C C . ARG C 3 244 ? 11.473 -5.071 -49.703 1.00 49.84 244 ARG C C 1
ATOM 2988 O O . ARG C 3 244 ? 11.941 -6.165 -49.998 1.00 48.68 244 ARG C O 1
ATOM 2996 N N . CYS C 3 245 ? 11.954 -3.922 -50.170 1.00 56.32 245 CYS C N 1
ATOM 2997 C CA . CYS C 3 245 ? 13.097 -3.884 -51.083 1.00 57.69 245 CYS C CA 1
ATOM 2998 C C . CYS C 3 245 ? 14.324 -4.509 -50.440 1.00 57.89 245 CYS C C 1
ATOM 2999 O O . CYS C 3 245 ? 15.071 -5.242 -51.086 1.00 59.51 245 CYS C O 1
ATOM 3002 N N . LYS C 3 246 ? 14.519 -4.214 -49.162 1.00 51.67 246 LYS C N 1
ATOM 3003 C CA . LYS C 3 246 ? 15.648 -4.740 -48.412 1.00 52.68 246 LYS C CA 1
ATOM 3004 C C . LYS C 3 246 ? 15.584 -6.261 -48.493 1.00 51.66 246 LYS C C 1
ATOM 3005 O O . LYS C 3 246 ? 16.584 -6.922 -48.766 1.00 52.27 246 LYS C O 1
ATOM 3011 N N . ILE C 3 247 ? 14.394 -6.805 -48.262 1.00 51.06 247 ILE C N 1
ATOM 3012 C CA . ILE C 3 247 ? 14.181 -8.249 -48.301 1.00 52.44 247 ILE C CA 1
ATOM 3013 C C . ILE C 3 247 ? 14.341 -8.825 -49.703 1.00 51.62 247 ILE C C 1
ATOM 3014 O O . ILE C 3 247 ? 14.971 -9.865 -49.882 1.00 51.48 247 ILE C O 1
ATOM 3019 N N . ALA C 3 248 ? 13.757 -8.159 -50.691 1.00 53.08 248 ALA C N 1
ATOM 3020 C CA . ALA C 3 248 ? 13.859 -8.623 -52.068 1.00 53.04 248 ALA C CA 1
ATOM 3021 C C . ALA C 3 248 ? 15.323 -8.668 -52.466 1.00 52.88 248 ALA C C 1
ATOM 3022 O O . ALA C 3 248 ? 15.788 -9.665 -53.012 1.00 51.17 248 ALA C O 1
ATOM 3024 N N . LYS C 3 249 ? 16.047 -7.584 -52.186 1.00 54.86 249 LYS C N 1
ATOM 3025 C CA . LYS C 3 249 ? 17.471 -7.503 -52.515 1.00 56.48 249 LYS C CA 1
ATOM 3026 C C . LYS C 3 249 ? 18.255 -8.624 -51.844 1.00 56.67 249 LYS C C 1
ATOM 3027 O O . LYS C 3 249 ? 19.271 -9.082 -52.370 1.00 55.63 249 LYS C O 1
ATOM 3033 N N . MET C 3 250 ? 17.787 -9.057 -50.677 1.00 55.57 250 MET C N 1
ATOM 3034 C CA . MET C 3 250 ? 18.454 -10.130 -49.943 1.00 57.37 250 MET C CA 1
ATOM 3035 C C . MET C 3 250 ? 18.092 -11.480 -50.541 1.00 57.55 250 MET C C 1
ATOM 3036 O O . MET C 3 250 ? 18.898 -12.406 -50.519 1.00 56.47 250 MET C O 1
ATOM 3041 N N . LYS C 3 251 ? 16.878 -11.589 -51.070 1.00 61.35 251 LYS C N 1
ATOM 3042 C CA . LYS C 3 251 ? 16.421 -12.829 -51.688 1.00 64.06 251 LYS C CA 1
ATOM 3043 C C . LYS C 3 251 ? 17.180 -13.033 -53.003 1.00 65.94 251 LYS C C 1
ATOM 3044 O O . LYS C 3 251 ? 17.644 -14.135 -53.298 1.00 66.33 251 LYS C O 1
ATOM 3050 N N . GLU C 3 252 ? 17.301 -11.965 -53.788 1.00 74.89 252 GLU C N 1
ATOM 3051 C CA . GLU C 3 252 ? 18.019 -12.023 -55.059 1.00 77.91 252 GLU C CA 1
ATOM 3052 C C . GLU C 3 252 ? 19.480 -12.343 -54.775 1.00 78.72 252 GLU C C 1
ATOM 3053 O O . GLU C 3 252 ? 20.129 -13.082 -55.522 1.00 78.46 252 GLU C O 1
ATOM 3059 N N . SER C 3 253 ? 19.988 -11.769 -53.689 1.00 81.88 253 SER C N 1
ATOM 3060 C CA . SER C 3 253 ? 21.368 -11.970 -53.267 1.00 82.78 253 SER C CA 1
ATOM 3061 C C . SER C 3 253 ? 21.582 -13.404 -52.801 1.00 83.05 253 SER C C 1
ATOM 3062 O O . SER C 3 253 ? 22.625 -14.001 -53.065 1.00 83.60 253 SER C O 1
ATOM 3065 N N . GLN C 3 254 ? 20.585 -13.949 -52.112 1.00 75.12 254 GLN C N 1
ATOM 3066 C CA . GLN C 3 254 ? 20.653 -15.313 -51.600 1.00 75.37 254 GLN C CA 1
ATOM 3067 C C . GLN C 3 254 ? 20.367 -16.350 -52.682 1.00 74.82 254 GLN C C 1
ATOM 3068 O O . GLN C 3 254 ? 20.683 -17.530 -52.519 1.00 75.46 254 GLN C O 1
ATOM 3074 N N . GLU C 3 255 ? 19.767 -15.914 -53.786 1.00 71.03 255 GLU C N 1
ATOM 3075 C CA . GLU C 3 255 ? 19.457 -16.831 -54.876 1.00 69.83 255 GLU C CA 1
ATOM 3076 C C . GLU C 3 255 ? 20.750 -17.179 -55.617 1.00 68.65 255 GLU C C 1
ATOM 3077 O O . GLU C 3 255 ? 20.938 -18.317 -56.054 1.00 67.37 255 GLU C O 1
ATOM 3083 N N . GLN C 3 256 ? 21.647 -16.202 -55.745 1.00 91.66 256 GLN C N 1
ATOM 3084 C CA . GLN C 3 256 ? 22.918 -16.431 -56.426 1.00 90.85 256 GLN C CA 1
ATOM 3085 C C . GLN C 3 256 ? 23.917 -17.114 -55.485 1.00 89.82 256 GLN C C 1
ATOM 3086 O O . GLN C 3 256 ? 24.492 -18.147 -55.836 1.00 90.60 256 GLN C O 1
ATOM 3092 N N . ASP C 3 257 ? 24.128 -16.548 -54.297 1.00 116.56 257 ASP C N 1
ATOM 3093 C CA . ASP C 3 257 ? 25.031 -17.163 -53.319 1.00 115.82 257 ASP C CA 1
ATOM 3094 C C . ASP C 3 257 ? 24.256 -17.627 -52.098 1.00 115.93 257 ASP C C 1
ATOM 3095 O O . ASP C 3 257 ? 23.716 -16.814 -51.348 1.00 118.25 257 ASP C O 1
ATOM 3100 N N . LYS C 3 258 ? 24.205 -18.938 -51.901 1.00 63.08 258 LYS C N 1
ATOM 3101 C CA . LYS C 3 258 ? 23.500 -19.509 -50.765 1.00 61.35 258 LYS C CA 1
ATOM 3102 C C . LYS C 3 258 ? 24.347 -20.604 -50.122 1.00 60.66 258 LYS C C 1
ATOM 3103 O O . LYS C 3 258 ? 23.860 -21.754 -50.040 1.00 63.06 258 LYS C O 1
#